Protein AF-0000000082084147 (afdb_homodimer)

Structure (mmCIF, N/CA/C/O backbone):
data_AF-0000000082084147-model_v1
#
loop_
_entity.id
_entity.type
_entity.pdbx_description
1 polymer 'Histamine N-methyltransferase'
#
loop_
_atom_site.group_PDB
_atom_site.id
_atom_site.type_symbol
_atom_site.label_atom_id
_atom_site.label_alt_id
_atom_site.label_comp_id
_atom_site.label_asym_id
_atom_site.label_entity_id
_atom_site.label_seq_id
_atom_site.pdbx_PDB_ins_code
_atom_site.Cartn_x
_atom_site.Cartn_y
_atom_site.Cartn_z
_atom_site.occupancy
_atom_site.B_iso_or_equiv
_atom_site.auth_seq_id
_atom_site.auth_comp_id
_atom_site.auth_asym_id
_atom_site.auth_atom_id
_atom_site.pdbx_PDB_model_num
ATOM 1 N N . MET A 1 1 ? 6.102 6.477 -40.031 1 26.73 1 MET A N 1
ATOM 2 C CA . MET A 1 1 ? 6.84 6.527 -38.781 1 26.73 1 MET A CA 1
ATOM 3 C C . MET A 1 1 ? 6.305 5.496 -37.781 1 26.73 1 MET A C 1
ATOM 5 O O . MET A 1 1 ? 5.16 5.594 -37.344 1 26.73 1 MET A O 1
ATOM 9 N N . SER A 1 2 ? 6.504 4.215 -37.906 1 39.06 2 SER A N 1
ATOM 10 C CA . SER A 1 2 ? 5.965 3.045 -37.219 1 39.06 2 SER A CA 1
ATOM 11 C C . SER A 1 2 ? 5.996 3.225 -35.688 1 39.06 2 SER A C 1
ATOM 13 O O . SER A 1 2 ? 7.07 3.33 -35.094 1 39.06 2 SER A O 1
ATOM 15 N N . CYS A 1 3 ? 5.285 4.137 -35.094 1 47.03 3 CYS A N 1
ATOM 16 C CA . CYS A 1 3 ? 5.316 4.574 -33.719 1 47.03 3 CYS A CA 1
ATOM 17 C C . CYS A 1 3 ? 5.281 3.385 -32.781 1 47.03 3 CYS A C 1
ATOM 19 O O . CYS A 1 3 ? 4.332 2.598 -32.781 1 47.03 3 CYS A O 1
ATOM 21 N N . ALA A 1 4 ? 6.355 2.742 -32.312 1 67.44 4 ALA A N 1
ATOM 22 C CA . ALA A 1 4 ? 6.637 1.565 -31.484 1 67.44 4 ALA A CA 1
ATOM 23 C C . ALA A 1 4 ? 5.828 1.59 -30.188 1 67.44 4 ALA A C 1
ATOM 25 O O . ALA A 1 4 ? 5.797 2.604 -29.5 1 67.44 4 ALA A O 1
ATOM 26 N N . MET A 1 5 ? 4.77 0.61 -30.031 1 85.69 5 MET A N 1
ATOM 27 C CA . MET A 1 5 ? 3.979 0.41 -28.828 1 85.69 5 MET A CA 1
ATOM 28 C C . MET A 1 5 ? 4.883 0.284 -27.594 1 85.69 5 MET A C 1
ATOM 30 O O . MET A 1 5 ? 5.918 -0.38 -27.656 1 85.69 5 MET A O 1
ATOM 34 N N . LYS A 1 6 ? 4.613 1.146 -26.734 1 86.19 6 LYS A N 1
ATOM 35 C CA . LYS A 1 6 ? 5.355 1.079 -25.469 1 86.19 6 LYS A CA 1
ATOM 36 C C . LYS A 1 6 ? 4.605 0.25 -24.438 1 86.19 6 LYS A C 1
ATOM 38 O O . LYS A 1 6 ? 3.379 0.126 -24.5 1 86.19 6 LYS A O 1
ATOM 43 N N . SER A 1 7 ? 5.359 -0.373 -23.578 1 83.94 7 SER A N 1
ATOM 44 C CA . SER A 1 7 ? 4.75 -1.171 -22.516 1 83.94 7 SER A CA 1
ATOM 45 C C . SER A 1 7 ? 4.062 -0.286 -21.484 1 83.94 7 SER A C 1
ATOM 47 O O . SER A 1 7 ? 4.551 0.798 -21.156 1 83.94 7 SER A O 1
ATOM 49 N N . LEU A 1 8 ? 2.943 -0.731 -20.953 1 85.88 8 LEU A N 1
ATOM 50 C CA . LEU A 1 8 ? 2.172 0.005 -19.969 1 85.88 8 LEU A CA 1
ATOM 51 C C . LEU A 1 8 ? 3.006 0.263 -18.719 1 85.88 8 LEU A C 1
ATOM 53 O O . LEU A 1 8 ? 2.854 1.3 -18.062 1 85.88 8 LEU A O 1
ATOM 57 N N . VAL A 1 9 ? 3.975 -0.61 -18.453 1 76.12 9 VAL A N 1
ATOM 58 C CA . VAL A 1 9 ? 4.766 -0.55 -17.219 1 76.12 9 VAL A CA 1
ATOM 59 C C . VAL A 1 9 ? 5.711 0.649 -17.281 1 76.12 9 VAL A C 1
ATOM 61 O O . VAL A 1 9 ? 6.211 1.096 -16.25 1 76.12 9 VAL A O 1
ATOM 64 N N . GLU A 1 10 ? 5.848 1.205 -18.453 1 76.38 10 GLU A N 1
ATOM 65 C CA . GLU A 1 10 ? 6.742 2.346 -18.625 1 76.38 10 GLU A CA 1
ATOM 66 C C . GLU A 1 10 ? 6.102 3.633 -18.109 1 76.38 10 GLU A C 1
ATOM 68 O O . GLU A 1 10 ? 6.785 4.641 -17.938 1 76.38 10 GLU A O 1
ATOM 73 N N . ASP A 1 11 ? 4.844 3.596 -18 1 78.44 11 ASP A N 1
ATOM 74 C CA . ASP A 1 11 ? 4.094 4.699 -17.406 1 78.44 11 ASP A CA 1
ATOM 75 C C . ASP A 1 11 ? 3.404 4.262 -16.125 1 78.44 11 ASP A C 1
ATOM 77 O O . ASP A 1 11 ? 2.256 3.811 -16.141 1 78.44 11 ASP A O 1
ATOM 81 N N . ASN A 1 12 ? 4.102 4.562 -15.102 1 74.25 12 ASN A N 1
ATOM 82 C CA . ASN A 1 12 ? 3.637 4.07 -13.812 1 74.25 12 ASN A CA 1
ATOM 83 C C . ASN A 1 12 ? 2.26 4.629 -13.461 1 74.25 12 ASN A C 1
ATOM 85 O O . ASN A 1 12 ? 1.422 3.918 -12.906 1 74.25 12 ASN A O 1
ATOM 89 N N . ASP A 1 13 ? 2.104 5.898 -13.742 1 72.44 13 ASP A N 1
ATOM 90 C CA . ASP A 1 13 ? 0.823 6.523 -13.43 1 72.44 13 ASP A CA 1
ATOM 91 C C . ASP A 1 13 ? -0.318 5.844 -14.18 1 72.44 13 ASP A C 1
ATOM 93 O O . ASP A 1 13 ? -1.342 5.5 -13.586 1 72.44 13 ASP A O 1
ATOM 97 N N . ARG A 1 14 ? -0.081 5.754 -15.375 1 82.5 14 ARG A N 1
ATOM 98 C CA . ARG A 1 14 ? -1.13 5.129 -16.172 1 82.5 14 ARG A CA 1
ATOM 99 C C . ARG A 1 14 ? -1.293 3.658 -15.812 1 82.5 14 ARG A C 1
ATOM 101 O O . ARG A 1 14 ? -2.406 3.127 -15.828 1 82.5 14 ARG A O 1
ATOM 108 N N . TYR A 1 15 ? -0.243 2.998 -15.484 1 83.25 15 TYR A N 1
ATOM 109 C CA . TYR A 1 15 ? -0.333 1.618 -15.023 1 83.25 15 TYR A CA 1
ATOM 110 C C . TYR A 1 15 ? -1.193 1.521 -13.766 1 83.25 15 TYR A C 1
ATOM 112 O O . TYR A 1 15 ? -2.09 0.677 -13.688 1 83.25 15 TYR A O 1
ATOM 120 N N . LEU A 1 16 ? -0.889 2.389 -12.93 1 76.19 16 LEU A N 1
ATOM 121 C CA . LEU A 1 16 ? -1.616 2.361 -11.664 1 76.19 16 LEU A CA 1
ATOM 122 C C . LEU A 1 16 ? -3.102 2.619 -11.883 1 76.19 16 LEU A C 1
ATOM 124 O O . LEU A 1 16 ? -3.949 1.969 -11.273 1 76.19 16 LEU A O 1
ATOM 128 N N . LYS A 1 17 ? -3.422 3.555 -12.727 1 83.19 17 LYS A N 1
ATOM 129 C CA . LYS A 1 17 ? -4.816 3.854 -13.047 1 83.19 17 LYS A CA 1
ATOM 130 C C . LYS A 1 17 ? -5.504 2.648 -13.68 1 83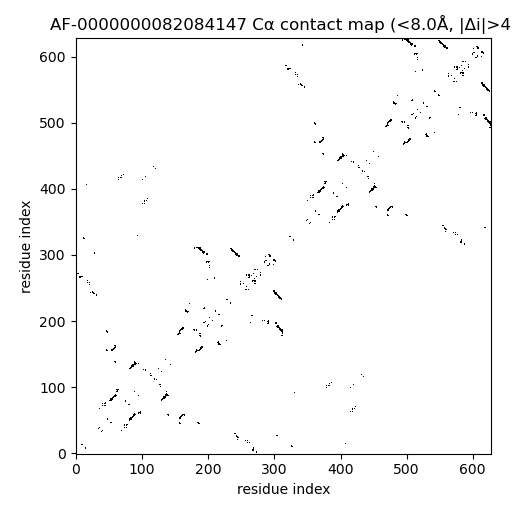.19 17 LYS A C 1
ATOM 132 O O . LYS A 1 17 ? -6.645 2.326 -13.336 1 83.19 17 LYS A O 1
ATOM 137 N N . SER A 1 18 ? -4.824 2.031 -14.516 1 90.81 18 SER A N 1
ATOM 138 C CA . SER A 1 18 ? -5.371 0.854 -15.18 1 90.81 18 SER A CA 1
ATOM 139 C C . SER A 1 18 ? -5.547 -0.302 -14.203 1 90.81 18 SER A C 1
ATOM 141 O O . SER A 1 18 ? -6.559 -1.005 -14.242 1 90.81 18 SER A O 1
ATOM 143 N N . PHE A 1 19 ? -4.633 -0.433 -13.352 1 85.94 19 PHE A N 1
ATOM 144 C CA . PHE A 1 19 ? -4.676 -1.488 -12.352 1 85.94 19 PHE A CA 1
ATOM 145 C C . PHE A 1 19 ? -5.84 -1.276 -11.391 1 85.94 19 PHE A C 1
ATOM 147 O O . PHE A 1 19 ? -6.531 -2.229 -11.023 1 85.94 19 PHE A O 1
ATOM 154 N N . GLN A 1 20 ? -6.016 -0.113 -11.078 1 82.38 20 GLN A N 1
ATOM 155 C CA . GLN A 1 20 ? -7.129 0.222 -10.195 1 82.38 20 GLN A CA 1
ATOM 156 C C . GLN A 1 20 ? -8.469 -0.157 -10.828 1 82.38 20 GLN A C 1
ATOM 158 O O . GLN A 1 20 ? -9.352 -0.693 -10.156 1 82.38 20 GLN A O 1
ATOM 163 N N . LEU A 1 21 ? -8.539 0.241 -11.969 1 89.62 21 LEU A N 1
ATOM 164 C CA . LEU A 1 21 ? -9.766 -0.103 -12.688 1 89.62 21 LEU A CA 1
ATOM 165 C C . LEU A 1 21 ? -9.938 -1.616 -12.766 1 89.62 21 LEU A C 1
ATOM 167 O O . LEU A 1 21 ? -11.055 -2.123 -12.625 1 89.62 21 LEU A O 1
ATOM 171 N N . PHE A 1 22 ? -8.922 -2.324 -12.914 1 92.94 22 PHE A N 1
ATOM 172 C CA . PHE A 1 22 ? -8.938 -3.781 -12.906 1 92.94 22 PHE A CA 1
ATOM 173 C C . PHE A 1 22 ? -9.445 -4.312 -11.578 1 92.94 22 PHE A C 1
ATOM 175 O O . PHE A 1 22 ? -10.32 -5.184 -11.539 1 92.94 22 PHE A O 1
ATOM 182 N N . LEU A 1 23 ? -8.922 -3.797 -10.555 1 84 23 LEU A N 1
ATOM 183 C CA . LEU A 1 23 ? -9.336 -4.242 -9.227 1 84 23 LEU A CA 1
ATOM 184 C C . LEU A 1 23 ? -10.82 -3.986 -9 1 84 23 LEU A C 1
ATOM 186 O O . LEU A 1 23 ? -11.508 -4.809 -8.391 1 84 23 LEU A O 1
ATOM 190 N N . GLU A 1 24 ? -11.266 -2.928 -9.5 1 83.25 24 GLU A N 1
ATOM 191 C CA . GLU A 1 24 ? -12.664 -2.541 -9.328 1 83.25 24 GLU A CA 1
ATOM 192 C C . GLU A 1 24 ? -13.586 -3.443 -10.141 1 83.25 24 GLU A C 1
ATOM 194 O O . GLU A 1 24 ? -14.727 -3.703 -9.734 1 83.25 24 GLU A O 1
ATOM 199 N N . ARG A 1 25 ? -13.062 -3.879 -11.242 1 92.31 25 ARG A N 1
ATOM 200 C CA . ARG A 1 25 ? -13.945 -4.523 -12.203 1 92.31 25 ARG A CA 1
ATOM 201 C C . ARG A 1 25 ? -13.797 -6.039 -12.156 1 92.31 25 ARG A C 1
ATOM 203 O O . ARG A 1 25 ? -14.617 -6.77 -12.719 1 92.31 25 ARG A O 1
ATOM 210 N N . SER A 1 26 ? -12.812 -6.453 -11.406 1 94.56 26 SER A N 1
ATOM 211 C CA . SER A 1 26 ? -12.547 -7.887 -11.43 1 94.56 26 SER A CA 1
ATOM 212 C C . SER A 1 26 ? -12.906 -8.539 -10.094 1 94.56 26 SER A C 1
ATOM 214 O O . SER A 1 26 ? -12.945 -7.867 -9.062 1 94.56 26 SER A O 1
ATOM 216 N N . SER A 1 27 ? -13.203 -9.852 -10.141 1 94.31 27 SER A N 1
ATOM 217 C CA . SER A 1 27 ? -13.477 -10.641 -8.938 1 94.31 27 SER A CA 1
ATOM 218 C C . SER A 1 27 ? -12.242 -11.414 -8.492 1 94.31 27 SER A C 1
ATOM 220 O O . SER A 1 27 ? -12.344 -12.391 -7.746 1 94.31 27 SER A O 1
ATOM 222 N N . GLU A 1 28 ? -11.141 -10.984 -8.914 1 92.69 28 GLU A N 1
ATOM 223 C CA . GLU A 1 28 ? -9.898 -11.719 -8.695 1 92.69 28 GLU A CA 1
ATOM 224 C C . GLU A 1 28 ? -9.594 -11.844 -7.203 1 92.69 28 GLU A C 1
ATOM 226 O O . GLU A 1 28 ? -9.281 -12.938 -6.719 1 92.69 28 GLU A O 1
ATOM 231 N N . HIS A 1 29 ? -9.625 -10.773 -6.504 1 87.12 29 HIS A N 1
ATOM 232 C CA . HIS A 1 29 ? -9.297 -10.805 -5.082 1 87.12 29 HIS A CA 1
ATOM 233 C C . HIS A 1 29 ? -10.227 -11.75 -4.328 1 87.12 29 HIS A C 1
ATOM 235 O O . HIS A 1 29 ? -9.773 -12.523 -3.48 1 87.12 29 HIS A O 1
ATOM 241 N N . LYS A 1 30 ? -11.5 -11.68 -4.629 1 87.88 30 LYS A N 1
ATOM 242 C CA . LYS A 1 30 ? -12.5 -12.5 -3.955 1 87.88 30 LYS A CA 1
ATOM 243 C C . LYS A 1 30 ? -12.25 -13.984 -4.215 1 87.88 30 LYS A C 1
ATOM 245 O O . LYS A 1 30 ? -12.375 -14.812 -3.305 1 87.88 30 LYS A O 1
ATOM 250 N N . CYS A 1 31 ? -11.977 -14.32 -5.387 1 94.12 31 CYS A N 1
ATOM 251 C CA . CYS A 1 31 ? -11.781 -15.734 -5.699 1 94.12 31 CYS A CA 1
ATOM 252 C C . CYS A 1 31 ? -10.539 -16.281 -5.004 1 94.12 31 CYS A C 1
ATOM 254 O O . CYS A 1 31 ? -10.508 -17.438 -4.594 1 94.12 31 CYS A O 1
ATOM 256 N N . MET A 1 32 ? -9.547 -15.477 -4.891 1 94.12 32 MET A N 1
ATOM 257 C CA . MET A 1 32 ? -8.352 -15.898 -4.164 1 94.12 32 MET A CA 1
ATOM 258 C C . MET A 1 32 ? -8.664 -16.109 -2.686 1 94.12 32 MET A C 1
ATOM 260 O O . MET A 1 32 ? -8.203 -17.094 -2.086 1 94.12 32 MET A O 1
ATOM 264 N N . GLN A 1 33 ? -9.438 -15.219 -2.154 1 90.12 33 GLN A N 1
ATOM 265 C CA . GLN A 1 33 ? -9.852 -15.383 -0.764 1 90.12 33 GLN A CA 1
ATOM 266 C C . GLN A 1 33 ? -10.633 -16.688 -0.57 1 90.12 33 GLN A C 1
ATOM 268 O O . GLN A 1 33 ? -10.438 -17.391 0.421 1 90.12 33 GLN A O 1
ATOM 273 N N . ASP A 1 34 ? -11.484 -16.938 -1.52 1 93.69 34 ASP A N 1
ATOM 274 C CA . ASP A 1 34 ? -12.266 -18.172 -1.458 1 93.69 34 ASP A CA 1
ATOM 275 C C . ASP A 1 34 ? -11.359 -19.406 -1.458 1 93.69 34 ASP A C 1
ATOM 277 O O . ASP A 1 34 ? -11.602 -20.359 -0.728 1 93.69 34 ASP A O 1
ATOM 281 N N . PHE A 1 35 ? -10.43 -19.344 -2.223 1 96.94 35 PHE A N 1
ATOM 282 C CA . PHE A 1 35 ? -9.469 -20.438 -2.262 1 96.94 35 PHE A CA 1
ATOM 283 C C . PHE A 1 35 ? -8.734 -20.562 -0.93 1 96.94 35 PHE A C 1
ATOM 285 O O . PHE A 1 35 ? -8.594 -21.656 -0.397 1 96.94 35 PHE A O 1
ATOM 292 N N . ILE A 1 36 ? -8.273 -19.453 -0.392 1 95.19 36 ILE A N 1
ATOM 293 C CA . ILE A 1 36 ? -7.465 -19.406 0.824 1 95.19 36 ILE A CA 1
ATOM 294 C C . ILE A 1 36 ? -8.281 -19.953 1.998 1 95.19 36 ILE A C 1
ATOM 296 O O . ILE A 1 36 ? -7.754 -20.672 2.842 1 95.19 36 ILE A O 1
ATOM 300 N N . HIS A 1 37 ? -9.523 -19.75 1.987 1 92.25 37 HIS A N 1
ATOM 301 C CA . HIS A 1 37 ? -10.359 -20.141 3.115 1 92.25 37 HIS A CA 1
ATOM 302 C C . HIS A 1 37 ? -11.039 -21.484 2.855 1 92.25 37 HIS A C 1
ATOM 304 O O . HIS A 1 37 ? -11.562 -22.109 3.781 1 92.25 37 HIS A O 1
ATOM 310 N N . GLY A 1 38 ? -11 -21.922 1.632 1 94.19 38 GLY A N 1
ATOM 311 C CA . GLY A 1 38 ? -11.711 -23.141 1.277 1 94.19 38 GLY A CA 1
ATOM 312 C C . GLY A 1 38 ? -10.797 -24.328 1.046 1 94.19 38 GLY A C 1
ATOM 313 O O . GLY A 1 38 ? -10.898 -25.344 1.737 1 94.19 38 GLY A O 1
ATOM 314 N N . ILE A 1 39 ? -9.898 -24.141 0.14 1 96.31 39 ILE A N 1
ATOM 315 C CA . ILE A 1 39 ? -9.094 -25.266 -0.344 1 96.31 39 ILE A CA 1
ATOM 316 C C . ILE A 1 39 ? -7.734 -25.266 0.349 1 96.31 39 ILE A C 1
ATOM 318 O O . ILE A 1 39 ? -7.23 -26.312 0.748 1 96.31 39 ILE A O 1
ATOM 322 N N . LEU A 1 40 ? -7.141 -24.156 0.566 1 96.81 40 LEU A N 1
ATOM 323 C CA . LEU A 1 40 ? -5.762 -24.016 1.015 1 96.81 40 LEU A CA 1
ATOM 324 C C . LEU A 1 40 ? -5.562 -24.656 2.387 1 96.81 40 LEU A C 1
ATOM 326 O O . LEU A 1 40 ? -4.531 -25.266 2.643 1 96.81 40 LEU A O 1
ATOM 330 N N . PRO A 1 41 ? -6.52 -24.578 3.328 1 94.88 41 PRO A N 1
ATOM 331 C CA . PRO A 1 41 ? -6.305 -25.141 4.656 1 94.88 41 PRO A CA 1
ATOM 332 C C . PRO A 1 41 ? -5.98 -26.641 4.605 1 94.88 41 PRO A C 1
ATOM 334 O O . PRO A 1 41 ? -5.113 -27.109 5.344 1 94.88 41 PRO A O 1
ATOM 337 N N . ASP A 1 42 ? -6.605 -27.312 3.734 1 94.62 42 ASP A N 1
ATOM 338 C CA . ASP A 1 42 ? -6.344 -28.75 3.613 1 94.62 42 ASP A CA 1
ATOM 339 C C . ASP A 1 42 ? -4.938 -29 3.076 1 94.62 42 ASP A C 1
ATOM 341 O O . ASP A 1 42 ? -4.285 -29.969 3.471 1 94.62 42 ASP A O 1
ATOM 345 N N . ILE A 1 43 ? -4.527 -28.203 2.189 1 94.75 43 ILE A N 1
ATOM 346 C CA . ILE A 1 43 ? -3.174 -28.312 1.652 1 94.75 43 ILE A CA 1
ATOM 347 C C . ILE A 1 43 ? -2.156 -28.016 2.754 1 94.75 43 ILE A C 1
ATOM 349 O O . ILE A 1 43 ? -1.172 -28.734 2.908 1 94.75 43 ILE A O 1
ATOM 353 N N . LEU A 1 44 ? -2.395 -27.016 3.545 1 94.69 44 LEU A N 1
ATOM 354 C CA . LEU A 1 44 ? -1.481 -26.578 4.594 1 94.69 44 LEU A CA 1
ATOM 355 C C . LEU A 1 44 ? -1.422 -27.609 5.723 1 94.69 44 LEU A C 1
ATOM 357 O O . LEU A 1 44 ? -0.43 -27.672 6.453 1 94.69 44 LEU A O 1
ATOM 361 N N . ALA A 1 45 ? -2.479 -28.359 5.891 1 93.5 45 ALA A N 1
ATOM 362 C CA . ALA A 1 45 ? -2.525 -29.375 6.938 1 93.5 45 ALA A CA 1
ATOM 363 C C . ALA A 1 45 ? -1.422 -30.406 6.75 1 93.5 45 ALA A C 1
ATOM 365 O O . ALA A 1 45 ? -0.922 -30.984 7.723 1 93.5 45 ALA A O 1
ATOM 366 N N . SER A 1 46 ? -1.022 -30.562 5.531 1 89.44 46 SER A N 1
ATOM 367 C CA . SER A 1 46 ? -0.047 -31.594 5.223 1 89.44 46 SER A CA 1
ATOM 368 C C . SER A 1 46 ? 1.379 -31.062 5.344 1 89.44 46 SER A C 1
ATOM 370 O O . SER A 1 46 ? 2.336 -31.844 5.336 1 89.44 46 SER A O 1
ATOM 372 N N . VAL A 1 47 ? 1.506 -29.781 5.504 1 91.81 47 VAL A N 1
ATOM 373 C CA . VAL A 1 47 ? 2.824 -29.156 5.484 1 91.81 47 VAL A CA 1
ATOM 374 C C . VAL A 1 47 ? 3.453 -29.234 6.871 1 91.81 47 VAL A C 1
ATOM 376 O O . VAL A 1 47 ? 2.795 -28.953 7.875 1 91.81 47 VAL A O 1
ATOM 379 N N . GLY A 1 48 ? 4.668 -29.594 6.973 1 83.69 48 GLY A N 1
ATOM 380 C CA . GLY A 1 48 ? 5.441 -29.547 8.203 1 83.69 48 GLY A CA 1
ATOM 381 C C . GLY A 1 48 ? 4.961 -30.531 9.25 1 83.69 48 GLY A C 1
ATOM 382 O O . GLY A 1 48 ? 5.062 -30.266 10.453 1 83.69 48 GLY A O 1
ATOM 383 N N . GLU A 1 49 ? 4.352 -31.594 8.875 1 79.06 49 GLU A N 1
ATOM 384 C CA . GLU A 1 49 ? 3.826 -32.562 9.844 1 79.06 49 GLU A CA 1
ATOM 385 C C . GLU A 1 49 ? 4.898 -32.969 10.852 1 79.06 49 GLU A C 1
ATOM 387 O O . GLU A 1 49 ? 5.988 -33.375 10.469 1 79.06 49 GLU A O 1
ATOM 392 N N . GLY A 1 50 ? 4.625 -32.688 12.094 1 82.5 50 GLY A N 1
ATOM 393 C CA . GLY A 1 50 ? 5.488 -33.125 13.188 1 82.5 50 GLY A CA 1
ATOM 394 C C . GLY A 1 50 ? 6.504 -32.062 13.586 1 82.5 50 GLY A C 1
ATOM 395 O O . GLY A 1 50 ? 7.25 -32.25 14.547 1 82.5 50 GLY A O 1
ATOM 396 N N . LYS A 1 51 ? 6.535 -30.938 12.906 1 91.94 51 LYS A N 1
ATOM 397 C CA . LYS A 1 51 ? 7.516 -29.906 13.203 1 91.94 51 LYS A CA 1
ATOM 398 C C . LYS A 1 51 ? 6.949 -28.891 14.195 1 91.94 51 LYS A C 1
ATOM 400 O O . LYS A 1 51 ? 5.754 -28.594 14.18 1 91.94 51 LYS A O 1
ATOM 405 N N . ALA A 1 52 ? 7.867 -28.391 15.008 1 93.31 52 ALA A N 1
ATOM 406 C CA . ALA A 1 52 ? 7.48 -27.344 15.945 1 93.31 52 ALA A CA 1
ATOM 407 C C . ALA A 1 52 ? 7.645 -25.969 15.328 1 93.31 52 ALA A C 1
ATOM 409 O O . ALA A 1 52 ? 7.031 -25 15.773 1 93.31 52 ALA A O 1
ATOM 410 N N . ASN A 1 53 ? 8.477 -25.922 14.32 1 95.69 53 ASN A N 1
ATOM 411 C CA . ASN A 1 53 ? 8.75 -24.688 13.602 1 95.69 53 ASN A CA 1
ATOM 412 C C . ASN A 1 53 ? 8.688 -24.891 12.086 1 95.69 53 ASN A C 1
ATOM 414 O O . ASN A 1 53 ? 9.289 -25.828 11.562 1 95.69 53 ASN A O 1
ATOM 418 N N . LEU A 1 54 ? 7.902 -24.062 11.469 1 96.5 54 LEU A N 1
ATOM 419 C CA . LEU A 1 54 ? 7.773 -24.156 10.023 1 96.5 54 LEU A CA 1
ATOM 420 C C . LEU A 1 54 ? 8.555 -23.047 9.336 1 96.5 54 LEU A C 1
ATOM 422 O O . LEU A 1 54 ? 8.516 -21.891 9.781 1 96.5 54 LEU A O 1
ATOM 426 N N . ASN A 1 55 ? 9.305 -23.391 8.336 1 97.44 55 ASN A N 1
ATOM 427 C CA . ASN A 1 55 ? 9.953 -22.422 7.461 1 97.44 55 ASN A CA 1
ATOM 428 C C . ASN A 1 55 ? 9.086 -22.109 6.242 1 97.44 55 ASN A C 1
ATOM 430 O O . ASN A 1 55 ? 8.797 -22.984 5.434 1 97.44 55 ASN A O 1
ATOM 434 N N . VAL A 1 56 ? 8.703 -20.859 6.141 1 98 56 VAL A N 1
ATOM 435 C CA . VAL A 1 56 ? 7.805 -20.422 5.07 1 98 56 VAL A CA 1
ATOM 436 C C . VAL A 1 56 ? 8.445 -19.281 4.293 1 98 56 VAL A C 1
ATOM 438 O O . VAL A 1 56 ? 9.281 -18.547 4.824 1 98 56 VAL A O 1
ATOM 441 N N . MET A 1 57 ? 8.047 -19.141 2.994 1 98.38 57 MET A N 1
ATOM 442 C CA . MET A 1 57 ? 8.594 -18.078 2.156 1 98.38 57 MET A CA 1
ATOM 443 C C . MET A 1 57 ? 7.531 -17.531 1.209 1 98.38 57 MET A C 1
ATOM 445 O O . MET A 1 57 ? 6.816 -18.297 0.563 1 98.38 57 MET A O 1
ATOM 449 N N . GLY A 1 58 ? 7.387 -16.25 1.265 1 98.56 58 GLY A N 1
ATOM 450 C CA . GLY A 1 58 ? 6.609 -15.562 0.241 1 98.56 58 GLY A CA 1
ATOM 451 C C . GLY A 1 58 ? 7.473 -14.859 -0.792 1 98.56 58 GLY A C 1
ATOM 452 O O . GLY A 1 58 ? 8.258 -13.977 -0.453 1 98.56 58 GLY A O 1
ATOM 453 N N . VAL A 1 59 ? 7.375 -15.266 -2.057 1 98.44 59 VAL A N 1
ATOM 454 C CA . VAL A 1 59 ? 8.117 -14.648 -3.15 1 98.44 59 VAL A CA 1
ATOM 455 C C . VAL A 1 59 ? 7.203 -13.711 -3.934 1 98.44 59 VAL A C 1
ATOM 457 O O . VAL A 1 59 ? 6.262 -14.156 -4.594 1 98.44 59 VAL A O 1
ATOM 460 N N . GLY A 1 60 ? 7.523 -12.453 -3.877 1 96.75 60 GLY A N 1
ATOM 461 C CA . GLY A 1 60 ? 6.594 -11.461 -4.383 1 96.75 60 GLY A CA 1
ATOM 462 C C . GLY A 1 60 ? 5.418 -11.211 -3.457 1 96.75 60 GLY A C 1
ATOM 463 O O . GLY A 1 60 ? 4.262 -11.281 -3.879 1 96.75 60 GLY A O 1
ATOM 464 N N . SER A 1 61 ? 5.715 -10.828 -2.217 1 96.12 61 SER A N 1
ATOM 465 C CA . SER A 1 61 ? 4.727 -10.82 -1.143 1 96.12 61 SER A CA 1
ATOM 466 C C . SER A 1 61 ? 3.861 -9.562 -1.202 1 96.12 61 SER A C 1
ATOM 468 O O . SER A 1 61 ? 2.797 -9.508 -0.584 1 96.12 61 SER A O 1
ATOM 470 N N . GLY A 1 62 ? 4.328 -8.562 -1.942 1 92.19 62 GLY A N 1
ATOM 471 C CA . GLY A 1 62 ? 3.57 -7.32 -1.984 1 92.19 62 GLY A CA 1
ATOM 472 C C . GLY A 1 62 ? 3.367 -6.699 -0.615 1 92.19 62 GLY A C 1
ATOM 473 O O . GLY A 1 62 ? 4.301 -6.633 0.186 1 92.19 62 GLY A O 1
ATOM 474 N N . ALA A 1 63 ? 2.152 -6.23 -0.4 1 90.62 63 ALA A N 1
ATOM 475 C CA . ALA A 1 63 ? 1.852 -5.547 0.855 1 90.62 63 ALA A CA 1
ATOM 476 C C . ALA A 1 63 ? 1.469 -6.543 1.944 1 90.62 63 ALA A C 1
ATOM 478 O O . ALA A 1 63 ? 1.113 -6.152 3.059 1 90.62 63 ALA A O 1
ATOM 479 N N . GLY A 1 64 ? 1.45 -7.773 1.675 1 94.06 64 GLY A N 1
ATOM 480 C CA . GLY A 1 64 ? 1.455 -8.812 2.693 1 94.06 64 GLY A CA 1
ATOM 481 C C . GLY A 1 64 ? 0.062 -9.266 3.094 1 94.06 64 GLY A C 1
ATOM 482 O O . GLY A 1 64 ? -0.092 -10.195 3.881 1 94.06 64 GLY A O 1
ATOM 483 N N . GLU A 1 65 ? -0.997 -8.703 2.502 1 90.06 65 GLU A N 1
ATOM 484 C CA . GLU A 1 65 ? -2.359 -9.039 2.906 1 90.06 65 GLU A CA 1
ATOM 485 C C . GLU A 1 65 ? -2.656 -10.516 2.66 1 90.06 65 GLU A C 1
ATOM 487 O O . GLU A 1 65 ? -3.197 -11.203 3.531 1 90.06 65 GLU A O 1
ATOM 492 N N . ILE A 1 66 ? -2.273 -10.938 1.499 1 93 66 ILE A N 1
ATOM 493 C CA . ILE A 1 66 ? -2.547 -12.32 1.129 1 93 66 ILE A CA 1
ATOM 494 C C . ILE A 1 66 ? -1.691 -13.258 1.978 1 93 66 ILE A C 1
ATOM 496 O O . ILE A 1 66 ? -2.166 -14.305 2.426 1 93 66 ILE A O 1
ATOM 500 N N . ASP A 1 67 ? -0.447 -12.836 2.242 1 95.88 67 ASP A N 1
ATOM 501 C CA . ASP A 1 67 ? 0.43 -13.617 3.113 1 95.88 67 ASP A CA 1
ATOM 502 C C . ASP A 1 67 ? -0.212 -13.836 4.48 1 95.88 67 ASP A C 1
ATOM 504 O O . ASP A 1 67 ? -0.289 -14.969 4.961 1 95.88 67 ASP A O 1
ATOM 508 N N . LEU A 1 68 ? -0.626 -12.727 5.031 1 93.44 68 LEU A N 1
ATOM 509 C CA . LEU A 1 68 ? -1.159 -12.758 6.387 1 93.44 68 LEU A CA 1
ATOM 510 C C . LEU A 1 68 ? -2.432 -13.594 6.453 1 93.44 68 LEU A C 1
ATOM 512 O O . LEU A 1 68 ? -2.67 -14.289 7.441 1 93.44 68 LEU A O 1
ATOM 516 N N . GLU A 1 69 ? -3.186 -13.547 5.391 1 91.19 69 GLU A N 1
ATOM 517 C CA . GLU A 1 69 ? -4.379 -14.383 5.324 1 91.19 69 GLU A CA 1
ATOM 518 C C . GLU A 1 69 ? -4.008 -15.867 5.289 1 91.19 69 GLU A C 1
ATOM 520 O O . GLU A 1 69 ? -4.633 -16.688 5.969 1 91.19 69 GLU A O 1
ATOM 525 N N . MET A 1 70 ? -3.039 -16.172 4.551 1 94.94 70 MET A N 1
ATOM 526 C CA . MET A 1 70 ? -2.604 -17.562 4.461 1 94.94 70 MET A CA 1
ATOM 527 C C . MET A 1 70 ? -2.033 -18.031 5.793 1 94.94 70 MET A C 1
ATOM 529 O O . MET A 1 70 ? -2.252 -19.188 6.195 1 94.94 70 MET A O 1
ATOM 533 N N . PHE A 1 71 ? -1.326 -17.188 6.5 1 93.06 71 PHE A N 1
ATOM 534 C CA . PHE A 1 71 ? -0.736 -17.547 7.785 1 93.06 71 PHE A CA 1
ATOM 535 C C . PHE A 1 71 ? -1.82 -17.828 8.82 1 93.06 71 PHE A C 1
ATOM 537 O O . PHE A 1 71 ? -1.657 -18.688 9.688 1 93.06 71 PHE A O 1
ATOM 544 N N . SER A 1 72 ? -2.869 -17.047 8.656 1 88.38 72 SER A N 1
ATOM 545 C CA . SER A 1 72 ? -3.984 -17.281 9.562 1 88.38 72 SER A CA 1
ATOM 546 C C . SER A 1 72 ? -4.543 -18.688 9.383 1 88.38 72 SER A C 1
ATOM 548 O O . SER A 1 72 ? -4.883 -19.359 10.359 1 88.38 72 SER A O 1
ATOM 550 N N . GLN A 1 73 ? -4.641 -19.141 8.133 1 90.75 73 GLN A N 1
ATOM 551 C CA . GLN A 1 73 ? -5.117 -20.484 7.848 1 90.75 73 GLN A CA 1
ATOM 552 C C . GLN A 1 73 ? -4.113 -21.531 8.312 1 90.75 73 GLN A C 1
ATOM 554 O O . GLN A 1 73 ? -4.496 -22.594 8.82 1 90.75 73 GLN A O 1
ATOM 559 N N . LEU A 1 74 ? -2.848 -21.234 8.133 1 91.62 74 LEU A N 1
ATOM 560 C CA . LEU A 1 74 ? -1.79 -22.125 8.594 1 91.62 74 LEU A CA 1
ATOM 561 C C . LEU A 1 74 ? -1.857 -22.312 10.102 1 91.62 74 LEU A C 1
ATOM 563 O O . LEU A 1 74 ? -1.721 -23.438 10.594 1 91.62 74 LEU A O 1
ATOM 567 N N . HIS A 1 75 ? -2.066 -21.234 10.789 1 88.19 75 HIS A N 1
ATOM 568 C CA . HIS A 1 75 ? -2.139 -21.266 12.25 1 88.19 75 HIS A CA 1
ATOM 569 C C . HIS A 1 75 ? -3.35 -22.062 12.719 1 88.19 75 HIS A C 1
ATOM 571 O O . HIS A 1 75 ? -3.293 -22.734 13.75 1 88.19 75 HIS A O 1
ATOM 577 N N . LEU A 1 76 ? -4.391 -21.969 12.016 1 84.44 76 LEU A N 1
ATOM 578 C CA . LEU A 1 76 ? -5.598 -22.719 12.359 1 84.44 76 LEU A CA 1
ATOM 579 C C . LEU A 1 76 ? -5.348 -24.219 12.281 1 84.44 76 LEU A C 1
ATOM 581 O O . LEU A 1 76 ? -5.875 -24.984 13.094 1 84.44 76 LEU A O 1
ATOM 585 N N . LYS A 1 77 ? -4.551 -24.609 11.336 1 88.69 77 LYS A N 1
ATOM 586 C CA . LYS A 1 77 ? -4.285 -26.031 11.133 1 88.69 77 LYS A CA 1
ATOM 587 C C . LYS A 1 77 ? -3.127 -26.5 12.016 1 88.69 77 LYS A C 1
ATOM 589 O O . LYS A 1 77 ? -3.059 -27.672 12.383 1 88.69 77 LYS A O 1
ATOM 594 N N . HIS A 1 78 ? -2.24 -25.531 12.312 1 89.38 78 HIS A N 1
ATOM 595 C CA . HIS A 1 78 ? -1.091 -25.828 13.164 1 89.38 78 HIS A CA 1
ATOM 596 C C . HIS A 1 78 ? -0.966 -24.797 14.289 1 89.38 78 HIS A C 1
ATOM 598 O O . HIS A 1 78 ? 0.004 -24.031 14.336 1 89.38 78 HIS A O 1
ATOM 604 N N . PRO A 1 79 ? -1.821 -24.844 15.281 1 84.12 79 PRO A N 1
ATOM 605 C CA . PRO A 1 79 ? -1.892 -23.781 16.281 1 84.12 79 PRO A CA 1
ATOM 606 C C . PRO A 1 79 ? -0.664 -23.734 17.188 1 84.12 79 PRO A C 1
ATOM 608 O O . PRO A 1 79 ? -0.335 -22.688 17.75 1 84.12 79 PRO A O 1
ATOM 611 N N . ALA A 1 80 ? 0.068 -24.812 17.297 1 87.12 80 ALA A N 1
ATOM 612 C CA . ALA A 1 80 ? 1.168 -24.859 18.266 1 87.12 80 ALA A CA 1
ATOM 613 C C . ALA A 1 80 ? 2.502 -24.547 17.578 1 87.12 80 ALA A C 1
ATOM 615 O O . ALA A 1 80 ? 3.525 -24.406 18.25 1 87.12 80 ALA A O 1
ATOM 616 N N . VAL A 1 81 ? 2.475 -24.375 16.344 1 90.94 81 VAL A N 1
ATOM 617 C CA . VAL A 1 81 ? 3.738 -24.25 15.633 1 90.94 81 VAL A CA 1
ATOM 618 C C . VAL A 1 81 ? 4.117 -22.766 15.523 1 90.94 81 VAL A C 1
ATOM 620 O O . VAL A 1 81 ? 3.246 -21.906 15.469 1 90.94 81 VAL A O 1
ATOM 623 N N . THR A 1 82 ? 5.445 -22.531 15.461 1 93.94 82 THR A N 1
ATOM 624 C CA . THR A 1 82 ? 5.977 -21.219 15.109 1 93.94 82 THR A CA 1
ATOM 625 C C . THR A 1 82 ? 6.395 -21.188 13.641 1 93.94 82 THR A C 1
ATOM 627 O O . THR A 1 82 ? 6.566 -22.219 13.008 1 93.94 82 THR A O 1
ATOM 630 N N . VAL A 1 83 ? 6.426 -19.984 13.125 1 95.62 83 VAL A N 1
ATOM 631 C CA . VAL A 1 83 ? 6.723 -19.844 11.703 1 95.62 83 VAL A CA 1
ATOM 632 C C . VAL A 1 83 ? 7.914 -18.906 11.516 1 95.62 83 VAL A C 1
ATOM 634 O O . VAL A 1 83 ? 7.957 -17.828 12.094 1 95.62 83 VAL A O 1
ATOM 637 N N . ASP A 1 84 ? 8.938 -19.344 10.828 1 97.31 84 ASP A N 1
ATOM 638 C CA . ASP A 1 84 ? 9.977 -18.484 10.266 1 97.31 84 ASP A CA 1
ATOM 639 C C . ASP A 1 84 ? 9.664 -18.109 8.82 1 97.31 84 ASP A C 1
ATOM 641 O O . ASP A 1 84 ? 9.797 -18.938 7.918 1 97.31 84 ASP A O 1
ATOM 645 N N . ASN A 1 85 ? 9.297 -16.844 8.617 1 98 85 ASN A N 1
ATOM 646 C CA . ASN A 1 85 ? 8.828 -16.422 7.305 1 98 85 ASN A CA 1
ATOM 647 C C . ASN A 1 85 ? 9.844 -15.539 6.594 1 98 85 ASN A C 1
ATOM 649 O O . ASN A 1 85 ? 10.227 -14.484 7.109 1 98 85 ASN A O 1
ATOM 653 N N . GLN A 1 86 ? 10.344 -16 5.434 1 97.94 86 GLN A N 1
ATOM 654 C CA . GLN A 1 86 ? 11.125 -15.172 4.527 1 97.94 86 GLN A CA 1
ATOM 655 C C . GLN A 1 86 ? 10.227 -14.398 3.568 1 97.94 86 GLN A C 1
ATOM 657 O O . GLN A 1 86 ? 9.461 -14.992 2.803 1 97.94 86 GLN A O 1
ATOM 662 N N . VAL A 1 87 ? 10.305 -13.086 3.637 1 98.31 87 VAL A N 1
ATOM 663 C CA . VAL A 1 87 ? 9.539 -12.242 2.723 1 98.31 87 VAL A CA 1
ATOM 664 C C . VAL A 1 87 ? 10.453 -11.734 1.607 1 98.31 87 VAL A C 1
ATOM 666 O O . VAL A 1 87 ? 11.422 -11.023 1.868 1 98.31 87 VAL A O 1
ATOM 669 N N . VAL A 1 88 ? 10.188 -12.125 0.383 1 98.06 88 VAL A N 1
ATOM 670 C CA . VAL A 1 88 ? 10.961 -11.656 -0.765 1 98.06 88 VAL A CA 1
ATOM 671 C C . VAL A 1 88 ? 10.117 -10.68 -1.584 1 98.06 88 VAL A C 1
ATOM 673 O O . VAL A 1 88 ? 9.133 -11.078 -2.215 1 98.06 88 VAL A O 1
ATOM 676 N N . GLU A 1 89 ? 10.406 -9.438 -1.562 1 95.38 89 GLU A N 1
ATOM 677 C CA . GLU A 1 89 ? 9.672 -8.359 -2.207 1 95.38 89 GLU A CA 1
ATOM 678 C C . GLU A 1 89 ? 10.594 -7.188 -2.553 1 95.38 89 GLU A C 1
ATOM 680 O O . GLU A 1 89 ? 11.211 -6.594 -1.665 1 95.38 89 GLU A O 1
ATOM 685 N N . PRO A 1 90 ? 10.695 -6.875 -3.891 1 90.5 90 PRO A N 1
ATOM 686 C CA . PRO A 1 90 ? 11.664 -5.844 -4.281 1 90.5 90 PRO A CA 1
ATOM 687 C C . PRO A 1 90 ? 11.188 -4.434 -3.953 1 90.5 90 PRO A C 1
ATOM 689 O O . PRO A 1 90 ? 12 -3.516 -3.82 1 90.5 90 PRO A O 1
ATOM 692 N N . SER A 1 91 ? 9.898 -4.234 -3.873 1 84.12 91 SER A N 1
ATOM 693 C CA . SER A 1 91 ? 9.344 -2.904 -3.65 1 84.12 91 SER A CA 1
ATOM 694 C C . SER A 1 91 ? 9.461 -2.494 -2.188 1 84.12 91 SER A C 1
ATOM 696 O O . SER A 1 91 ? 8.82 -3.088 -1.318 1 84.12 91 SER A O 1
ATOM 698 N N . ALA A 1 92 ? 10.203 -1.457 -1.927 1 82.62 92 ALA A N 1
ATOM 699 C CA . ALA A 1 92 ? 10.336 -0.941 -0.567 1 82.62 92 ALA A CA 1
ATOM 700 C C . ALA A 1 92 ? 9 -0.439 -0.032 1 82.62 92 ALA A C 1
ATOM 702 O O . ALA A 1 92 ? 8.711 -0.582 1.157 1 82.62 92 ALA A O 1
ATOM 703 N N . GLN A 1 93 ? 8.242 0.202 -0.88 1 80.69 93 GLN A N 1
ATOM 704 C CA . GLN A 1 93 ? 6.934 0.714 -0.484 1 80.69 93 GLN A CA 1
ATOM 705 C C . GLN A 1 93 ? 6.016 -0.416 -0.025 1 80.69 93 GLN A C 1
ATOM 707 O O . GLN A 1 93 ? 5.34 -0.298 1 1 80.69 93 GLN A O 1
ATOM 712 N N . GLN A 1 94 ? 6.016 -1.483 -0.803 1 87.81 94 GLN A N 1
ATOM 713 C CA . GLN A 1 94 ? 5.188 -2.631 -0.444 1 87.81 94 GLN A CA 1
ATOM 714 C C . GLN A 1 94 ? 5.629 -3.23 0.889 1 87.81 94 GLN A C 1
ATOM 716 O O . GLN A 1 94 ? 4.793 -3.586 1.723 1 87.81 94 GLN A O 1
ATOM 721 N N . LEU A 1 95 ? 6.914 -3.266 1.092 1 89.75 95 LEU A N 1
ATOM 722 C CA . LEU A 1 95 ? 7.441 -3.787 2.35 1 89.75 95 LEU A CA 1
ATOM 723 C C . LEU A 1 95 ? 7.035 -2.898 3.52 1 89.75 95 LEU A C 1
ATOM 725 O O . LEU A 1 95 ? 6.703 -3.396 4.598 1 89.75 95 LEU A O 1
ATOM 729 N N . HIS A 1 96 ? 7.094 -1.605 3.328 1 85.06 96 HIS A N 1
ATOM 730 C CA . HIS A 1 96 ? 6.699 -0.659 4.363 1 85.06 96 HIS A CA 1
ATOM 731 C C . HIS A 1 96 ? 5.238 -0.85 4.754 1 85.06 96 HIS A C 1
ATOM 733 O O . HIS A 1 96 ? 4.902 -0.84 5.941 1 85.06 96 HIS A O 1
ATOM 739 N N . LEU A 1 97 ? 4.445 -1.031 3.732 1 86.06 97 LEU A N 1
ATOM 740 C CA . LEU A 1 97 ? 3.02 -1.241 3.969 1 86.06 97 LEU A CA 1
ATOM 741 C C . LEU A 1 97 ? 2.777 -2.572 4.676 1 86.06 97 LEU A C 1
ATOM 743 O O . LEU A 1 97 ? 1.925 -2.662 5.559 1 86.06 97 LEU A O 1
ATOM 747 N N . TYR A 1 98 ? 3.502 -3.568 4.242 1 92.62 98 TYR A N 1
ATOM 748 C CA . TYR A 1 98 ? 3.434 -4.867 4.906 1 92.62 98 TYR A CA 1
ATOM 749 C C . TYR A 1 98 ? 3.744 -4.738 6.391 1 92.62 98 TYR A C 1
ATOM 751 O O . TYR A 1 98 ? 2.963 -5.184 7.234 1 92.62 98 TYR A O 1
ATOM 759 N N . LYS A 1 99 ? 4.805 -4.098 6.746 1 89.62 99 LYS A N 1
ATOM 760 C CA . LYS A 1 99 ? 5.227 -3.891 8.125 1 89.62 99 LYS A CA 1
ATOM 761 C C . LYS A 1 99 ? 4.203 -3.062 8.898 1 89.62 99 LYS A C 1
ATOM 763 O O . LYS A 1 99 ? 3.943 -3.324 10.078 1 89.62 99 LYS A O 1
ATOM 768 N N . GLY A 1 100 ? 3.707 -2.055 8.227 1 85.12 100 GLY A N 1
ATOM 769 C CA . GLY A 1 100 ? 2.676 -1.238 8.844 1 85.12 100 GLY A CA 1
ATOM 770 C C . GLY A 1 100 ? 1.445 -2.029 9.242 1 85.12 100 GLY A C 1
ATOM 771 O O . GLY A 1 100 ? 0.909 -1.846 10.336 1 85.12 100 GLY A O 1
ATOM 772 N N . CYS A 1 101 ? 1.04 -2.863 8.367 1 88.06 101 CYS A N 1
ATOM 773 C CA . CYS A 1 101 ? -0.119 -3.703 8.648 1 88.06 101 CYS A CA 1
ATOM 774 C C . CYS A 1 101 ? 0.136 -4.602 9.852 1 88.06 101 CYS A C 1
ATOM 776 O O . CYS A 1 101 ? -0.719 -4.727 10.727 1 88.06 101 CYS A O 1
ATOM 778 N N . ILE A 1 102 ? 1.263 -5.133 9.898 1 90.19 102 ILE A N 1
ATOM 779 C CA . ILE A 1 102 ? 1.641 -5.996 11.016 1 90.19 102 ILE A CA 1
ATOM 780 C C . ILE A 1 102 ? 1.605 -5.195 12.32 1 90.19 102 ILE A C 1
ATOM 782 O O . ILE A 1 102 ? 1.062 -5.66 13.328 1 90.19 102 ILE A O 1
ATOM 786 N N . CYS A 1 103 ? 2.152 -4.012 12.281 1 84.81 103 CYS A N 1
ATOM 787 C CA . CYS A 1 103 ? 2.213 -3.162 13.469 1 84.81 103 CYS A CA 1
ATOM 788 C C . CYS A 1 103 ? 0.815 -2.857 13.992 1 84.81 103 CYS A C 1
ATOM 790 O O . CYS A 1 103 ? 0.576 -2.914 15.195 1 84.81 103 CYS A O 1
ATOM 792 N N . VAL A 1 104 ? -0.079 -2.557 13.117 1 83.75 104 VAL A N 1
ATOM 793 C CA . VAL A 1 104 ? -1.447 -2.227 13.508 1 83.75 104 VAL A CA 1
ATOM 794 C C . VAL A 1 104 ? -2.111 -3.447 14.141 1 83.75 104 VAL A C 1
ATOM 796 O O . VAL A 1 104 ? -2.789 -3.33 15.164 1 83.75 104 VAL A O 1
ATOM 799 N N . ILE A 1 105 ? -1.915 -4.566 13.57 1 86.38 105 ILE A N 1
ATOM 800 C CA . ILE A 1 105 ? -2.496 -5.809 14.07 1 86.38 105 ILE A CA 1
ATOM 801 C C . ILE A 1 105 ? -1.986 -6.09 15.477 1 86.38 105 ILE A C 1
ATOM 803 O O . ILE A 1 105 ? -2.775 -6.348 16.391 1 86.38 105 ILE A O 1
ATOM 807 N N . ILE A 1 106 ? -0.747 -5.973 15.641 1 84.19 106 ILE A N 1
ATOM 808 C CA . ILE A 1 106 ? -0.132 -6.227 16.938 1 84.19 106 ILE A CA 1
ATOM 809 C C . ILE A 1 106 ? -0.667 -5.23 17.969 1 84.19 106 ILE A C 1
ATOM 811 O O . ILE A 1 106 ? -1.008 -5.613 19.094 1 84.19 106 ILE A O 1
ATOM 815 N N . MET A 1 107 ? -0.749 -4.039 17.594 1 80.44 107 MET A N 1
ATOM 816 C CA . MET A 1 107 ? -1.236 -2.992 18.484 1 80.44 107 MET A CA 1
ATOM 817 C C . MET A 1 107 ? -2.664 -3.281 18.938 1 80.44 107 MET A C 1
ATOM 819 O O . MET A 1 107 ? -2.977 -3.193 20.125 1 80.44 107 MET A O 1
ATOM 823 N N . LEU A 1 108 ? -3.484 -3.633 18.031 1 80.56 108 LEU A N 1
ATOM 824 C CA . LEU A 1 108 ? -4.887 -3.889 18.344 1 80.56 108 LEU A CA 1
ATOM 825 C C . LEU A 1 108 ? -5.027 -5.117 19.234 1 80.56 108 LEU A C 1
ATOM 827 O O . LEU A 1 108 ? -5.848 -5.133 20.156 1 80.56 108 LEU A O 1
ATOM 831 N N . PHE A 1 109 ? -4.23 -6.016 19.016 1 80.12 109 PHE A N 1
ATOM 832 C CA . PHE A 1 109 ? -4.281 -7.227 19.828 1 80.12 109 PHE A CA 1
ATOM 833 C C . PHE A 1 109 ? -3.77 -6.957 21.234 1 80.12 109 PHE A C 1
ATOM 835 O O . PHE A 1 109 ? -4.312 -7.48 22.203 1 80.12 109 PHE A O 1
ATOM 842 N N . ASN A 1 110 ? -2.738 -6.184 21.281 1 77.62 110 ASN A N 1
ATOM 843 C CA . ASN A 1 110 ? -2.223 -5.82 22.594 1 77.62 110 ASN A CA 1
ATOM 844 C C . ASN A 1 110 ? -3.262 -5.059 23.422 1 77.62 110 ASN A C 1
ATOM 846 O O . ASN A 1 110 ? -3.35 -5.234 24.625 1 77.62 110 ASN A O 1
ATOM 850 N N . GLN A 1 111 ? -4.004 -4.309 22.797 1 75.19 111 GLN A N 1
ATOM 851 C CA . GLN A 1 111 ? -5.059 -3.562 23.469 1 75.19 111 GLN A CA 1
ATOM 852 C C . GLN A 1 111 ? -6.137 -4.5 24.016 1 75.19 111 GLN A C 1
ATOM 854 O O . GLN A 1 111 ? -6.727 -4.242 25.062 1 75.19 111 GLN A O 1
ATOM 859 N N . LEU A 1 112 ? -6.332 -5.555 23.312 1 73.38 112 LEU A N 1
ATOM 860 C CA . LEU A 1 112 ? -7.285 -6.559 23.766 1 73.38 112 LEU A CA 1
ATOM 861 C C . LEU A 1 112 ? -6.773 -7.262 25.031 1 73.38 112 LEU A C 1
ATOM 863 O O . LEU A 1 112 ? -7.551 -7.582 25.922 1 73.38 112 LEU A O 1
ATOM 867 N N . LEU A 1 113 ? -5.555 -7.445 25.031 1 72.56 113 LEU A N 1
ATOM 868 C CA . LEU A 1 113 ? -4.953 -8.133 26.172 1 72.56 113 LEU A CA 1
ATOM 869 C C . LEU A 1 113 ? -4.98 -7.258 27.422 1 72.56 113 LEU A C 1
ATOM 871 O O . LEU A 1 113 ? -4.867 -7.758 28.547 1 72.56 113 LEU A O 1
ATOM 875 N N . ASP A 1 114 ? -5.062 -5.973 27.188 1 70.19 114 ASP A N 1
ATOM 876 C CA . ASP A 1 114 ? -5.09 -5.039 28.312 1 70.19 114 ASP A CA 1
ATOM 877 C C . ASP A 1 114 ? -6.473 -5.012 28.969 1 70.19 114 ASP A C 1
ATOM 879 O O . ASP A 1 114 ? -6.633 -4.473 30.062 1 70.19 114 ASP A O 1
ATOM 883 N N . ILE A 1 115 ? -7.371 -5.676 28.25 1 66.31 115 ILE A N 1
ATOM 884 C CA . ILE A 1 115 ? -8.695 -5.785 28.859 1 66.31 115 ILE A CA 1
ATOM 885 C C . ILE A 1 115 ? -8.664 -6.812 29.984 1 66.31 115 ILE A C 1
ATOM 887 O O . ILE A 1 115 ? -8.242 -7.953 29.781 1 66.31 115 ILE A O 1
ATOM 891 N N . PRO A 1 116 ? -8.992 -6.391 31.188 1 61.19 116 PRO A N 1
ATOM 892 C CA . PRO A 1 116 ? -8.977 -7.305 32.344 1 61.19 116 PRO A CA 1
ATOM 893 C C . PRO A 1 116 ? -9.695 -8.625 32.031 1 61.19 116 PRO A C 1
ATOM 895 O O . PRO A 1 116 ? -10.719 -8.633 31.359 1 61.19 116 PRO A O 1
ATOM 898 N N . HIS A 1 117 ? -9.172 -9.805 32.438 1 58.75 117 HIS A N 1
ATOM 899 C CA . HIS A 1 117 ? -9.711 -11.156 32.375 1 58.75 117 HIS A CA 1
ATOM 900 C C . HIS A 1 117 ? -9.414 -11.805 31.016 1 58.75 117 HIS A C 1
ATOM 902 O O . HIS A 1 117 ? -9.477 -13.023 30.891 1 58.75 117 HIS A O 1
ATOM 908 N N . LEU A 1 118 ? -9.188 -10.914 30 1 61.16 118 LEU A N 1
ATOM 909 C CA . LEU A 1 118 ? -8.938 -11.492 28.688 1 61.16 118 LEU A CA 1
ATOM 910 C C . LEU A 1 118 ? -7.516 -12.031 28.594 1 61.16 118 LEU A C 1
ATOM 912 O O . LEU A 1 118 ? -7.27 -13.031 27.906 1 61.16 118 LEU A O 1
ATOM 916 N N . SER A 1 119 ? -6.602 -11.305 29.266 1 57.78 119 SER A N 1
ATOM 917 C CA . SER A 1 119 ? -5.195 -11.688 29.203 1 57.78 119 SER A CA 1
ATOM 918 C C . SER A 1 119 ? -4.992 -13.125 29.672 1 57.78 119 SER A C 1
ATOM 920 O O . SER A 1 119 ? -4.133 -13.836 29.141 1 57.78 119 SER A O 1
ATOM 922 N N . VAL A 1 120 ? -5.703 -13.492 30.703 1 53.47 120 VAL A N 1
ATOM 923 C CA . VAL A 1 120 ? -5.539 -14.812 31.297 1 53.47 120 VAL A CA 1
ATOM 924 C C . VAL A 1 120 ? -6.043 -15.883 30.344 1 53.47 120 VAL A C 1
ATOM 926 O O . VAL A 1 120 ? -5.543 -17.016 30.344 1 53.47 120 VAL A O 1
ATOM 929 N N . LEU A 1 121 ? -6.98 -15.617 29.641 1 54.44 121 LEU A N 1
ATOM 930 C CA . LEU A 1 121 ? -7.648 -16.609 28.812 1 54.44 121 LEU A CA 1
ATOM 931 C C . LEU A 1 121 ? -6.914 -16.797 27.484 1 54.44 121 LEU A C 1
ATOM 933 O O . LEU A 1 121 ? -7.09 -17.812 26.812 1 54.44 121 LEU A O 1
ATOM 937 N N . VAL A 1 122 ? -6.242 -15.742 27.266 1 53.97 122 VAL A N 1
ATOM 938 C CA . VAL A 1 122 ? -5.582 -15.812 25.953 1 53.97 122 VAL A CA 1
ATOM 939 C C . VAL A 1 122 ? -4.195 -16.438 26.109 1 53.97 122 VAL A C 1
ATOM 941 O O . VAL A 1 122 ? -3.26 -15.766 26.578 1 53.97 122 VAL A O 1
ATOM 944 N N . SER A 1 123 ? -4.059 -17.594 26.859 1 47.66 123 SER A N 1
ATOM 945 C CA . SER A 1 123 ? -2.777 -18.281 26.953 1 47.66 123 SER A CA 1
ATOM 946 C C . SER A 1 123 ? -2.037 -18.25 25.625 1 47.66 123 SER A C 1
ATOM 948 O O . SER A 1 123 ? -0.806 -18.25 25.594 1 47.66 123 SER A O 1
ATOM 950 N N . GLN A 1 124 ? -2.844 -18.688 24.656 1 50.12 124 GLN A N 1
ATOM 951 C CA . GLN A 1 124 ? -2.266 -18.859 23.328 1 50.12 124 GLN A CA 1
ATOM 952 C C . GLN A 1 124 ? -2.047 -17.516 22.641 1 50.12 124 GLN A C 1
ATOM 954 O O . GLN A 1 124 ? -2.926 -16.656 22.672 1 50.12 124 GLN A O 1
ATOM 959 N N . LYS A 1 125 ? -0.813 -17.062 22.828 1 48.97 125 LYS A N 1
ATOM 960 C CA . LYS A 1 125 ? -0.342 -15.789 22.281 1 48.97 125 LYS A CA 1
ATOM 961 C C . LYS A 1 125 ? -0.987 -15.5 20.938 1 48.97 125 LYS A C 1
ATOM 963 O O . LYS A 1 125 ? -0.604 -16.078 19.922 1 48.97 125 LYS A O 1
ATOM 968 N N . PRO A 1 126 ? -2.197 -15.031 20.922 1 52.09 126 PRO A N 1
ATOM 969 C CA . PRO A 1 126 ? -2.994 -14.492 19.812 1 52.09 126 PRO A CA 1
ATOM 970 C C . PRO A 1 126 ? -2.391 -13.227 19.219 1 52.09 126 PRO A C 1
ATOM 972 O O . PRO A 1 126 ? -1.641 -12.516 19.891 1 52.09 126 PRO A O 1
ATOM 975 N N . ASN A 1 127 ? -1.697 -13.359 18.047 1 61.31 127 ASN A N 1
ATOM 976 C CA . ASN A 1 127 ? -1.047 -12.227 17.391 1 61.31 127 ASN A CA 1
ATOM 977 C C . ASN A 1 127 ? 0.177 -12.664 16.594 1 61.31 127 ASN A C 1
ATOM 979 O O . ASN A 1 127 ? 0.549 -13.836 16.625 1 61.31 127 ASN A O 1
ATOM 983 N N . LEU A 1 128 ? 0.367 -12.234 15.523 1 81.25 128 LEU A N 1
ATOM 984 C CA . LEU A 1 128 ? 1.449 -12.469 14.578 1 81.25 128 LEU A CA 1
ATOM 985 C C . LEU A 1 128 ? 2.748 -12.805 15.305 1 81.25 128 LEU A C 1
ATOM 987 O O . LEU A 1 128 ? 3.814 -12.859 14.688 1 81.25 128 LEU A O 1
ATOM 991 N N . ASP A 1 129 ? 2.658 -13.133 16.719 1 81.38 129 ASP A N 1
ATOM 992 C CA . ASP A 1 129 ? 3.863 -13.359 17.5 1 81.38 129 ASP A CA 1
ATOM 993 C C . ASP A 1 129 ? 4.477 -14.719 17.188 1 81.38 129 ASP A C 1
ATOM 995 O O . ASP A 1 129 ? 5.66 -14.953 17.453 1 81.38 129 ASP A O 1
ATOM 999 N N . TYR A 1 130 ? 3.662 -15.609 16.688 1 87.19 130 TYR A N 1
ATOM 1000 C CA . TYR A 1 130 ? 4.164 -16.938 16.328 1 87.19 130 TYR A CA 1
ATOM 1001 C C . TYR A 1 130 ? 4.977 -16.891 15.047 1 87.19 130 TYR A C 1
ATOM 1003 O O . TYR A 1 130 ? 5.582 -17.875 14.641 1 87.19 130 TYR A O 1
ATOM 1011 N N . ILE A 1 131 ? 5.02 -15.711 14.445 1 94.25 131 ILE A N 1
ATOM 1012 C CA . ILE A 1 131 ? 5.715 -15.586 13.172 1 94.25 131 ILE A CA 1
ATOM 1013 C C . ILE A 1 131 ? 6.93 -14.68 13.328 1 94.25 131 ILE A C 1
ATOM 1015 O O . ILE A 1 131 ? 6.812 -13.555 13.828 1 94.25 131 ILE A O 1
ATOM 1019 N N . LYS A 1 132 ? 8.07 -15.117 12.984 1 95.56 132 LYS A N 1
ATOM 1020 C CA . LYS A 1 132 ? 9.266 -14.305 12.82 1 95.56 132 LYS A CA 1
ATOM 1021 C C . LYS A 1 132 ? 9.461 -13.898 11.359 1 95.56 132 LYS A C 1
ATOM 1023 O O . LYS A 1 132 ? 9.648 -14.758 10.492 1 95.56 132 LYS A O 1
ATOM 1028 N N . PHE A 1 133 ? 9.469 -12.656 11.102 1 96.69 133 PHE A N 1
ATOM 1029 C CA . PHE A 1 133 ? 9.586 -12.164 9.734 1 96.69 133 PHE A CA 1
ATOM 1030 C C . PHE A 1 133 ? 11.023 -11.805 9.406 1 96.69 133 PHE A C 1
ATOM 1032 O O . PHE A 1 133 ? 11.695 -11.125 10.188 1 96.69 133 PHE A O 1
ATOM 1039 N N . THR A 1 134 ? 11.5 -12.305 8.328 1 97.06 134 THR A N 1
ATOM 1040 C CA . THR A 1 134 ? 12.758 -11.859 7.73 1 97.06 134 THR A CA 1
ATOM 1041 C C . THR A 1 134 ? 12.5 -11.18 6.391 1 97.06 134 THR A C 1
ATOM 1043 O O . THR A 1 134 ? 11.891 -11.766 5.492 1 97.06 134 THR A O 1
ATOM 1046 N N . TRP A 1 135 ? 13.016 -10.008 6.219 1 95.88 135 TRP A N 1
ATOM 1047 C CA . TRP A 1 135 ? 12.68 -9.156 5.082 1 95.88 135 TRP A CA 1
ATOM 1048 C C . TRP A 1 135 ? 13.812 -9.141 4.059 1 95.88 135 TRP A C 1
ATOM 1050 O O . TRP A 1 135 ? 14.945 -8.789 4.383 1 95.88 135 TRP A O 1
ATOM 1060 N N . ASN A 1 136 ? 13.492 -9.586 2.889 1 96.56 136 ASN A N 1
ATOM 1061 C CA . ASN A 1 136 ? 14.438 -9.562 1.779 1 96.56 136 ASN A CA 1
ATOM 1062 C C . ASN A 1 136 ? 13.984 -8.625 0.669 1 96.56 136 ASN A C 1
ATOM 1064 O O . ASN A 1 136 ? 13.234 -9.023 -0.222 1 96.56 136 ASN A O 1
ATOM 1068 N N . LYS A 1 137 ? 14.547 -7.391 0.7 1 92 137 LYS A N 1
ATOM 1069 C CA . LYS A 1 137 ? 14.203 -6.398 -0.314 1 92 137 LYS A CA 1
ATOM 1070 C C . LYS A 1 137 ? 14.961 -6.66 -1.615 1 92 137 LYS A C 1
ATOM 1072 O O . LYS A 1 137 ? 15.922 -5.957 -1.932 1 92 137 LYS A O 1
ATOM 1077 N N . MET A 1 138 ? 14.492 -7.531 -2.395 1 93.5 138 MET A N 1
ATOM 1078 C CA . MET A 1 138 ? 15.125 -7.93 -3.648 1 93.5 138 MET A CA 1
ATOM 1079 C C . MET A 1 138 ? 14.156 -8.727 -4.52 1 93.5 138 MET A C 1
ATOM 1081 O O . MET A 1 138 ? 13.086 -9.117 -4.059 1 93.5 138 MET A O 1
ATOM 1085 N N . THR A 1 139 ? 14.422 -8.836 -5.793 1 94.31 139 THR A N 1
ATOM 1086 C CA . THR A 1 139 ? 13.609 -9.625 -6.719 1 94.31 139 THR A CA 1
ATOM 1087 C C . THR A 1 139 ? 13.805 -11.117 -6.473 1 94.31 139 THR A C 1
ATOM 1089 O O . THR A 1 139 ? 14.742 -11.523 -5.777 1 94.31 139 THR A O 1
ATOM 1092 N N . ALA A 1 140 ? 12.891 -11.922 -7.035 1 96.38 140 ALA A N 1
ATOM 1093 C CA . ALA A 1 140 ? 13.008 -13.375 -6.941 1 96.38 140 ALA A CA 1
ATOM 1094 C C . ALA A 1 140 ? 14.344 -13.852 -7.488 1 96.38 140 ALA A C 1
ATOM 1096 O O . ALA A 1 140 ? 14.984 -14.734 -6.906 1 96.38 140 ALA A O 1
ATOM 1097 N N . THR A 1 141 ? 14.75 -13.227 -8.578 1 95 141 THR A N 1
ATOM 1098 C CA . THR A 1 141 ? 16 -13.609 -9.227 1 95 141 THR A CA 1
ATOM 1099 C C . THR A 1 141 ? 17.203 -13.242 -8.352 1 95 141 THR A C 1
ATOM 1101 O O . THR A 1 141 ? 18.141 -14.031 -8.211 1 95 141 THR A O 1
ATOM 1104 N N . GLU A 1 142 ? 17.188 -12.102 -7.801 1 96.44 142 GLU A N 1
ATOM 1105 C CA . GLU A 1 142 ? 18.266 -11.672 -6.91 1 96.44 142 GLU A CA 1
ATOM 1106 C C . GLU A 1 142 ? 18.344 -12.547 -5.664 1 96.44 142 GLU A C 1
ATOM 1108 O O . GLU A 1 142 ? 19.422 -12.836 -5.16 1 96.44 142 GLU A O 1
ATOM 1113 N N . PHE A 1 143 ? 17.234 -12.906 -5.191 1 97.5 143 PHE A N 1
ATOM 1114 C CA . PHE A 1 143 ? 17.188 -13.773 -4.02 1 97.5 143 PHE A CA 1
ATOM 1115 C C . PHE A 1 143 ? 17.844 -15.125 -4.32 1 97.5 143 PHE A C 1
ATOM 1117 O O . PHE A 1 143 ? 18.625 -15.633 -3.518 1 97.5 143 PHE A O 1
ATOM 1124 N N . GLU A 1 144 ? 17.484 -15.656 -5.426 1 96.81 144 GLU A N 1
ATOM 1125 C CA . GLU A 1 144 ? 18.094 -16.906 -5.855 1 96.81 144 GLU A CA 1
ATOM 1126 C C . GLU A 1 144 ? 19.609 -16.781 -5.918 1 96.81 144 GLU A C 1
ATOM 1128 O O . GLU A 1 144 ? 20.344 -17.656 -5.434 1 96.81 144 GLU A O 1
ATOM 1133 N N . LYS A 1 145 ? 20.078 -15.695 -6.516 1 96.19 145 LYS A N 1
ATOM 1134 C CA . LYS A 1 145 ? 21.516 -15.453 -6.613 1 96.19 145 LYS A CA 1
ATOM 1135 C C . LYS A 1 145 ? 22.156 -15.367 -5.227 1 96.19 145 LYS A C 1
ATOM 1137 O O . LYS A 1 145 ? 23.188 -15.969 -4.977 1 96.19 145 LYS A O 1
ATOM 1142 N N . HIS A 1 146 ? 21.562 -14.633 -4.391 1 95.94 146 HIS A N 1
ATOM 1143 C CA . HIS A 1 146 ? 22.031 -14.477 -3.023 1 95.94 146 HIS A CA 1
ATOM 1144 C C . HIS A 1 146 ? 22.062 -15.812 -2.295 1 95.94 146 HIS A C 1
ATOM 1146 O O . HIS A 1 146 ? 23.031 -16.125 -1.582 1 95.94 146 HIS A O 1
ATOM 1152 N N . TRP A 1 147 ? 20.984 -16.562 -2.48 1 95.19 147 TRP A N 1
ATOM 1153 C CA . TRP A 1 147 ? 20.859 -17.875 -1.842 1 95.19 147 TRP A CA 1
ATOM 1154 C C . TRP A 1 147 ? 22 -18.797 -2.273 1 95.19 147 TRP A C 1
ATOM 1156 O O . TRP A 1 147 ? 22.594 -19.469 -1.441 1 95.19 147 TRP A O 1
ATOM 1166 N N . ARG A 1 148 ? 22.344 -18.812 -3.512 1 94.31 148 ARG A N 1
ATOM 1167 C CA . ARG A 1 148 ? 23.391 -19.672 -4.07 1 94.31 148 ARG A CA 1
ATOM 1168 C C . ARG A 1 148 ? 24.766 -19.203 -3.646 1 94.31 148 ARG A C 1
ATOM 1170 O O . ARG A 1 148 ? 25.609 -20.016 -3.258 1 94.31 148 ARG A O 1
ATOM 1177 N N . GLU A 1 149 ? 24.969 -17.906 -3.682 1 95.44 149 GLU A N 1
ATOM 1178 C CA . GLU A 1 149 ? 26.281 -17.328 -3.383 1 95.44 149 GLU A CA 1
ATOM 1179 C C . GLU A 1 149 ? 26.656 -17.531 -1.916 1 95.44 149 GLU A C 1
ATOM 1181 O O . GLU A 1 149 ? 27.828 -17.672 -1.582 1 95.44 149 GLU A O 1
ATOM 1186 N N . ASN A 1 150 ? 25.703 -17.547 -1.055 1 94.19 150 ASN A N 1
ATOM 1187 C CA . ASN A 1 150 ? 25.969 -17.688 0.373 1 94.19 150 ASN A CA 1
ATOM 1188 C C . ASN A 1 150 ? 25.797 -19.125 0.842 1 94.19 150 ASN A C 1
ATOM 1190 O O . ASN A 1 150 ? 25.875 -19.406 2.041 1 94.19 150 ASN A O 1
ATOM 1194 N N . HIS A 1 151 ? 25.562 -20.062 -0.04 1 91.56 151 HIS A N 1
ATOM 1195 C CA . HIS A 1 151 ? 25.469 -21.484 0.205 1 91.56 151 HIS A CA 1
ATOM 1196 C C . HIS A 1 151 ? 24.469 -21.797 1.314 1 91.56 151 HIS A C 1
ATOM 1198 O O . HIS A 1 151 ? 24.766 -22.547 2.244 1 91.56 151 HIS A O 1
ATOM 1204 N N . LEU A 1 152 ? 23.328 -21.062 1.197 1 89.69 152 LEU A N 1
ATOM 1205 C CA . LEU A 1 152 ? 22.281 -21.312 2.188 1 89.69 152 LEU A CA 1
ATOM 1206 C C . LEU A 1 152 ? 21.609 -22.656 1.95 1 89.69 152 LEU A C 1
ATOM 1208 O O . LEU A 1 152 ? 21.406 -23.062 0.803 1 89.69 152 LEU A O 1
ATOM 1212 N N . THR A 1 153 ? 21.312 -23.422 3.016 1 90.31 153 THR A N 1
ATOM 1213 C CA . THR A 1 153 ? 20.797 -24.781 2.873 1 90.31 153 THR A CA 1
ATOM 1214 C C . THR A 1 153 ? 19.469 -24.938 3.6 1 90.31 153 THR A C 1
ATOM 1216 O O . THR A 1 153 ? 18.906 -26.031 3.646 1 90.31 153 THR A O 1
ATOM 1219 N N . LYS A 1 154 ? 18.984 -23.859 4.113 1 93.75 154 LYS A N 1
ATOM 1220 C CA . LYS A 1 154 ? 17.719 -23.953 4.832 1 93.75 154 LYS A CA 1
ATOM 1221 C C . LYS A 1 154 ? 16.594 -24.422 3.908 1 93.75 154 LYS A C 1
ATOM 1223 O O . LYS A 1 154 ? 16.484 -23.953 2.771 1 93.75 154 LYS A O 1
ATOM 1228 N N . LYS A 1 155 ? 15.82 -25.375 4.395 1 95.69 155 LYS A N 1
ATOM 1229 C CA . LYS A 1 155 ? 14.703 -25.891 3.613 1 95.69 155 LYS A CA 1
ATOM 1230 C C . LYS A 1 155 ? 13.383 -25.25 4.039 1 95.69 155 LYS A C 1
ATOM 1232 O O . LYS A 1 155 ? 13.25 -24.797 5.18 1 95.69 155 LYS A O 1
ATOM 1237 N N . MET A 1 156 ? 12.5 -25.219 3.141 1 97.44 156 MET A N 1
ATOM 1238 C CA . MET A 1 156 ? 11.219 -24.547 3.348 1 97.44 156 MET A CA 1
ATOM 1239 C C . MET A 1 156 ? 10.07 -25.547 3.381 1 97.44 156 MET A C 1
ATOM 1241 O O . MET A 1 156 ? 10.07 -26.516 2.619 1 97.44 156 MET A O 1
ATOM 1245 N N . ASP A 1 157 ? 9.156 -25.266 4.293 1 97.31 157 ASP A N 1
ATOM 1246 C CA . ASP A 1 157 ? 7.98 -26.125 4.391 1 97.31 157 ASP A CA 1
ATOM 1247 C C . ASP A 1 157 ? 6.867 -25.641 3.463 1 97.31 157 ASP A C 1
ATOM 1249 O O . ASP A 1 157 ? 6.031 -26.422 3.018 1 97.31 157 ASP A O 1
ATOM 1253 N N . PHE A 1 158 ? 6.828 -24.406 3.205 1 98.19 158 PHE A N 1
ATOM 1254 C CA . PHE A 1 158 ? 5.797 -23.812 2.365 1 98.19 158 PHE A CA 1
ATOM 1255 C C . PHE A 1 158 ? 6.328 -22.562 1.657 1 98.19 158 PHE A C 1
ATOM 1257 O O . PHE A 1 158 ? 6.883 -21.672 2.297 1 98.19 158 PHE A O 1
ATOM 1264 N N . ILE A 1 159 ? 6.215 -22.531 0.357 1 98.56 159 ILE A N 1
ATOM 1265 C CA . ILE A 1 159 ? 6.586 -21.391 -0.46 1 98.56 159 ILE A CA 1
ATOM 1266 C C . ILE A 1 159 ? 5.398 -20.969 -1.321 1 98.56 159 ILE A C 1
ATOM 1268 O O . ILE A 1 159 ? 4.684 -21.812 -1.865 1 98.56 159 ILE A O 1
ATOM 1272 N N . HIS A 1 160 ? 5.164 -19.719 -1.385 1 98.62 160 HIS A N 1
ATOM 1273 C CA . HIS A 1 160 ? 4.098 -19.281 -2.281 1 98.62 160 HIS A CA 1
ATOM 1274 C C . HIS A 1 160 ? 4.582 -18.188 -3.223 1 98.62 160 HIS A C 1
ATOM 1276 O O . HIS A 1 160 ? 5.395 -17.344 -2.836 1 98.62 160 HIS A O 1
ATOM 1282 N N . MET A 1 161 ? 4.145 -18.219 -4.43 1 98.25 161 MET A N 1
ATOM 1283 C CA . MET A 1 161 ? 4.363 -17.266 -5.516 1 98.25 161 MET A CA 1
ATOM 1284 C C . MET A 1 161 ? 3.039 -16.844 -6.137 1 98.25 161 MET A C 1
ATOM 1286 O O . MET A 1 161 ? 2.561 -17.453 -7.09 1 98.25 161 MET A O 1
ATOM 1290 N N . ILE A 1 162 ? 2.582 -15.758 -5.645 1 97.06 162 ILE A N 1
ATOM 1291 C CA . ILE A 1 162 ? 1.253 -15.328 -6.062 1 97.06 162 ILE A CA 1
ATOM 1292 C C . ILE A 1 162 ? 1.369 -14.102 -6.969 1 97.06 162 ILE A C 1
ATOM 1294 O O . ILE A 1 162 ? 1.829 -13.047 -6.535 1 97.06 162 ILE A O 1
ATOM 1298 N N . GLN A 1 163 ? 0.962 -14.219 -8.203 1 92.38 163 GLN A N 1
ATOM 1299 C CA . GLN A 1 163 ? 0.913 -13.125 -9.164 1 92.38 163 GLN A CA 1
ATOM 1300 C C . GLN A 1 163 ? 2.258 -12.406 -9.25 1 92.38 163 GLN A C 1
ATOM 1302 O O . GLN A 1 163 ? 2.322 -11.188 -9.125 1 92.38 163 GLN A O 1
ATOM 1307 N N . MET A 1 164 ? 3.318 -13.18 -9.539 1 93.75 164 MET A N 1
ATOM 1308 C CA . MET A 1 164 ? 4.617 -12.516 -9.586 1 93.75 164 MET A CA 1
ATOM 1309 C C . MET A 1 164 ? 5.508 -13.133 -10.656 1 93.75 164 MET A C 1
ATOM 1311 O O . MET A 1 164 ? 6.523 -12.547 -11.039 1 93.75 164 MET A O 1
ATOM 1315 N N . LEU A 1 165 ? 5.121 -14.289 -11.211 1 94.38 165 LEU A N 1
ATOM 1316 C CA . LEU A 1 165 ? 6.008 -15 -12.125 1 94.38 165 LEU A CA 1
ATOM 1317 C C . LEU A 1 165 ? 6.168 -14.242 -13.438 1 94.38 165 LEU A C 1
ATOM 1319 O O . LEU A 1 165 ? 7.105 -14.492 -14.195 1 94.38 165 LEU A O 1
ATOM 1323 N N . TYR A 1 166 ? 5.23 -13.336 -13.75 1 87.88 166 TYR A N 1
ATOM 1324 C CA . TYR A 1 166 ? 5.352 -12.547 -14.969 1 87.88 166 TYR A CA 1
ATOM 1325 C C . TYR A 1 166 ? 6.438 -11.484 -14.828 1 87.88 166 TYR A C 1
ATOM 1327 O O . TYR A 1 166 ? 6.77 -10.797 -15.789 1 87.88 166 TYR A O 1
ATOM 1335 N N . TYR A 1 167 ? 7.137 -11.406 -13.773 1 86.62 167 TYR A N 1
ATOM 1336 C CA . TYR A 1 167 ? 8.211 -10.438 -13.562 1 86.62 167 TYR A CA 1
ATOM 1337 C C . TYR A 1 167 ? 9.57 -11.086 -13.75 1 86.62 167 TYR A C 1
ATOM 1339 O O . TYR A 1 167 ? 10.602 -10.406 -13.734 1 86.62 167 TYR A O 1
ATOM 1347 N N . VAL A 1 168 ? 9.586 -12.32 -13.906 1 91.06 168 VAL A N 1
ATOM 1348 C CA . VAL A 1 168 ? 10.867 -12.992 -14.047 1 91.06 168 VAL A CA 1
ATOM 1349 C C . VAL A 1 168 ? 11.117 -13.336 -15.516 1 91.06 168 VAL A C 1
ATOM 1351 O O . VAL A 1 168 ? 10.172 -13.422 -16.297 1 91.06 168 VAL A O 1
ATOM 1354 N N . LYS A 1 169 ? 12.312 -13.516 -15.852 1 88.5 169 LYS A N 1
ATOM 1355 C CA . LYS A 1 169 ? 12.695 -13.797 -17.234 1 88.5 169 LYS A CA 1
ATOM 1356 C C . LYS A 1 169 ? 12.383 -15.242 -17.609 1 88.5 169 LYS A C 1
ATOM 1358 O O . LYS A 1 169 ? 11.953 -15.523 -18.734 1 88.5 169 LYS A O 1
ATOM 1363 N N . ASP A 1 170 ? 12.648 -16.141 -16.703 1 92.75 170 ASP A N 1
ATOM 1364 C CA . ASP A 1 170 ? 12.445 -17.562 -16.938 1 92.75 170 ASP A CA 1
ATOM 1365 C C . ASP A 1 170 ? 11.594 -18.188 -15.828 1 92.75 170 ASP A C 1
ATOM 1367 O O . ASP A 1 170 ? 12.133 -18.734 -14.859 1 92.75 170 ASP A O 1
ATOM 1371 N N . PRO A 1 171 ? 10.273 -18.234 -16.062 1 95.06 171 PRO A N 1
ATOM 1372 C CA . PRO A 1 171 ? 9.375 -18.75 -15.023 1 95.06 171 PRO A CA 1
ATOM 1373 C C . PRO A 1 171 ? 9.641 -20.203 -14.68 1 95.06 171 PRO A C 1
ATOM 1375 O O . PRO A 1 171 ? 9.578 -20.594 -13.508 1 95.06 171 PRO A O 1
ATOM 1378 N N . GLY A 1 172 ? 9.914 -20.984 -15.664 1 94.94 172 GLY A N 1
ATOM 1379 C CA . GLY A 1 172 ? 10.203 -22.391 -15.406 1 94.94 172 GLY A CA 1
ATOM 1380 C C . GLY A 1 172 ? 11.406 -22.594 -14.508 1 94.94 172 GLY A C 1
ATOM 1381 O O . GLY A 1 172 ? 11.344 -23.359 -13.531 1 94.94 172 GLY A O 1
ATOM 1382 N N . ALA A 1 173 ? 12.43 -21.891 -14.844 1 94.5 173 ALA A N 1
ATOM 1383 C CA . ALA A 1 173 ? 13.656 -21.984 -14.047 1 94.5 173 ALA A CA 1
ATOM 1384 C C . ALA A 1 173 ? 13.422 -21.469 -12.633 1 94.5 173 ALA A C 1
ATOM 1386 O O . ALA A 1 173 ? 13.984 -21.984 -11.664 1 94.5 173 ALA A O 1
ATOM 1387 N N . THR A 1 174 ? 12.68 -20.422 -12.547 1 96.69 174 THR A N 1
ATOM 1388 C CA . THR A 1 174 ? 12.367 -19.844 -11.242 1 96.69 174 THR A CA 1
ATOM 1389 C C . THR A 1 174 ? 11.602 -20.844 -10.383 1 96.69 174 THR A C 1
ATOM 1391 O O . THR A 1 174 ? 11.953 -21.062 -9.219 1 96.69 174 THR A O 1
ATOM 1394 N N . VAL A 1 175 ? 10.609 -21.5 -10.961 1 97.5 175 VAL A N 1
ATOM 1395 C CA . VAL A 1 175 ? 9.812 -22.484 -10.234 1 97.5 175 VAL A CA 1
ATOM 1396 C C . VAL A 1 175 ? 10.695 -23.641 -9.797 1 97.5 175 VAL A C 1
ATOM 1398 O O . VAL A 1 175 ? 10.586 -24.109 -8.656 1 97.5 175 VAL A O 1
ATOM 1401 N N . THR A 1 176 ? 11.586 -24.031 -10.641 1 96.25 176 THR A N 1
ATOM 1402 C CA . THR A 1 176 ? 12.484 -25.141 -10.336 1 96.25 176 THR A CA 1
ATOM 1403 C C . THR A 1 176 ? 13.375 -24.797 -9.148 1 96.25 176 THR A C 1
ATOM 1405 O O . THR A 1 176 ? 13.57 -25.625 -8.258 1 96.25 176 THR A O 1
ATOM 1408 N N . PHE A 1 177 ? 13.93 -23.656 -9.141 1 97.19 177 PHE A N 1
ATOM 1409 C CA . PHE A 1 177 ? 14.797 -23.25 -8.047 1 97.19 177 PHE A CA 1
ATOM 1410 C C . PHE A 1 177 ? 14.047 -23.266 -6.719 1 97.19 177 PHE A C 1
ATOM 1412 O O . PHE A 1 177 ? 14.5 -23.875 -5.746 1 97.19 177 PHE A O 1
ATOM 1419 N N . TYR A 1 178 ? 12.938 -22.609 -6.648 1 98.25 178 TYR A N 1
ATOM 1420 C CA . TYR A 1 178 ? 12.211 -22.5 -5.387 1 98.25 178 TYR A CA 1
ATOM 1421 C C . TYR A 1 178 ? 11.641 -23.844 -4.953 1 98.25 178 TYR A C 1
ATOM 1423 O O . TYR A 1 178 ? 11.531 -24.125 -3.758 1 98.25 178 TYR A O 1
ATOM 1431 N N . GLN A 1 179 ? 11.273 -24.656 -5.941 1 97.75 179 GLN A N 1
ATOM 1432 C CA . GLN A 1 179 ? 10.891 -26.031 -5.617 1 97.75 179 GLN A CA 1
ATOM 1433 C C . GLN A 1 179 ? 12.039 -26.766 -4.945 1 97.75 179 GLN A C 1
ATOM 1435 O O . GLN A 1 179 ? 11.812 -27.562 -4.027 1 97.75 179 GLN A O 1
ATOM 1440 N N . SER A 1 180 ? 13.234 -26.516 -5.418 1 96.69 180 SER A N 1
ATOM 1441 C CA . SER A 1 180 ? 14.406 -27.203 -4.895 1 96.69 180 SER A CA 1
ATOM 1442 C C . SER A 1 180 ? 14.641 -26.859 -3.426 1 96.69 180 SER A C 1
ATOM 1444 O O . SER A 1 180 ? 15.352 -27.578 -2.719 1 96.69 180 SER A O 1
ATOM 1446 N N . LEU A 1 181 ? 14.07 -25.766 -2.934 1 97.56 181 LEU A N 1
ATOM 1447 C CA . LEU A 1 181 ? 14.258 -25.344 -1.553 1 97.56 181 LEU A CA 1
ATOM 1448 C C . LEU A 1 181 ? 13.289 -26.062 -0.624 1 97.56 181 LEU A C 1
ATOM 1450 O O . LEU A 1 181 ? 13.406 -25.969 0.6 1 97.56 181 LEU A O 1
ATOM 1454 N N . LEU A 1 182 ? 12.375 -26.828 -1.194 1 96.88 182 LEU A N 1
ATOM 1455 C CA . LEU A 1 182 ? 11.328 -27.438 -0.383 1 96.88 182 LEU A CA 1
ATOM 1456 C C . LEU A 1 182 ? 11.891 -28.594 0.441 1 96.88 182 LEU A C 1
ATOM 1458 O O . LEU A 1 182 ? 12.734 -29.344 -0.039 1 96.88 182 LEU A O 1
ATOM 1462 N N . ASP A 1 183 ? 11.469 -28.656 1.742 1 94.38 183 ASP A N 1
ATOM 1463 C CA . ASP A 1 183 ? 11.688 -29.828 2.59 1 94.38 183 ASP A CA 1
ATOM 1464 C C . ASP A 1 183 ? 10.797 -30.984 2.166 1 94.38 183 ASP A C 1
ATOM 1466 O O . ASP A 1 183 ? 9.992 -30.859 1.237 1 94.38 183 ASP A O 1
ATOM 1470 N N . ARG A 1 184 ? 11.016 -32.062 3.141 1 87.69 184 ARG A N 1
ATOM 1471 C CA . ARG A 1 184 ? 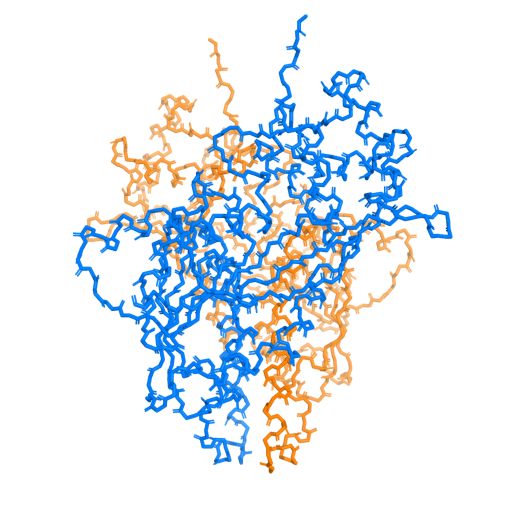10.156 -33.219 2.924 1 87.69 184 ARG A CA 1
ATOM 1472 C C . ARG A 1 184 ? 8.695 -32.875 3.154 1 87.69 184 ARG A C 1
ATOM 1474 O O . ARG A 1 184 ? 8.359 -32.188 4.137 1 87.69 184 ARG A O 1
ATOM 1481 N N . ASN A 1 185 ? 7.762 -32.969 2.299 1 89.88 185 ASN A N 1
ATOM 1482 C CA . ASN A 1 185 ? 6.328 -32.719 2.336 1 89.88 185 ASN A CA 1
ATOM 1483 C C . ASN A 1 185 ? 6.012 -31.234 2.139 1 89.88 185 ASN A C 1
ATOM 1485 O O . ASN A 1 185 ? 4.918 -30.781 2.473 1 89.88 185 ASN A O 1
ATOM 1489 N N . GLY A 1 186 ? 7.082 -30.469 1.83 1 95.81 186 GLY A N 1
ATOM 1490 C CA . GLY A 1 186 ? 6.844 -29.062 1.541 1 95.81 186 GLY A CA 1
ATOM 1491 C C . GLY A 1 186 ? 5.984 -28.844 0.311 1 95.81 186 GLY A C 1
ATOM 1492 O O . GLY A 1 186 ? 5.773 -29.781 -0.477 1 95.81 186 GLY A O 1
ATOM 1493 N N . LYS A 1 187 ? 5.414 -27.703 0.233 1 97.56 187 LYS A N 1
ATOM 1494 C CA . LYS A 1 187 ? 4.582 -27.344 -0.915 1 97.56 187 LYS A CA 1
ATOM 1495 C C . LYS A 1 187 ? 4.988 -26 -1.5 1 97.56 187 LYS A C 1
ATOM 1497 O O . LYS A 1 187 ? 5.309 -25.062 -0.76 1 97.56 187 LYS A O 1
ATOM 1502 N N . LEU A 1 188 ? 5.02 -25.938 -2.768 1 98.38 188 LEU A N 1
ATOM 1503 C CA . LEU A 1 188 ? 5.145 -24.672 -3.502 1 98.38 188 LEU A CA 1
ATOM 1504 C C . LEU A 1 188 ? 3.826 -24.297 -4.168 1 98.38 188 LEU A C 1
ATOM 1506 O O . LEU A 1 188 ? 3.326 -25.047 -5.023 1 98.38 188 LEU A O 1
ATOM 1510 N N . LEU A 1 189 ? 3.268 -23.219 -3.732 1 98.62 189 LEU A N 1
ATOM 1511 C CA . LEU A 1 189 ? 1.992 -22.734 -4.25 1 98.62 189 LEU A CA 1
ATOM 1512 C C . LEU A 1 189 ? 2.209 -21.625 -5.266 1 98.62 189 LEU A C 1
ATOM 1514 O O . LEU A 1 189 ? 2.857 -20.625 -4.965 1 98.62 189 LEU A O 1
ATOM 1518 N N . VAL A 1 190 ? 1.686 -21.812 -6.496 1 98.44 190 VAL A N 1
ATOM 1519 C CA . VAL A 1 190 ? 1.75 -20.812 -7.551 1 98.44 190 VAL A CA 1
ATOM 1520 C C . VAL A 1 190 ? 0.337 -20.391 -7.953 1 98.44 190 VAL A C 1
ATOM 1522 O O . VAL A 1 190 ? -0.517 -21.234 -8.219 1 98.44 190 VAL A O 1
ATOM 1525 N N . ILE A 1 191 ? 0.063 -19.109 -7.934 1 98 191 ILE A N 1
ATOM 1526 C CA . ILE A 1 191 ? -1.196 -18.609 -8.477 1 98 191 ILE A CA 1
ATOM 1527 C C . ILE A 1 191 ? -0.918 -17.672 -9.648 1 98 191 ILE A C 1
ATOM 1529 O O . ILE A 1 191 ? -0.132 -16.734 -9.531 1 98 191 ILE A O 1
ATOM 1533 N N . LEU A 1 192 ? -1.536 -17.922 -10.773 1 96.81 192 LEU A N 1
ATOM 1534 C CA . LEU A 1 192 ? -1.419 -17.141 -12.008 1 96.81 192 LEU A CA 1
ATOM 1535 C C . LEU A 1 192 ? -2.705 -17.219 -12.82 1 96.81 192 LEU A C 1
ATOM 1537 O O . LEU A 1 192 ? -3.582 -18.031 -12.531 1 96.81 192 LEU A O 1
ATOM 1541 N N . VAL A 1 193 ? -2.719 -16.328 -13.797 1 96.06 193 VAL A N 1
ATOM 1542 C CA . VAL A 1 193 ? -3.836 -16.453 -14.727 1 96.06 193 VAL A CA 1
ATOM 1543 C C . VAL A 1 193 ? -3.779 -17.797 -15.438 1 96.06 193 VAL A C 1
ATOM 1545 O O . VAL A 1 193 ? -2.697 -18.297 -15.766 1 96.06 193 VAL A O 1
ATOM 1548 N N . SER A 1 194 ? -4.945 -18.344 -15.656 1 97.44 194 SER A N 1
ATOM 1549 C CA . SER A 1 194 ? -5.059 -19.641 -16.312 1 97.44 194 SER A CA 1
ATOM 1550 C C . SER A 1 194 ? -4.855 -19.531 -17.812 1 97.44 194 SER A C 1
ATOM 1552 O O . SER A 1 194 ? -5.184 -18.516 -18.422 1 97.44 194 SER A O 1
ATOM 1554 N N . ASP A 1 195 ? -4.336 -20.547 -18.469 1 95.56 195 ASP A N 1
ATOM 1555 C CA . ASP A 1 195 ? -4.246 -20.609 -19.922 1 95.56 195 ASP A CA 1
ATOM 1556 C C . ASP A 1 195 ? -5.637 -20.703 -20.547 1 95.56 195 ASP A C 1
ATOM 1558 O O . ASP A 1 195 ? -5.805 -20.406 -21.734 1 95.56 195 ASP A O 1
ATOM 1562 N N . GLU A 1 196 ? -6.562 -21.047 -19.781 1 95.5 196 GLU A N 1
ATOM 1563 C CA . GLU A 1 196 ? -7.93 -21.156 -20.281 1 95.5 196 GLU A CA 1
ATOM 1564 C C . GLU A 1 196 ? -8.703 -19.859 -20.094 1 95.5 196 GLU A C 1
ATOM 1566 O O . GLU A 1 196 ? -9.875 -19.766 -20.453 1 95.5 196 GLU A O 1
ATOM 1571 N N . SER A 1 197 ? -8.039 -18.906 -19.562 1 96.81 197 SER A N 1
ATOM 1572 C CA . SER A 1 197 ? -8.664 -17.594 -19.375 1 96.81 197 SER A CA 1
ATOM 1573 C C . SER A 1 197 ? -8.648 -16.781 -20.656 1 96.81 197 SER A C 1
ATOM 1575 O O . SER A 1 197 ? -8.031 -17.188 -21.641 1 96.81 197 SER A O 1
ATOM 1577 N N . GLY A 1 198 ? -9.422 -15.664 -20.609 1 96.62 198 GLY A N 1
ATOM 1578 C CA . GLY A 1 198 ? -9.344 -14.727 -21.719 1 96.62 198 GLY A CA 1
ATOM 1579 C C . GLY A 1 198 ? -7.945 -14.195 -21.953 1 96.62 198 GLY A C 1
ATOM 1580 O O . GLY A 1 198 ? -7.566 -13.914 -23.094 1 96.62 198 GLY A O 1
ATOM 1581 N N . TRP A 1 199 ? -7.207 -14.102 -20.922 1 94.5 199 TRP A N 1
ATOM 1582 C CA . TRP A 1 199 ? -5.816 -13.68 -21.031 1 94.5 199 TRP A CA 1
ATOM 1583 C C . TRP A 1 199 ? -5.02 -14.641 -21.906 1 94.5 199 TRP A C 1
ATOM 1585 O O . TRP A 1 199 ? -4.309 -14.211 -22.812 1 94.5 199 TRP A O 1
ATOM 1595 N N . GLY A 1 200 ? -5.184 -15.883 -21.516 1 93.06 200 GLY A N 1
ATOM 1596 C CA . GLY A 1 200 ? -4.48 -16.906 -22.281 1 93.06 200 GLY A CA 1
ATOM 1597 C C . GLY A 1 200 ? -4.762 -16.828 -23.766 1 93.06 200 GLY A C 1
ATOM 1598 O O . GLY A 1 200 ? -3.842 -16.906 -24.594 1 93.06 200 GLY A O 1
ATOM 1599 N N . LYS A 1 201 ? -5.973 -16.641 -24.125 1 95.12 201 LYS A N 1
ATOM 1600 C CA . LYS A 1 201 ? -6.363 -16.547 -25.531 1 95.12 201 LYS A CA 1
ATOM 1601 C C . LYS A 1 201 ? -5.785 -15.305 -26.188 1 95.12 201 LYS A C 1
ATOM 1603 O O . LYS A 1 201 ? -5.258 -15.367 -27.297 1 95.12 201 LYS A O 1
ATOM 1608 N N . LEU A 1 202 ? -5.953 -14.18 -25.516 1 95.62 202 LEU A N 1
ATOM 1609 C CA . LEU A 1 202 ? -5.477 -12.898 -26.031 1 95.62 202 LEU A CA 1
ATOM 1610 C C . LEU A 1 202 ? -3.973 -12.938 -26.281 1 95.62 202 LEU A C 1
ATOM 1612 O O . LEU A 1 202 ? -3.512 -12.57 -27.359 1 95.62 202 LEU A O 1
ATOM 1616 N N . TRP A 1 203 ? -3.223 -13.461 -25.344 1 91 203 TRP A N 1
ATOM 1617 C CA . TRP A 1 203 ? -1.766 -13.438 -25.406 1 91 203 TRP A CA 1
ATOM 1618 C C . TRP A 1 203 ? -1.25 -14.477 -26.406 1 91 203 TRP A C 1
ATOM 1620 O O . TRP A 1 203 ? -0.218 -14.266 -27.047 1 91 203 TRP A O 1
ATOM 1630 N N . ARG A 1 204 ? -1.958 -15.523 -26.531 1 90.31 204 ARG A N 1
ATOM 1631 C CA . ARG A 1 204 ? -1.583 -16.516 -27.531 1 90.31 204 ARG A CA 1
ATOM 1632 C C . ARG A 1 204 ? -1.818 -15.977 -28.938 1 90.31 204 ARG A C 1
ATOM 1634 O O . ARG A 1 204 ? -0.993 -16.188 -29.844 1 90.31 204 ARG A O 1
ATOM 1641 N N . THR A 1 205 ? -2.896 -15.352 -29.141 1 93.81 205 THR A N 1
ATOM 1642 C CA . THR A 1 205 ? -3.293 -14.883 -30.469 1 93.81 205 THR A CA 1
ATOM 1643 C C . THR A 1 205 ? -2.402 -13.734 -30.938 1 93.81 205 THR A C 1
ATOM 1645 O O . THR A 1 205 ? -2.025 -13.664 -32.094 1 93.81 205 THR A O 1
ATOM 1648 N N . PHE A 1 206 ? -2.051 -12.859 -30.047 1 93.38 206 PHE A N 1
ATOM 1649 C CA . PHE A 1 206 ? -1.29 -11.68 -30.438 1 93.38 206 PHE A CA 1
ATOM 1650 C C . PHE A 1 206 ? 0.056 -11.648 -29.719 1 93.38 206 PHE A C 1
ATOM 1652 O O . PHE A 1 206 ? 0.543 -10.578 -29.344 1 93.38 206 PHE A O 1
ATOM 1659 N N . ARG A 1 207 ? 0.612 -12.742 -29.469 1 86.88 207 ARG A N 1
ATOM 1660 C CA . ARG A 1 207 ? 1.846 -12.898 -28.703 1 86.88 207 ARG A CA 1
ATOM 1661 C C . ARG A 1 207 ? 2.963 -12.039 -29.297 1 86.88 207 ARG A C 1
ATOM 1663 O O . ARG A 1 207 ? 3.652 -11.328 -28.562 1 86.88 207 ARG A O 1
ATOM 1670 N N . THR A 1 208 ? 3.154 -12.016 -30.547 1 85.5 208 THR A N 1
ATOM 1671 C CA . THR A 1 208 ? 4.242 -11.312 -31.219 1 85.5 208 THR A CA 1
ATOM 1672 C C . THR A 1 208 ? 4.074 -9.805 -31.078 1 85.5 208 THR A C 1
ATOM 1674 O O . THR A 1 208 ? 5.059 -9.07 -30.969 1 85.5 208 THR A O 1
ATOM 1677 N N . GLN A 1 209 ? 2.885 -9.406 -31.016 1 86.44 209 GLN A N 1
ATOM 1678 C CA . GLN A 1 209 ? 2.613 -7.973 -31 1 86.44 209 GLN A CA 1
ATOM 1679 C C . GLN A 1 209 ? 2.602 -7.426 -29.578 1 86.44 209 GLN A C 1
ATOM 1681 O O . GLN A 1 209 ? 2.992 -6.281 -29.344 1 86.44 209 GLN A O 1
ATOM 1686 N N . LEU A 1 210 ? 2.15 -8.273 -28.625 1 85.06 210 LEU A N 1
ATOM 1687 C CA . LEU A 1 210 ? 1.853 -7.723 -27.312 1 85.06 210 LEU A CA 1
ATOM 1688 C C . LEU A 1 210 ? 2.916 -8.133 -26.297 1 85.06 210 LEU A C 1
ATOM 1690 O O . LEU A 1 210 ? 3.133 -7.441 -25.312 1 85.06 210 LEU A O 1
ATOM 1694 N N . CYS A 1 211 ? 3.512 -9.164 -26.453 1 75.88 211 CYS A N 1
ATOM 1695 C CA . CYS A 1 211 ? 4.328 -9.711 -25.375 1 75.88 211 CYS A CA 1
ATOM 1696 C C . CYS A 1 211 ? 5.766 -9.211 -25.469 1 75.88 211 CYS A C 1
ATOM 1698 O O . CYS A 1 211 ? 6.355 -9.219 -26.547 1 75.88 211 CYS A O 1
ATOM 1700 N N . ASN A 1 212 ? 6.16 -8.68 -24.375 1 67.69 212 ASN A N 1
ATOM 1701 C CA . ASN A 1 212 ? 7.531 -8.203 -24.219 1 67.69 212 ASN A CA 1
ATOM 1702 C C . ASN A 1 212 ? 8.516 -9.352 -24.078 1 67.69 212 ASN A C 1
ATOM 1704 O O . ASN A 1 212 ? 8.281 -10.289 -23.312 1 67.69 212 ASN A O 1
ATOM 1708 N N . THR A 1 213 ? 9.531 -9.109 -24.688 1 63.44 213 THR A N 1
ATOM 1709 C CA . THR A 1 213 ? 10.477 -10.219 -24.734 1 63.44 213 THR A CA 1
ATOM 1710 C C . THR A 1 213 ? 11.406 -10.188 -23.516 1 63.44 213 THR A C 1
ATOM 1712 O O . THR A 1 213 ? 12.047 -11.195 -23.188 1 63.44 213 THR A O 1
ATOM 1715 N N . GLU A 1 214 ? 11.438 -9.156 -22.891 1 66.25 214 GLU A N 1
ATOM 1716 C CA . GLU A 1 214 ? 12.398 -9.047 -21.781 1 66.25 214 GLU A CA 1
ATOM 1717 C C . GLU A 1 214 ? 11.812 -9.602 -20.484 1 66.25 214 GLU A C 1
ATOM 1719 O O . GLU A 1 214 ? 12.555 -9.922 -19.562 1 66.25 214 GLU A O 1
ATOM 1724 N N . ILE A 1 215 ? 10.578 -9.648 -20.391 1 68.38 215 ILE A N 1
ATOM 1725 C CA . ILE A 1 215 ? 9.883 -10.242 -19.266 1 68.38 215 ILE A CA 1
ATOM 1726 C C . ILE A 1 215 ? 8.828 -11.227 -19.766 1 68.38 215 ILE A C 1
ATOM 1728 O O . ILE A 1 215 ? 8.641 -11.383 -20.969 1 68.38 215 ILE A O 1
ATOM 1732 N N . SER A 1 216 ? 8.375 -11.992 -18.75 1 74.56 216 SER A N 1
ATOM 1733 C CA . SER A 1 216 ? 7.363 -12.969 -19.125 1 74.56 216 SER A CA 1
ATOM 1734 C C . SER A 1 216 ? 5.961 -12.453 -18.844 1 74.56 216 SER A C 1
ATOM 1736 O O . SER A 1 216 ? 5.16 -13.117 -18.188 1 74.56 216 SER A O 1
ATOM 1738 N N . GLN A 1 217 ? 5.734 -11.367 -19.391 1 77.81 217 GLN A N 1
ATOM 1739 C CA . GLN A 1 217 ? 4.488 -10.656 -19.125 1 77.81 217 GLN A CA 1
ATOM 1740 C C . GLN A 1 217 ? 3.281 -11.516 -19.5 1 77.81 217 GLN A C 1
ATOM 1742 O O . GLN A 1 217 ? 2.211 -11.375 -18.906 1 77.81 217 GLN A O 1
ATOM 1747 N N . CYS A 1 218 ? 3.443 -12.414 -20.438 1 84.69 218 CYS A N 1
ATOM 1748 C CA . CYS A 1 218 ? 2.312 -13.18 -20.953 1 84.69 218 CYS A CA 1
ATOM 1749 C C . CYS A 1 218 ? 2.377 -14.625 -20.484 1 84.69 218 CYS A C 1
ATOM 1751 O O . CYS A 1 218 ? 1.907 -15.523 -21.188 1 84.69 218 CYS A O 1
ATOM 1753 N N . VAL A 1 219 ? 2.941 -14.852 -19.391 1 91.19 219 VAL A N 1
ATOM 1754 C CA . VAL A 1 219 ? 3.035 -16.203 -18.844 1 91.19 219 VAL A CA 1
ATOM 1755 C C . VAL A 1 219 ? 1.707 -16.594 -18.203 1 91.19 219 VAL A C 1
ATOM 1757 O O . VAL A 1 219 ? 1.053 -15.766 -17.562 1 91.19 219 VAL A O 1
ATOM 1760 N N . THR A 1 220 ? 1.219 -17.766 -18.422 1 94.94 220 THR A N 1
ATOM 1761 C CA . THR A 1 220 ? 0.044 -18.359 -17.797 1 94.94 220 THR A CA 1
ATOM 1762 C C . THR A 1 220 ? 0.408 -19.656 -17.078 1 94.94 220 THR A C 1
ATOM 1764 O O . THR A 1 220 ? 1.546 -20.125 -17.172 1 94.94 220 THR A O 1
ATOM 1767 N N . THR A 1 221 ? -0.543 -20.203 -16.344 1 97.31 221 THR A N 1
ATOM 1768 C CA . THR A 1 221 ? -0.28 -21.469 -15.695 1 97.31 221 THR A CA 1
ATOM 1769 C C . THR A 1 221 ? -0.031 -22.562 -16.734 1 97.31 221 THR A C 1
ATOM 1771 O O . THR A 1 221 ? 0.628 -23.562 -16.438 1 97.31 221 THR A O 1
ATOM 1774 N N . GLY A 1 222 ? -0.589 -22.375 -17.922 1 96.44 222 GLY A N 1
ATOM 1775 C CA . GLY A 1 222 ? -0.308 -23.328 -18.969 1 96.44 222 GLY A CA 1
ATOM 1776 C C . GLY A 1 222 ? 1.174 -23.484 -19.266 1 96.44 222 GLY A C 1
ATOM 1777 O O . GLY A 1 222 ? 1.654 -24.594 -19.516 1 96.44 222 GLY A O 1
ATOM 1778 N N . ASP A 1 223 ? 1.856 -22.438 -19.281 1 95.12 223 ASP A N 1
ATOM 1779 C CA . ASP A 1 223 ? 3.299 -22.453 -19.5 1 95.12 223 ASP A CA 1
ATOM 1780 C C . ASP A 1 223 ? 4.023 -23.188 -18.375 1 95.12 223 ASP A C 1
ATOM 1782 O O . ASP A 1 223 ? 4.953 -23.953 -18.625 1 95.12 223 ASP A O 1
ATOM 1786 N N . ILE A 1 224 ? 3.598 -22.953 -17.203 1 97.06 224 ILE A N 1
ATOM 1787 C CA . ILE A 1 224 ? 4.227 -23.562 -16.047 1 97.06 224 ILE A CA 1
ATOM 1788 C C . ILE A 1 224 ? 3.939 -25.062 -16.031 1 97.06 224 ILE A C 1
ATOM 1790 O O . ILE A 1 224 ? 4.836 -25.875 -15.773 1 97.06 224 ILE A O 1
ATOM 1794 N N . LYS A 1 225 ? 2.705 -25.406 -16.297 1 97.56 225 LYS A N 1
ATOM 1795 C CA . LYS A 1 225 ? 2.332 -26.812 -16.359 1 97.56 225 LYS A CA 1
ATOM 1796 C C . LYS A 1 225 ? 3.135 -27.547 -17.438 1 97.56 225 LYS A C 1
ATOM 1798 O O . LYS A 1 225 ? 3.621 -28.656 -17.188 1 97.56 225 LYS A O 1
ATOM 1803 N N . ALA A 1 226 ? 3.236 -26.922 -18.578 1 96.44 226 ALA A N 1
ATOM 1804 C CA . ALA A 1 226 ? 4.023 -27.547 -19.641 1 96.44 226 ALA A CA 1
ATOM 1805 C C . ALA A 1 226 ? 5.453 -27.812 -19.188 1 96.44 226 ALA A C 1
ATOM 1807 O O . ALA A 1 226 ? 6.023 -28.859 -19.484 1 96.44 226 ALA A O 1
ATOM 1808 N N . TYR A 1 227 ? 5.984 -26.875 -18.562 1 96.06 227 TYR A N 1
ATOM 1809 C CA . TYR A 1 227 ? 7.34 -27.016 -18.062 1 96.06 227 TYR A CA 1
ATOM 1810 C C . TYR A 1 227 ? 7.426 -28.125 -17.016 1 96.06 227 TYR A C 1
ATOM 1812 O O . TYR A 1 227 ? 8.305 -28.984 -17.094 1 96.06 227 TYR A O 1
ATOM 1820 N N . LEU A 1 228 ? 6.543 -28.156 -16.047 1 96.38 228 LEU A N 1
ATOM 1821 C CA . LEU A 1 228 ? 6.531 -29.172 -15 1 96.38 228 LEU A CA 1
ATOM 1822 C C . LEU A 1 228 ? 6.352 -30.562 -15.586 1 96.38 228 LEU A C 1
ATOM 1824 O O . LEU A 1 228 ? 7.012 -31.516 -15.156 1 96.38 228 LEU A O 1
ATOM 1828 N N . ASP A 1 229 ? 5.477 -30.625 -16.547 1 96.12 229 ASP A N 1
ATOM 1829 C CA . ASP A 1 229 ? 5.227 -31.906 -17.219 1 96.12 229 ASP A CA 1
ATOM 1830 C C . ASP A 1 229 ? 6.484 -32.406 -17.922 1 96.12 229 ASP A C 1
ATOM 1832 O O . ASP A 1 229 ? 6.77 -33.594 -17.922 1 96.12 229 ASP A O 1
ATOM 1836 N N . SER A 1 230 ? 7.137 -31.484 -18.516 1 96 230 SER A N 1
ATOM 1837 C CA . SER A 1 230 ? 8.359 -31.859 -19.219 1 96 230 SER A CA 1
ATOM 1838 C C . SER A 1 230 ? 9.406 -32.406 -18.266 1 96 230 SER A C 1
ATOM 1840 O O . SER A 1 230 ? 10.266 -33.188 -18.672 1 96 230 SER A O 1
ATOM 1842 N N . LYS A 1 231 ? 9.336 -32.094 -17.031 1 93.56 231 LYS A N 1
ATOM 1843 C CA . LYS A 1 231 ? 10.289 -32.531 -16.016 1 93.56 231 LYS A CA 1
ATOM 1844 C C . LYS A 1 231 ? 9.688 -33.656 -15.18 1 93.56 231 LYS A C 1
ATOM 1846 O O . LYS A 1 231 ? 10.32 -34.156 -14.234 1 93.56 231 LYS A O 1
ATOM 1851 N N . THR A 1 232 ? 8.5 -34.062 -15.414 1 93.12 232 THR A N 1
ATOM 1852 C CA . THR A 1 232 ? 7.77 -35.125 -14.734 1 93.12 232 THR A CA 1
ATOM 1853 C C . THR A 1 232 ? 7.582 -34.812 -13.258 1 93.12 232 THR A C 1
ATOM 1855 O O . THR A 1 232 ? 7.781 -35.656 -12.391 1 93.12 232 THR A O 1
ATOM 1858 N N . VAL A 1 233 ? 7.414 -33.531 -13.023 1 93.38 233 VAL A N 1
ATOM 1859 C CA . VAL A 1 233 ? 7.133 -33.062 -11.672 1 93.38 233 VAL A CA 1
ATOM 1860 C C . VAL A 1 233 ? 5.641 -33.188 -11.383 1 93.38 233 VAL A C 1
ATOM 1862 O O . VAL A 1 233 ? 4.812 -32.812 -12.219 1 93.38 233 VAL A O 1
ATOM 1865 N N . SER A 1 234 ? 5.344 -33.719 -10.227 1 92.44 234 SER A N 1
ATOM 1866 C CA . SER A 1 234 ? 3.951 -33.844 -9.812 1 92.44 234 SER A CA 1
ATOM 1867 C C . SER A 1 234 ? 3.418 -32.531 -9.234 1 92.44 234 SER A C 1
ATOM 1869 O O . SER A 1 234 ? 4.125 -31.844 -8.5 1 92.44 234 SER A O 1
ATOM 1871 N N . TYR A 1 235 ? 2.18 -32.219 -9.602 1 96.88 235 TYR A N 1
ATOM 1872 C CA . TYR A 1 235 ? 1.512 -31.047 -9.055 1 96.88 235 TYR A CA 1
ATOM 1873 C C . TYR A 1 235 ? -0.002 -31.219 -9.07 1 96.88 235 TYR A C 1
ATOM 1875 O O . TYR A 1 235 ? -0.526 -32.062 -9.789 1 96.88 235 TYR A O 1
ATOM 1883 N N . GLN A 1 236 ? -0.69 -30.516 -8.195 1 97.38 236 GLN A N 1
ATOM 1884 C CA . GLN A 1 236 ? -2.143 -30.375 -8.203 1 97.38 236 GLN A CA 1
ATOM 1885 C C . GLN A 1 236 ? -2.559 -29.016 -8.758 1 97.38 236 GLN A C 1
ATOM 1887 O O . GLN A 1 236 ? -1.828 -28.031 -8.617 1 97.38 236 GLN A O 1
ATOM 1892 N N . SER A 1 237 ? -3.654 -29.031 -9.391 1 97.94 237 SER A N 1
ATOM 1893 C CA . SER A 1 237 ? -4.141 -27.812 -10.016 1 97.94 237 SER A CA 1
ATOM 1894 C C . SER A 1 237 ? -5.574 -27.5 -9.586 1 97.94 237 SER A C 1
ATOM 1896 O O . SER A 1 237 ? -6.398 -28.406 -9.469 1 97.94 237 SER A O 1
ATOM 1898 N N . TYR A 1 238 ? -5.887 -26.219 -9.258 1 98.06 238 TYR A N 1
ATOM 1899 C CA . TYR A 1 238 ? -7.215 -25.75 -8.898 1 98.06 238 TYR A CA 1
ATOM 1900 C C . TYR A 1 238 ? -7.578 -24.5 -9.688 1 98.06 238 TYR A C 1
ATOM 1902 O O . TYR A 1 238 ? -6.859 -23.5 -9.648 1 98.06 238 TYR A O 1
ATOM 1910 N N . LYS A 1 239 ? -8.695 -24.531 -10.367 1 97.5 239 LYS A N 1
ATOM 1911 C CA . LYS A 1 239 ? -9.172 -23.344 -11.086 1 97.5 239 LYS A CA 1
ATOM 1912 C C . LYS A 1 239 ? -9.922 -22.406 -10.156 1 97.5 239 LYS A C 1
ATOM 1914 O O . LYS A 1 239 ? -10.688 -22.844 -9.289 1 97.5 239 LYS A O 1
ATOM 1919 N N . LEU A 1 240 ? -9.562 -21.156 -10.305 1 98 240 LEU A N 1
ATOM 1920 C CA . LEU A 1 240 ? -10.266 -20.109 -9.578 1 98 240 LEU A CA 1
ATOM 1921 C C . LEU A 1 240 ? -11.07 -19.219 -10.531 1 98 240 LEU A C 1
ATOM 1923 O O . LEU A 1 240 ? -10.578 -18.188 -10.977 1 98 240 LEU A O 1
ATOM 1927 N N . PRO A 1 241 ? -12.352 -19.578 -10.758 1 96.88 241 PRO A N 1
ATOM 1928 C CA . PRO A 1 241 ? -13.141 -18.766 -11.68 1 96.88 241 PRO A CA 1
ATOM 1929 C C . PRO A 1 241 ? -13.242 -17.297 -11.234 1 96.88 241 PRO A C 1
ATOM 1931 O O . PRO A 1 241 ? -13.539 -17.031 -10.07 1 96.88 241 PRO A O 1
ATOM 1934 N N . SER A 1 242 ? -12.906 -16.469 -12.109 1 97.06 242 SER A N 1
ATOM 1935 C CA . SER A 1 242 ? -12.938 -15.023 -11.898 1 97.06 242 SER A CA 1
ATOM 1936 C C . SER A 1 242 ? -13.406 -14.289 -13.148 1 97.06 242 SER A C 1
ATOM 1938 O O . SER A 1 242 ? -13.242 -14.789 -14.266 1 97.06 242 SER A O 1
ATOM 1940 N N . GLN A 1 243 ? -14.062 -13.172 -12.914 1 97 243 GLN A N 1
ATOM 1941 C CA . GLN A 1 243 ? -14.609 -12.391 -14.016 1 97 243 GLN A CA 1
ATOM 1942 C C . GLN A 1 243 ? -14.156 -10.938 -13.945 1 97 243 GLN A C 1
ATOM 1944 O O . GLN A 1 243 ? -13.719 -10.469 -12.891 1 97 243 GLN A O 1
ATOM 1949 N N . MET A 1 244 ? -14.219 -10.258 -15.062 1 97.5 244 MET A N 1
ATOM 1950 C CA . MET A 1 244 ? -13.898 -8.836 -15.18 1 97.5 244 MET A CA 1
ATOM 1951 C C . MET A 1 244 ? -14.812 -8.156 -16.188 1 97.5 244 MET A C 1
ATOM 1953 O O . MET A 1 244 ? -14.922 -8.586 -17.328 1 97.5 244 MET A O 1
ATOM 1957 N N . ASP A 1 245 ? -15.523 -7.16 -15.727 1 97.75 245 ASP A N 1
ATOM 1958 C CA . ASP A 1 245 ? -16.391 -6.406 -16.625 1 97.75 245 ASP A CA 1
ATOM 1959 C C . ASP A 1 245 ? -15.578 -5.492 -17.547 1 97.75 245 ASP A C 1
ATOM 1961 O O . ASP A 1 245 ? -14.93 -4.551 -17.062 1 97.75 245 ASP A O 1
ATOM 1965 N N . ILE A 1 246 ? -15.594 -5.746 -18.875 1 98.06 246 ILE A N 1
ATOM 1966 C CA . ILE A 1 246 ? -14.797 -4.934 -19.797 1 98.06 246 ILE A CA 1
ATOM 1967 C C . ILE A 1 246 ? -15.711 -4.246 -20.797 1 98.06 246 ILE A C 1
ATOM 1969 O O . ILE A 1 246 ? -15.297 -3.959 -21.922 1 98.06 246 ILE A O 1
ATOM 1973 N N . THR A 1 247 ? -16.906 -3.982 -20.422 1 97.81 247 THR A N 1
ATOM 1974 C CA . THR A 1 247 ? -17.938 -3.428 -21.297 1 97.81 247 THR A CA 1
ATOM 1975 C C . THR A 1 247 ? -17.469 -2.123 -21.938 1 97.81 247 THR A C 1
ATOM 1977 O O . THR A 1 247 ? -17.703 -1.889 -23.125 1 97.81 247 THR A O 1
ATOM 1980 N N . GLU A 1 248 ? -16.797 -1.343 -21.234 1 96.94 248 GLU A N 1
ATOM 1981 C CA . GLU A 1 248 ? -16.406 -0.007 -21.688 1 96.94 248 GLU A CA 1
ATOM 1982 C C . GLU A 1 248 ? -15.352 -0.077 -22.781 1 96.94 248 GLU A C 1
ATOM 1984 O O . GLU A 1 248 ? -15.109 0.907 -23.484 1 96.94 248 GLU A O 1
ATOM 1989 N N . CYS A 1 249 ? -14.695 -1.191 -22.906 1 97.06 249 CYS A N 1
ATOM 1990 C CA . CYS A 1 249 ? -13.68 -1.353 -23.922 1 97.06 249 CYS A CA 1
ATOM 1991 C C . CYS A 1 249 ? -14.273 -1.166 -25.312 1 97.06 249 CYS A C 1
ATOM 1993 O O . CYS A 1 249 ? -13.555 -0.834 -26.266 1 97.06 249 CYS A O 1
ATOM 1995 N N . PHE A 1 250 ? -15.547 -1.254 -25.438 1 96.69 250 PHE A N 1
ATOM 1996 C CA . PHE A 1 250 ? -16.172 -1.305 -26.75 1 96.69 250 PHE A CA 1
ATOM 1997 C C . PHE A 1 250 ? -16.938 -0.017 -27.047 1 96.69 250 PHE A C 1
ATOM 1999 O O . PHE A 1 250 ? -17.688 0.055 -28 1 96.69 250 PHE A O 1
ATOM 2006 N N . THR A 1 251 ? -16.797 0.887 -26.25 1 95 251 THR A N 1
ATOM 2007 C CA . THR A 1 251 ? -17.328 2.229 -26.469 1 95 251 THR A CA 1
ATOM 2008 C C . THR A 1 251 ? -16.219 3.182 -26.906 1 95 251 THR A C 1
ATOM 2010 O O . THR A 1 251 ? -15.32 3.502 -26.125 1 95 251 THR A O 1
ATOM 2013 N N . GLU A 1 252 ? -16.312 3.682 -28.094 1 89.62 252 GLU A N 1
ATOM 2014 C CA . GLU A 1 252 ? -15.281 4.555 -28.656 1 89.62 252 GLU A CA 1
ATOM 2015 C C . GLU A 1 252 ? -15.102 5.809 -27.797 1 89.62 252 GLU A C 1
ATOM 2017 O O . GLU A 1 252 ? -16.078 6.453 -27.422 1 89.62 252 GLU A O 1
ATOM 2022 N N . GLY A 1 253 ? -13.938 6.062 -27.453 1 91.12 253 GLY A N 1
ATOM 2023 C CA . GLY A 1 253 ? -13.625 7.293 -26.75 1 91.12 253 GLY A CA 1
ATOM 2024 C C . GLY A 1 253 ? -13.836 7.191 -25.25 1 91.12 253 GLY A C 1
ATOM 2025 O O . GLY A 1 253 ? -13.555 8.141 -24.516 1 91.12 253 GLY A O 1
ATOM 2026 N N . ASP A 1 254 ? -14.32 6.027 -24.844 1 95.31 254 ASP A N 1
ATOM 2027 C CA . ASP A 1 254 ? -14.516 5.844 -23.406 1 95.31 254 ASP A CA 1
ATOM 2028 C C . ASP A 1 254 ? -13.18 5.75 -22.688 1 95.31 254 ASP A C 1
ATOM 2030 O O . ASP A 1 254 ? -12.367 4.871 -22.969 1 95.31 254 ASP A O 1
ATOM 2034 N N . GLN A 1 255 ? -12.961 6.578 -21.766 1 94.19 255 GLN A N 1
ATOM 2035 C CA . GLN A 1 255 ? -11.672 6.664 -21.078 1 94.19 255 GLN A CA 1
ATOM 2036 C C . GLN A 1 255 ? -11.406 5.414 -20.25 1 94.1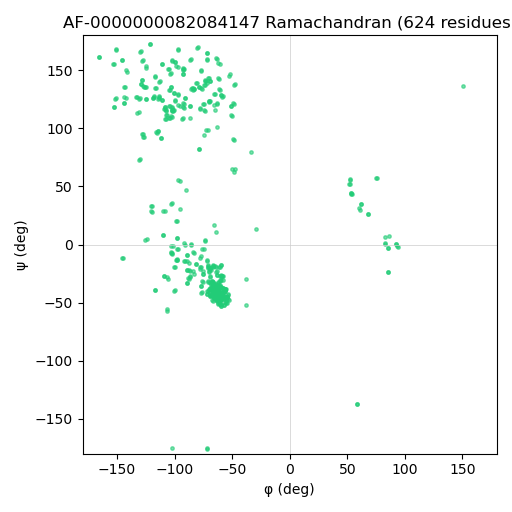9 255 GLN A C 1
ATOM 2038 O O . GLN A 1 255 ? -10.273 4.941 -20.172 1 94.19 255 GLN A O 1
ATOM 2043 N N . ARG A 1 256 ? -12.375 4.961 -19.562 1 93.94 256 ARG A N 1
ATOM 2044 C CA . ARG A 1 256 ? -12.234 3.738 -18.781 1 93.94 256 ARG A CA 1
ATOM 2045 C C . ARG A 1 256 ? -11.93 2.545 -19.688 1 93.94 256 ARG A C 1
ATOM 2047 O O . ARG A 1 256 ? -11.109 1.693 -19.344 1 93.94 256 ARG A O 1
ATOM 2054 N N . GLY A 1 257 ? -12.609 2.506 -20.766 1 96.69 257 GLY A N 1
ATOM 2055 C CA . GLY A 1 257 ? -12.352 1.452 -21.734 1 96.69 257 GLY A CA 1
ATOM 2056 C C . GLY A 1 257 ? -10.922 1.453 -22.234 1 96.69 257 GLY A C 1
ATOM 2057 O O . GLY A 1 257 ? -10.312 0.393 -22.406 1 96.69 257 GLY A O 1
ATOM 2058 N N . GLU A 1 258 ? -10.461 2.592 -22.469 1 96.5 258 GLU A N 1
ATOM 2059 C CA . GLU A 1 258 ? -9.086 2.715 -22.938 1 96.5 258 GLU A CA 1
ATOM 2060 C C . GLU A 1 258 ? -8.094 2.223 -21.891 1 96.5 258 GLU A C 1
ATOM 2062 O O . GLU A 1 258 ? -7.098 1.575 -22.234 1 96.5 258 GLU A O 1
ATOM 2067 N N . LEU A 1 259 ? -8.391 2.533 -20.672 1 95.94 259 LEU A N 1
ATOM 2068 C CA . LEU A 1 259 ? -7.531 2.07 -19.594 1 95.94 259 LEU A CA 1
ATOM 2069 C C . LEU A 1 259 ? -7.574 0.549 -19.469 1 95.94 259 LEU A C 1
ATOM 2071 O O . LEU A 1 259 ? -6.543 -0.093 -19.266 1 95.94 259 LEU A O 1
ATOM 2075 N N . LEU A 1 260 ? -8.75 0.024 -19.578 1 96.5 260 LEU A N 1
ATOM 2076 C CA . LEU A 1 260 ? -8.898 -1.426 -19.516 1 96.5 260 LEU A CA 1
ATOM 2077 C C . LEU A 1 260 ? -8.148 -2.105 -20.656 1 96.5 260 LEU A C 1
ATOM 2079 O O . LEU A 1 260 ? -7.508 -3.141 -20.453 1 96.5 260 LEU A O 1
ATOM 2083 N N . LEU A 1 261 ? -8.219 -1.508 -21.781 1 96.38 261 LEU A N 1
ATOM 2084 C CA . LEU A 1 261 ? -7.512 -2.064 -22.922 1 96.38 261 LEU A CA 1
ATOM 2085 C C . LEU A 1 261 ? -6.004 -2.014 -22.703 1 96.38 261 LEU A C 1
ATOM 2087 O O . LEU A 1 261 ? -5.285 -2.943 -23.094 1 96.38 261 LEU A O 1
ATOM 2091 N N . ASP A 1 262 ? -5.547 -0.927 -22.172 1 94.75 262 ASP A N 1
ATOM 2092 C CA . ASP A 1 262 ? -4.133 -0.846 -21.812 1 94.75 262 ASP A CA 1
ATOM 2093 C C . ASP A 1 262 ? -3.729 -1.996 -20.891 1 94.75 262 ASP A C 1
ATOM 2095 O O . ASP A 1 262 ? -2.678 -2.611 -21.094 1 94.75 262 ASP A O 1
ATOM 2099 N N . PHE A 1 263 ? -4.551 -2.236 -19.938 1 93.44 263 PHE A N 1
ATOM 2100 C CA . PHE A 1 263 ? -4.242 -3.27 -18.953 1 93.44 263 PHE A CA 1
ATOM 2101 C C . PHE A 1 263 ? -4.266 -4.652 -19.594 1 93.44 263 PHE A C 1
ATOM 2103 O O . PHE A 1 263 ? -3.379 -5.473 -19.359 1 93.44 263 PHE A O 1
ATOM 2110 N N . LEU A 1 264 ? -5.281 -4.828 -20.375 1 94 264 LEU A N 1
ATOM 2111 C CA . LEU A 1 264 ? -5.449 -6.121 -21.031 1 94 264 LEU A CA 1
ATOM 2112 C C . LEU A 1 264 ? -4.277 -6.41 -21.969 1 94 264 LEU A C 1
ATOM 2114 O O . LEU A 1 264 ? -3.807 -7.547 -22.047 1 94 264 LEU A O 1
ATOM 2118 N N . THR A 1 265 ? -3.83 -5.426 -22.609 1 92.25 265 THR A N 1
ATOM 2119 C CA . THR A 1 265 ? -2.811 -5.625 -23.625 1 92.25 265 THR A CA 1
ATOM 2120 C C . THR A 1 265 ? -1.42 -5.324 -23.078 1 92.25 265 THR A C 1
ATOM 2122 O O . THR A 1 265 ? -0.411 -5.645 -23.703 1 92.25 265 THR A O 1
ATOM 2125 N N . GLU A 1 266 ? -1.366 -4.723 -21.953 1 88.44 266 GLU A N 1
ATOM 2126 C CA . GLU A 1 266 ? -0.122 -4.289 -21.312 1 88.44 266 GLU A CA 1
ATOM 2127 C C . GLU A 1 266 ? 0.625 -3.295 -22.203 1 88.44 266 GLU A C 1
ATOM 2129 O O . GLU A 1 266 ? 1.857 -3.283 -22.234 1 88.44 266 GLU A O 1
ATOM 2134 N N . VAL A 1 267 ? -0.166 -2.514 -22.984 1 89.94 267 VAL A N 1
ATOM 2135 C CA . VAL A 1 267 ? 0.39 -1.521 -23.906 1 89.94 267 VAL A CA 1
ATOM 2136 C C . VAL A 1 267 ? -0.056 -0.122 -23.484 1 89.94 267 VAL A C 1
ATOM 2138 O O . VAL A 1 267 ? -1.228 0.091 -23.156 1 89.94 267 VAL A O 1
ATOM 2141 N N . LEU A 1 268 ? 0.956 0.741 -23.5 1 91.75 268 LEU A N 1
ATOM 2142 C CA . LEU A 1 268 ? 0.664 2.129 -23.156 1 91.75 268 LEU A CA 1
ATOM 2143 C C . LEU A 1 268 ? -0.152 2.799 -24.25 1 91.75 268 LEU A C 1
ATOM 2145 O O . LEU A 1 268 ? 0.27 2.832 -25.422 1 91.75 268 LEU A O 1
ATOM 2149 N N . ASP A 1 269 ? -1.338 3.359 -23.906 1 93.31 269 ASP A N 1
ATOM 2150 C CA . ASP A 1 269 ? -2.23 4.035 -24.844 1 93.31 269 ASP A CA 1
ATOM 2151 C C . ASP A 1 269 ? -2.514 3.158 -26.062 1 93.31 269 ASP A C 1
ATOM 2153 O O . ASP A 1 269 ? -2.34 3.594 -27.203 1 93.31 269 ASP A O 1
ATOM 2157 N N . PHE A 1 270 ? -2.904 2.01 -25.812 1 94.75 270 PHE A N 1
ATOM 2158 C CA . PHE A 1 270 ? -3.117 1.005 -26.844 1 94.75 270 PHE A CA 1
ATOM 2159 C C . PHE A 1 270 ? -4.039 1.538 -27.938 1 94.75 270 PHE A C 1
ATOM 2161 O O . PHE A 1 270 ? -3.732 1.427 -29.125 1 94.75 270 PHE A O 1
ATOM 2168 N N . SER A 1 271 ? -5.129 2.129 -27.609 1 94 271 SER A N 1
ATOM 2169 C CA . SER A 1 271 ? -6.156 2.578 -28.547 1 94 271 SER A CA 1
ATOM 2170 C C . SER A 1 271 ? -5.598 3.605 -29.531 1 94 271 SER A C 1
ATOM 2172 O O . SER A 1 271 ? -6.027 3.67 -30.688 1 94 271 SER A O 1
ATOM 2174 N N . SER A 1 272 ? -4.668 4.34 -29.078 1 93.06 272 SER A N 1
ATOM 2175 C CA . SER A 1 272 ? -4.16 5.418 -29.922 1 93.06 272 SER A CA 1
ATOM 2176 C C . SER A 1 272 ? -2.855 5.02 -30.609 1 93.06 272 SER A C 1
ATOM 2178 O O . SER A 1 272 ? -2.459 5.629 -31.609 1 93.06 272 SER A O 1
ATOM 2180 N N . THR A 1 273 ? -2.195 4.004 -30.078 1 92.81 273 THR A N 1
ATOM 2181 C CA . THR A 1 273 ? -0.851 3.729 -30.578 1 92.81 273 THR A CA 1
ATOM 2182 C C . THR A 1 273 ? -0.829 2.439 -31.391 1 92.81 273 THR A C 1
ATOM 2184 O O . THR A 1 273 ? 0.049 2.248 -32.219 1 92.81 273 THR A O 1
ATOM 2187 N N . ALA A 1 274 ? -1.721 1.525 -31.109 1 93.56 274 ALA A N 1
ATOM 2188 C CA . ALA A 1 274 ? -1.724 0.25 -31.828 1 93.56 274 ALA A CA 1
ATOM 2189 C C . ALA A 1 274 ? -2.145 0.437 -33.281 1 93.56 274 ALA A C 1
ATOM 2191 O O . ALA A 1 274 ? -3.008 1.265 -33.594 1 93.56 274 ALA A O 1
ATOM 2192 N N . PRO A 1 275 ? -1.496 -0.285 -34.188 1 93.56 275 PRO A N 1
ATOM 2193 C CA . PRO A 1 275 ? -2.002 -0.292 -35.562 1 93.56 275 PRO A CA 1
ATOM 2194 C C . PRO A 1 275 ? -3.484 -0.645 -35.625 1 93.56 275 PRO A C 1
ATOM 2196 O O . PRO A 1 275 ? -3.963 -1.498 -34.875 1 93.56 275 PRO A O 1
ATOM 2199 N N . PRO A 1 276 ? -4.129 -0.027 -36.594 1 94.12 276 PRO A N 1
ATOM 2200 C CA . PRO A 1 276 ? -5.578 -0.222 -36.688 1 94.12 276 PRO A CA 1
ATOM 2201 C C . PRO A 1 276 ? -5.969 -1.691 -36.812 1 94.12 276 PRO A C 1
ATOM 2203 O O . PRO A 1 276 ? -6.973 -2.123 -36.25 1 94.12 276 PRO A O 1
ATOM 2206 N N . GLU A 1 277 ? -5.223 -2.418 -37.531 1 94.5 277 GLU A N 1
ATOM 2207 C CA . GLU A 1 277 ? -5.523 -3.834 -37.719 1 94.5 277 GLU A CA 1
ATOM 2208 C C . GLU A 1 277 ? -5.41 -4.602 -36.375 1 94.5 277 GLU A C 1
ATOM 2210 O O . GLU A 1 277 ? -6.227 -5.48 -36.094 1 94.5 277 GLU A O 1
ATOM 2215 N N . LEU A 1 278 ? -4.398 -4.305 -35.625 1 95.25 278 LEU A N 1
ATOM 2216 C CA . LEU A 1 278 ? -4.219 -4.938 -34.344 1 95.25 278 LEU A CA 1
ATOM 2217 C C . LEU A 1 278 ? -5.34 -4.547 -33.375 1 95.25 278 LEU A C 1
ATOM 2219 O O . LEU A 1 278 ? -5.863 -5.391 -32.656 1 95.25 278 LEU A O 1
ATOM 2223 N N . LYS A 1 279 ? -5.625 -3.297 -33.344 1 95.31 279 LYS A N 1
ATOM 2224 C CA . LYS A 1 279 ? -6.699 -2.797 -32.5 1 95.31 279 LYS A CA 1
ATOM 2225 C C . LYS A 1 279 ? -8.016 -3.51 -32.781 1 95.31 279 LYS A C 1
ATOM 2227 O O . LYS A 1 279 ? -8.688 -3.984 -31.875 1 95.31 279 LYS A O 1
ATOM 2232 N N . ARG A 1 280 ? -8.32 -3.551 -34.062 1 95.81 280 ARG A N 1
ATOM 2233 C CA . ARG A 1 280 ? -9.547 -4.23 -34.469 1 95.81 280 ARG A CA 1
ATOM 2234 C C . ARG A 1 280 ? -9.5 -5.711 -34.125 1 95.81 280 ARG A C 1
ATOM 2236 O O . ARG A 1 280 ? -10.492 -6.27 -33.656 1 95.81 280 ARG A O 1
ATOM 2243 N N . GLY A 1 281 ? -8.414 -6.34 -34.375 1 96.62 281 GLY A N 1
ATOM 2244 C CA . GLY A 1 281 ? -8.25 -7.746 -34.031 1 96.62 281 GLY A CA 1
ATOM 2245 C C . GLY A 1 281 ? -8.438 -8.039 -32.562 1 96.62 281 GLY A C 1
ATOM 2246 O O . GLY A 1 281 ? -9.102 -9.016 -32.188 1 96.62 281 GLY A O 1
ATOM 2247 N N . VAL A 1 282 ? -7.848 -7.234 -31.75 1 96.81 282 VAL A N 1
ATOM 2248 C CA . VAL A 1 282 ? -7.93 -7.406 -30.297 1 96.81 282 VAL A CA 1
ATOM 2249 C C . VAL A 1 282 ? -9.375 -7.234 -29.844 1 96.81 282 VAL A C 1
ATOM 2251 O O . VAL A 1 282 ? -9.891 -8.055 -29.078 1 96.81 282 VAL A O 1
ATOM 2254 N N . LEU A 1 283 ? -10 -6.215 -30.312 1 97.06 283 LEU A N 1
ATOM 2255 C CA . LEU A 1 283 ? -11.375 -5.938 -29.906 1 97.06 283 LEU A CA 1
ATOM 2256 C C . LEU A 1 283 ? -12.305 -7.055 -30.359 1 97.06 283 LEU A C 1
ATOM 2258 O O . LEU A 1 283 ? -13.203 -7.461 -29.625 1 97.06 283 LEU A O 1
ATOM 2262 N N . ASP A 1 284 ? -12.07 -7.512 -31.531 1 97.19 284 ASP A N 1
ATOM 2263 C CA . ASP A 1 284 ? -12.875 -8.617 -32.031 1 97.19 284 ASP A CA 1
ATOM 2264 C C . ASP A 1 284 ? -12.688 -9.875 -31.188 1 97.19 284 ASP A C 1
ATOM 2266 O O . ASP A 1 284 ? -13.664 -10.555 -30.859 1 97.19 284 ASP A O 1
ATOM 2270 N N . LEU A 1 285 ? -11.523 -10.133 -30.875 1 97.44 285 LEU A N 1
ATOM 2271 C CA . LEU A 1 285 ? -11.219 -11.32 -30.094 1 97.44 285 LEU A CA 1
ATOM 2272 C C . LEU A 1 285 ? -11.844 -11.234 -28.719 1 97.44 285 LEU A C 1
ATOM 2274 O O . LEU A 1 285 ? -12.391 -12.227 -28.219 1 97.44 285 LEU A O 1
ATOM 2278 N N . LEU A 1 286 ? -11.75 -10.055 -28.094 1 97.38 286 LEU A N 1
ATOM 2279 C CA . LEU A 1 286 ? -12.242 -9.859 -26.734 1 97.38 286 LEU A CA 1
ATOM 2280 C C . LEU A 1 286 ? -13.742 -10.109 -26.656 1 97.38 286 LEU A C 1
ATOM 2282 O O . LEU A 1 286 ? -14.258 -10.461 -25.594 1 97.38 286 LEU A O 1
ATOM 2286 N N . LYS A 1 287 ? -14.359 -10.062 -27.766 1 95.44 287 LYS A N 1
ATOM 2287 C CA . LYS A 1 287 ? -15.812 -10.25 -27.781 1 95.44 287 LYS A CA 1
ATOM 2288 C C . LYS A 1 287 ? -16.172 -11.719 -27.984 1 95.44 287 LYS A C 1
ATOM 2290 O O . LYS A 1 287 ? -17.312 -12.117 -27.781 1 95.44 287 LYS A O 1
ATOM 2295 N N . THR A 1 288 ? -15.234 -12.445 -28.375 1 95.75 288 THR A N 1
ATOM 2296 C CA . THR A 1 288 ? -15.523 -13.844 -28.656 1 95.75 288 THR A CA 1
ATOM 2297 C C . THR A 1 288 ? -15.773 -14.625 -27.375 1 95.75 288 THR A C 1
ATOM 2299 O O . THR A 1 288 ? -15.289 -14.242 -26.312 1 95.75 288 THR A O 1
ATOM 2302 N N . PRO A 1 289 ? -16.438 -15.781 -27.422 1 94.19 289 PRO A N 1
ATOM 2303 C CA . PRO A 1 289 ? -16.734 -16.609 -26.25 1 94.19 289 PRO A CA 1
ATOM 2304 C C . PRO A 1 289 ? -15.477 -17.203 -25.609 1 94.19 289 PRO A C 1
ATOM 2306 O O . PRO A 1 289 ? -15.508 -17.625 -24.453 1 94.19 289 PRO A O 1
ATOM 2309 N N . ASP A 1 290 ? -14.438 -17.219 -26.375 1 93.5 290 ASP A N 1
ATOM 2310 C CA . ASP A 1 290 ? -13.18 -17.719 -25.828 1 93.5 290 ASP A CA 1
ATOM 2311 C C . ASP A 1 290 ? -12.594 -16.734 -24.812 1 93.5 290 ASP A C 1
ATOM 2313 O O . ASP A 1 290 ? -11.797 -17.125 -23.953 1 93.5 290 ASP A O 1
ATOM 2317 N N . CYS A 1 291 ? -13.062 -15.469 -24.906 1 96.56 291 CYS A N 1
ATOM 2318 C CA . CYS A 1 291 ? -12.484 -14.461 -24.031 1 96.56 291 CYS A CA 1
ATOM 2319 C C . CYS A 1 291 ? -13.531 -13.898 -23.078 1 96.56 291 CYS A C 1
ATOM 2321 O O . CYS A 1 291 ? -13.227 -13.609 -21.922 1 96.56 291 CYS A O 1
ATOM 2323 N N . SER A 1 292 ? -14.703 -13.727 -23.625 1 97.44 292 SER A N 1
ATOM 2324 C CA . SER A 1 292 ? -15.711 -13.039 -22.812 1 97.44 292 SER A CA 1
ATOM 2325 C C . SER A 1 292 ? -17.109 -13.594 -23.078 1 97.44 292 SER A C 1
ATOM 2327 O O . SER A 1 292 ? -17.328 -14.281 -24.078 1 97.44 292 SER A O 1
ATOM 2329 N N . LYS A 1 293 ? -17.969 -13.359 -22.125 1 96.81 293 LYS A N 1
ATOM 2330 C CA . LYS A 1 293 ? -19.391 -13.656 -22.281 1 96.81 293 LYS A CA 1
ATOM 2331 C C . LYS A 1 293 ? -20.219 -12.383 -22.203 1 96.81 293 LYS A C 1
ATOM 2333 O O . LYS A 1 293 ? -19.906 -11.477 -21.438 1 96.81 293 LYS A O 1
ATOM 2338 N N . GLU A 1 294 ? -21.234 -12.375 -22.969 1 95 294 GLU A N 1
ATOM 2339 C CA . GLU A 1 294 ? -22.188 -11.258 -22.891 1 95 294 GLU A CA 1
ATOM 2340 C C . GLU A 1 294 ? -23.312 -11.57 -21.906 1 95 294 GLU A C 1
ATOM 2342 O O . GLU A 1 294 ? -23.984 -12.594 -22.031 1 95 294 GLU A O 1
ATOM 2347 N N . VAL A 1 295 ? -23.422 -10.781 -20.969 1 94.94 295 VAL A N 1
ATOM 2348 C CA . VAL A 1 295 ? -24.453 -10.945 -19.938 1 94.94 295 VAL A CA 1
ATOM 2349 C C . VAL A 1 295 ? -25.188 -9.617 -19.719 1 94.94 295 VAL A C 1
ATOM 2351 O O . VAL A 1 295 ? -24.594 -8.656 -19.219 1 94.94 295 VAL A O 1
ATOM 2354 N N . ASP A 1 296 ? -26.469 -9.516 -20.047 1 94.5 296 ASP A N 1
ATOM 2355 C CA . ASP A 1 296 ? -27.312 -8.336 -19.797 1 94.5 296 ASP A CA 1
ATOM 2356 C C . ASP A 1 296 ? -26.672 -7.078 -20.375 1 94.5 296 ASP A C 1
ATOM 2358 O O . ASP A 1 296 ? -26.531 -6.074 -19.688 1 94.5 296 ASP A O 1
ATOM 2362 N N . GLY A 1 297 ? -26.156 -7.18 -21.562 1 93.62 297 GLY A N 1
ATOM 2363 C CA . GLY A 1 297 ? -25.594 -6.027 -22.25 1 93.62 297 GLY A CA 1
ATOM 2364 C C . GLY A 1 297 ? -24.172 -5.715 -21.828 1 93.62 297 GLY A C 1
ATOM 2365 O O . GLY A 1 297 ? -23.562 -4.762 -22.328 1 93.62 297 GLY A O 1
ATOM 2366 N N . ARG A 1 298 ? -23.688 -6.516 -20.969 1 96.06 298 ARG A N 1
ATOM 2367 C CA . ARG A 1 298 ? -22.312 -6.344 -20.516 1 96.06 298 ARG A CA 1
ATOM 2368 C C . ARG A 1 298 ? -21.406 -7.398 -21.125 1 96.06 298 ARG A C 1
ATOM 2370 O O . ARG A 1 298 ? -21.859 -8.484 -21.484 1 96.06 298 ARG A O 1
ATOM 2377 N N . VAL A 1 299 ? -20.141 -7 -21.281 1 97.94 299 VAL A N 1
ATOM 2378 C CA . VAL A 1 299 ? -19.125 -7.938 -21.75 1 97.94 299 VAL A CA 1
ATOM 2379 C C . VAL A 1 299 ? -18.234 -8.367 -20.578 1 97.94 299 VAL A C 1
ATOM 2381 O O . VAL A 1 299 ? -17.406 -7.586 -20.094 1 97.94 299 VAL A O 1
ATOM 2384 N N . ILE A 1 300 ? -18.406 -9.625 -20.172 1 98.25 300 ILE A N 1
ATOM 2385 C CA . ILE A 1 300 ? -17.734 -10.141 -18.984 1 98.25 300 ILE A CA 1
ATOM 2386 C C . ILE A 1 300 ? -16.531 -11 -19.391 1 98.25 300 ILE A C 1
ATOM 2388 O O . ILE A 1 300 ? -16.719 -12.117 -19.875 1 98.25 300 ILE A O 1
ATOM 2392 N N . PHE A 1 301 ? -15.383 -10.5 -19.141 1 98.44 301 PHE A N 1
ATOM 2393 C CA . PHE A 1 301 ? -14.117 -11.117 -19.516 1 98.44 301 PHE A CA 1
ATOM 2394 C C . PHE A 1 301 ? -13.773 -12.266 -18.578 1 98.44 301 PHE A C 1
ATOM 2396 O O . PHE A 1 301 ? -13.961 -12.156 -17.359 1 98.44 301 PHE A O 1
ATOM 2403 N N . ASN A 1 302 ? -13.328 -13.406 -19.188 1 98.12 302 ASN A N 1
ATOM 2404 C CA . ASN A 1 302 ? -12.875 -14.562 -18.406 1 98.12 302 ASN A CA 1
ATOM 2405 C C . ASN A 1 302 ? -11.523 -14.297 -17.75 1 98.12 302 ASN A C 1
ATOM 2407 O O . ASN A 1 302 ? -10.477 -14.523 -18.359 1 98.12 302 ASN A O 1
ATOM 2411 N N . ASN A 1 303 ? -11.586 -13.945 -16.5 1 97.69 303 ASN A N 1
ATOM 2412 C CA . ASN A 1 303 ? -10.391 -13.617 -15.719 1 97.69 303 ASN A CA 1
ATOM 2413 C C . ASN A 1 303 ? -9.992 -14.758 -14.797 1 97.69 303 ASN A C 1
ATOM 2415 O O . ASN A 1 303 ? -9.445 -14.523 -13.719 1 97.69 303 ASN A O 1
ATOM 2419 N N . THR A 1 304 ? -10.164 -15.969 -15.203 1 97.62 304 THR A N 1
ATOM 2420 C CA . THR A 1 304 ? -9.953 -17.156 -14.375 1 97.62 304 THR A CA 1
ATOM 2421 C C . THR A 1 304 ? -8.477 -17.297 -14 1 97.62 304 THR A C 1
ATOM 2423 O O . THR A 1 304 ? -7.602 -17.188 -14.859 1 97.62 304 THR A O 1
ATOM 2426 N N . LEU A 1 305 ? -8.281 -17.484 -12.719 1 97.94 305 LEU A N 1
ATOM 2427 C CA . LEU A 1 305 ? -6.961 -17.828 -12.211 1 97.94 305 LEU A CA 1
ATOM 2428 C C . LEU A 1 305 ? -6.828 -19.344 -12.016 1 97.94 305 LEU A C 1
ATOM 2430 O O . LEU A 1 305 ? -7.812 -20.078 -12.141 1 97.94 305 LEU A O 1
ATOM 2434 N N . GLU A 1 306 ? -5.637 -19.734 -11.805 1 98.38 306 GLU A N 1
ATOM 2435 C CA . GLU A 1 306 ? -5.367 -21.141 -11.508 1 98.38 306 GLU A CA 1
ATOM 2436 C C . GLU A 1 306 ? -4.234 -21.281 -10.492 1 98.38 306 GLU A C 1
ATOM 2438 O O . GLU A 1 306 ? -3.25 -20.547 -10.547 1 98.38 306 GLU A O 1
ATOM 2443 N N . VAL A 1 307 ? -4.473 -22.172 -9.539 1 98.56 307 VAL A N 1
ATOM 2444 C CA . VAL A 1 307 ? -3.488 -22.469 -8.508 1 98.56 307 VAL A CA 1
ATOM 2445 C C . VAL A 1 307 ? -2.756 -23.766 -8.852 1 98.56 307 VAL A C 1
ATOM 2447 O O . VAL A 1 307 ? -3.383 -24.766 -9.211 1 98.56 307 VAL A O 1
ATOM 2450 N N . LEU A 1 308 ? -1.467 -23.75 -8.812 1 98.62 308 LEU A N 1
ATOM 2451 C CA . LEU A 1 308 ? -0.649 -24.953 -8.883 1 98.62 308 LEU A CA 1
ATOM 2452 C C . LEU A 1 308 ? 0.035 -25.234 -7.547 1 98.62 308 LEU A C 1
ATOM 2454 O O . LEU A 1 308 ? 0.665 -24.344 -6.973 1 98.62 308 LEU A O 1
ATOM 2458 N N . VAL A 1 309 ? -0.177 -26.391 -7.02 1 98.38 309 VAL A N 1
ATOM 2459 C CA . VAL A 1 309 ? 0.524 -26.828 -5.82 1 98.38 309 VAL A CA 1
ATOM 2460 C C . VAL A 1 309 ? 1.563 -27.891 -6.195 1 98.38 309 VAL A C 1
ATOM 2462 O O . VAL A 1 309 ? 1.213 -29.016 -6.543 1 98.38 309 VAL A O 1
ATOM 2465 N N . VAL A 1 310 ? 2.809 -27.531 -6.066 1 97.81 310 VAL A N 1
ATOM 2466 C CA . VAL A 1 310 ? 3.908 -28.359 -6.551 1 97.81 310 VAL A CA 1
ATOM 2467 C C . VAL A 1 310 ? 4.566 -29.078 -5.375 1 97.81 310 VAL A C 1
ATOM 2469 O O . VAL A 1 310 ? 4.832 -28.469 -4.336 1 97.81 310 VAL A O 1
ATOM 2472 N N . ASP A 1 311 ? 4.863 -30.359 -5.512 1 94.81 311 ASP A N 1
ATOM 2473 C CA . ASP A 1 311 ? 5.531 -31.172 -4.5 1 94.81 311 ASP A CA 1
ATOM 2474 C C . ASP A 1 311 ? 7.051 -31.047 -4.613 1 94.81 311 ASP A C 1
ATOM 2476 O O . ASP A 1 311 ? 7.566 -30.578 -5.629 1 94.81 311 ASP A O 1
ATOM 2480 N N . PRO A 1 312 ? 7.723 -31.391 -3.506 1 93.62 312 PRO A N 1
ATOM 2481 C CA . PRO A 1 312 ? 9.188 -31.359 -3.582 1 93.62 312 PRO A CA 1
ATOM 2482 C C . PRO A 1 312 ? 9.734 -32.344 -4.609 1 93.62 312 PRO A C 1
ATOM 2484 O O . PRO A 1 312 ? 9.039 -33.281 -5.008 1 93.62 312 PRO A O 1
ATOM 2487 N N . LEU A 1 313 ? 10.938 -32 -5.055 1 86.19 313 LEU A N 1
ATOM 2488 C CA . LEU A 1 313 ? 11.617 -32.906 -5.961 1 86.19 313 LEU A CA 1
ATOM 2489 C C . LEU A 1 313 ? 11.914 -34.25 -5.27 1 86.19 313 LEU A C 1
ATOM 2491 O O . LEU A 1 313 ? 12.266 -34.281 -4.086 1 86.19 313 LEU A O 1
ATOM 2495 N N . GLN A 1 314 ? 11.391 -35.375 -5.812 1 73.19 314 GLN A N 1
ATOM 2496 C CA . GLN A 1 314 ? 11.688 -36.719 -5.273 1 73.19 314 GLN A CA 1
ATOM 2497 C C . GLN A 1 314 ? 13.18 -37 -5.367 1 73.19 314 GLN A C 1
ATOM 2499 O O . GLN A 1 314 ? 13.859 -36.562 -6.285 1 73.19 314 GLN A O 1
ATOM 2504 N N . MET B 1 1 ? 21.719 25.594 -23.531 1 27.55 1 MET B N 1
ATOM 2505 C CA . MET B 1 1 ? 20.422 24.922 -23.516 1 27.55 1 MET B CA 1
ATOM 2506 C C . MET B 1 1 ? 19.906 24.734 -22.094 1 27.55 1 MET B C 1
ATOM 2508 O O . MET B 1 1 ? 20.516 24.016 -21.297 1 27.55 1 MET B O 1
ATOM 2512 N N . SER B 1 2 ? 19.391 25.688 -21.359 1 39.72 2 SER B N 1
ATOM 2513 C CA . SER B 1 2 ? 19.031 25.812 -19.953 1 39.72 2 SER B CA 1
ATOM 2514 C C . SER B 1 2 ? 18.172 24.641 -19.484 1 39.72 2 SER B C 1
ATOM 2516 O O . SER B 1 2 ? 17.047 24.469 -19.953 1 39.72 2 SER B O 1
ATOM 2518 N N . CYS B 1 3 ? 18.641 23.438 -19.453 1 46.72 3 CYS B N 1
ATOM 2519 C CA . CYS B 1 3 ? 17.938 22.188 -19.219 1 46.72 3 CYS B CA 1
ATOM 2520 C C . CYS B 1 3 ? 17.047 22.281 -17.984 1 46.72 3 CYS B C 1
ATOM 2522 O O . CYS B 1 3 ? 17.547 22.531 -16.891 1 46.72 3 CYS B O 1
ATOM 2524 N N . ALA B 1 4 ? 15.75 22.672 -17.969 1 66.69 4 ALA B N 1
ATOM 2525 C CA . ALA B 1 4 ? 14.711 22.938 -16.969 1 66.69 4 ALA B CA 1
ATOM 2526 C C . ALA B 1 4 ? 14.57 21.781 -16 1 66.69 4 ALA B C 1
ATOM 2528 O O . ALA B 1 4 ? 14.508 20.609 -16.422 1 66.69 4 ALA B O 1
ATOM 2529 N N . MET B 1 5 ? 14.969 21.969 -14.641 1 86.06 5 MET B N 1
ATOM 2530 C CA . MET B 1 5 ? 14.773 21.016 -13.562 1 86.06 5 MET B CA 1
ATOM 2531 C C . MET B 1 5 ? 13.344 20.5 -13.547 1 86.06 5 MET B C 1
ATOM 2533 O O . MET B 1 5 ? 12.398 21.266 -13.711 1 86.06 5 MET B O 1
ATOM 2537 N N . LYS B 1 6 ? 13.297 19.234 -13.68 1 86.31 6 LYS B N 1
ATOM 2538 C CA . LYS B 1 6 ? 11.984 18.609 -13.602 1 86.31 6 LYS B CA 1
ATOM 2539 C C . LYS B 1 6 ? 11.664 18.188 -12.172 1 86.31 6 LYS B C 1
ATOM 2541 O O . LYS B 1 6 ? 12.578 17.938 -11.375 1 86.31 6 LYS B O 1
ATOM 2546 N N . SER B 1 7 ? 10.398 18.188 -11.867 1 84.12 7 SER B N 1
ATOM 2547 C CA . SER B 1 7 ? 9.984 17.75 -10.539 1 84.12 7 SER B CA 1
ATOM 2548 C C . SER B 1 7 ? 10.156 16.25 -10.359 1 84.12 7 SER B C 1
ATOM 2550 O O . SER B 1 7 ? 9.938 15.477 -11.297 1 84.12 7 SER B O 1
ATOM 2552 N N . LEU B 1 8 ? 10.547 15.82 -9.188 1 85.81 8 LEU B N 1
ATOM 2553 C CA . LEU B 1 8 ? 10.758 14.406 -8.867 1 85.81 8 LEU B CA 1
ATOM 2554 C C . LEU B 1 8 ? 9.477 13.609 -9.078 1 85.81 8 LEU B C 1
ATOM 2556 O O . LEU B 1 8 ? 9.531 12.438 -9.469 1 85.81 8 LEU B O 1
ATOM 2560 N N . VAL B 1 9 ? 8.336 14.266 -8.945 1 76.19 9 VAL B N 1
ATOM 2561 C CA . VAL B 1 9 ? 7.043 13.586 -8.992 1 76.19 9 VAL B CA 1
ATOM 2562 C C . VAL B 1 9 ? 6.75 13.141 -10.43 1 76.19 9 VAL B C 1
ATOM 2564 O O . VAL B 1 9 ? 5.906 12.273 -10.648 1 76.19 9 VAL B O 1
ATOM 2567 N N . GLU B 1 10 ? 7.512 13.68 -11.344 1 76.38 10 GLU B N 1
ATOM 2568 C CA . GLU B 1 10 ? 7.309 13.352 -12.758 1 76.38 10 GLU B CA 1
ATOM 2569 C C . GLU B 1 10 ? 7.883 11.977 -13.086 1 76.38 10 GLU B C 1
ATOM 2571 O O . GLU B 1 10 ? 7.586 11.406 -14.141 1 76.38 10 GLU B O 1
ATOM 2576 N N . ASP B 1 11 ? 8.734 11.539 -12.266 1 78.5 11 ASP B N 1
ATOM 2577 C CA . ASP B 1 11 ? 9.289 10.195 -12.375 1 78.5 11 ASP B CA 1
ATOM 2578 C C . ASP B 1 11 ? 8.898 9.344 -11.164 1 78.5 11 ASP B C 1
ATOM 2580 O O . ASP B 1 11 ? 9.625 9.305 -10.172 1 78.5 11 ASP B O 1
ATOM 2584 N N . ASN B 1 12 ? 7.883 8.625 -11.414 1 74.12 12 ASN B N 1
ATOM 2585 C CA . ASN B 1 12 ? 7.312 7.883 -10.297 1 74.12 12 ASN B CA 1
ATOM 2586 C C . ASN B 1 12 ? 8.305 6.867 -9.734 1 74.12 12 ASN B C 1
ATOM 2588 O O . ASN B 1 12 ? 8.375 6.668 -8.523 1 74.12 12 ASN B O 1
ATOM 2592 N N . ASP B 1 13 ? 8.977 6.219 -10.641 1 72.56 13 ASP B N 1
ATOM 2593 C CA . ASP B 1 13 ? 9.938 5.215 -10.203 1 72.56 13 ASP B CA 1
ATOM 2594 C C . ASP B 1 13 ? 11.023 5.844 -9.32 1 72.56 13 ASP B C 1
ATOM 2596 O O . ASP B 1 13 ? 11.328 5.332 -8.242 1 72.56 13 ASP B O 1
ATOM 2600 N N . ARG B 1 14 ? 11.516 6.824 -9.859 1 82.62 14 ARG B N 1
ATOM 2601 C CA . ARG B 1 14 ? 12.578 7.48 -9.094 1 82.62 14 ARG B CA 1
ATOM 2602 C C . ARG B 1 14 ? 12.023 8.102 -7.816 1 82.62 14 ARG B C 1
ATOM 2604 O O . ARG B 1 14 ? 12.695 8.117 -6.781 1 82.62 14 ARG B O 1
ATOM 2611 N N . TYR B 1 15 ? 10.844 8.617 -7.855 1 83.19 15 TYR B N 1
ATOM 2612 C CA . TYR B 1 15 ? 10.203 9.133 -6.648 1 83.19 15 TYR B CA 1
ATOM 2613 C C . TYR B 1 15 ? 10.07 8.047 -5.59 1 83.19 15 TYR B C 1
ATOM 2615 O O . TYR B 1 15 ? 10.43 8.258 -4.43 1 83.19 15 TYR B O 1
ATOM 2623 N N . LEU B 1 16 ? 9.633 6.98 -6.07 1 76.31 16 LEU B N 1
ATOM 2624 C CA . LEU B 1 16 ? 9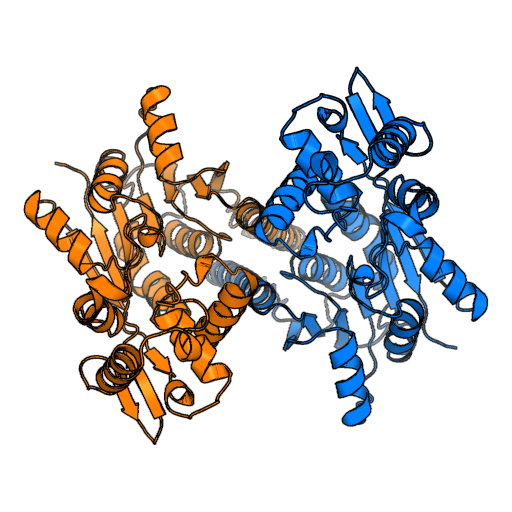.414 5.879 -5.137 1 76.31 16 LEU B CA 1
ATOM 2625 C C . LEU B 1 16 ? 10.734 5.43 -4.516 1 76.31 16 LEU B C 1
ATOM 2627 O O . LEU B 1 16 ? 10.789 5.152 -3.314 1 76.31 16 LEU B O 1
ATOM 2631 N N . LYS B 1 17 ? 11.75 5.336 -5.293 1 83.44 17 LYS B N 1
ATOM 2632 C CA . LYS B 1 17 ? 13.07 4.957 -4.793 1 83.44 17 LYS B CA 1
ATOM 2633 C C . LYS B 1 17 ? 13.586 5.969 -3.771 1 83.44 17 LYS B C 1
ATOM 2635 O O . LYS B 1 17 ? 14.133 5.59 -2.734 1 83.44 17 LYS B O 1
ATOM 2640 N N . SER B 1 18 ? 13.391 7.156 -4.062 1 90.81 18 SER B N 1
ATOM 2641 C CA . SER B 1 18 ? 13.82 8.219 -3.156 1 90.81 18 SER B CA 1
ATOM 2642 C C . SER B 1 18 ? 13.008 8.195 -1.862 1 90.81 18 SER B C 1
ATOM 2644 O O . SER B 1 18 ? 13.562 8.367 -0.775 1 90.81 18 SER B O 1
ATOM 2646 N N . PHE B 1 19 ? 11.781 7.949 -2.006 1 86 19 PHE B N 1
ATOM 2647 C CA . PHE B 1 19 ? 10.891 7.891 -0.854 1 86 19 PHE B CA 1
ATOM 2648 C C . PHE B 1 19 ? 11.25 6.723 0.053 1 86 19 PHE B C 1
ATOM 2650 O O . PHE B 1 19 ? 11.25 6.855 1.278 1 86 19 PHE B O 1
ATOM 2657 N N . GLN B 1 20 ? 11.562 5.707 -0.546 1 82.31 20 GLN B N 1
ATOM 2658 C CA . GLN B 1 20 ? 11.977 4.531 0.213 1 82.31 20 GLN B CA 1
ATOM 2659 C C . GLN B 1 20 ? 13.227 4.824 1.04 1 82.31 20 GLN B C 1
ATOM 2661 O O . GLN B 1 20 ? 13.32 4.418 2.201 1 82.31 20 GLN B O 1
ATOM 2666 N N . LEU B 1 21 ? 14.086 5.363 0.382 1 89.62 21 LEU B N 1
ATOM 2667 C CA . LEU B 1 21 ? 15.312 5.727 1.083 1 89.62 21 LEU B CA 1
ATOM 2668 C C . LEU B 1 21 ? 15.016 6.688 2.23 1 89.62 21 LEU B C 1
ATOM 2670 O O . LEU B 1 21 ? 15.609 6.574 3.307 1 89.62 21 LEU B O 1
ATOM 2674 N N . PHE B 1 22 ? 14.117 7.547 2.066 1 92.88 22 PHE B N 1
ATOM 2675 C CA . PHE B 1 22 ? 13.68 8.461 3.109 1 92.88 22 PHE B CA 1
ATOM 2676 C C . PHE B 1 22 ? 13.102 7.699 4.297 1 92.88 22 PHE B C 1
ATOM 2678 O O . PHE B 1 22 ? 13.461 7.965 5.445 1 92.88 22 PHE B O 1
ATOM 2685 N N . LEU B 1 23 ? 12.289 6.805 4.004 1 83.94 23 LEU B N 1
ATOM 2686 C CA . LEU B 1 23 ? 11.672 6.016 5.066 1 83.94 23 LEU B CA 1
ATOM 2687 C C . LEU B 1 23 ? 12.727 5.25 5.855 1 83.94 23 LEU B C 1
ATOM 2689 O O . LEU B 1 23 ? 12.625 5.133 7.082 1 83.94 23 LEU B O 1
ATOM 2693 N N . GLU B 1 24 ? 13.68 4.805 5.184 1 83.25 24 GLU B N 1
ATOM 2694 C CA . GLU B 1 24 ? 14.742 4.02 5.809 1 83.25 24 GLU B CA 1
ATOM 2695 C C . GLU B 1 24 ? 15.633 4.895 6.688 1 83.25 24 GLU B C 1
ATOM 2697 O O . GLU B 1 24 ? 16.156 4.434 7.699 1 83.25 24 GLU B O 1
ATOM 2702 N N . ARG B 1 25 ? 15.742 6.113 6.266 1 92.38 25 ARG B N 1
ATOM 2703 C CA . ARG B 1 25 ? 16.781 6.945 6.883 1 92.38 25 ARG B CA 1
ATOM 2704 C C . ARG B 1 25 ? 16.156 7.922 7.883 1 92.38 25 ARG B C 1
ATOM 2706 O O . ARG B 1 25 ? 16.875 8.555 8.656 1 92.38 25 ARG B O 1
ATOM 2713 N N . SER B 1 26 ? 14.852 7.938 7.883 1 94.56 26 SER B N 1
ATOM 2714 C CA . SER B 1 26 ? 14.219 8.945 8.727 1 94.56 26 SER B CA 1
ATOM 2715 C C . SER B 1 26 ? 13.508 8.305 9.914 1 94.56 26 SER B C 1
ATOM 2717 O O . SER B 1 26 ? 13.141 7.129 9.859 1 94.56 26 SER B O 1
ATOM 2719 N N . SER B 1 27 ? 13.344 9.078 11.008 1 94.25 27 SER B N 1
ATOM 2720 C CA . SER B 1 27 ? 12.602 8.641 12.188 1 94.25 27 SER B CA 1
ATOM 2721 C C . SER B 1 27 ? 11.18 9.188 12.172 1 94.25 27 SER B C 1
ATOM 2723 O O . SER B 1 27 ? 10.523 9.25 13.211 1 94.25 27 SER B O 1
ATOM 2725 N N . GLU B 1 28 ? 10.734 9.555 11.055 1 92.62 28 GLU B N 1
ATOM 2726 C CA . GLU B 1 28 ? 9.453 10.234 10.93 1 92.62 28 GLU B CA 1
ATOM 2727 C C . GLU B 1 28 ? 8.305 9.352 11.406 1 92.62 28 GLU B C 1
ATOM 2729 O O . GLU B 1 28 ? 7.453 9.789 12.18 1 92.62 28 GLU B O 1
ATOM 2734 N N . HIS B 1 29 ? 8.25 8.164 10.922 1 87 29 HIS B N 1
ATOM 2735 C CA . HIS B 1 29 ? 7.152 7.273 11.297 1 87 29 HIS B CA 1
ATOM 2736 C C . HIS B 1 29 ? 7.113 7.055 12.805 1 87 29 HIS B C 1
ATOM 2738 O O . HIS B 1 29 ? 6.039 7.082 13.414 1 87 29 HIS B O 1
ATOM 2744 N N . LYS B 1 30 ? 8.266 6.84 13.398 1 87.88 30 LYS B N 1
ATOM 2745 C CA . LYS B 1 30 ? 8.359 6.586 14.828 1 87.88 30 LYS B CA 1
ATOM 2746 C C . LYS B 1 30 ? 7.871 7.785 15.633 1 87.88 30 LYS B C 1
ATOM 2748 O O . LYS B 1 30 ? 7.176 7.629 16.641 1 87.88 30 LYS B O 1
ATOM 2753 N N . CYS B 1 31 ? 8.266 8.922 15.258 1 94 31 CYS B N 1
ATOM 2754 C CA . CYS B 1 31 ? 7.867 10.102 16.016 1 94 31 CYS B CA 1
ATOM 2755 C C . CYS B 1 31 ? 6.363 10.328 15.938 1 94 31 CYS B C 1
ATOM 2757 O O . CYS B 1 31 ? 5.746 10.781 16.906 1 94 31 CYS B O 1
ATOM 2759 N N . MET B 1 32 ? 5.801 10.031 14.828 1 94.06 32 MET B N 1
ATOM 2760 C CA . MET B 1 32 ? 4.352 10.141 14.695 1 94.06 32 MET B CA 1
ATOM 2761 C C . MET B 1 32 ? 3.645 9.133 15.602 1 94.06 32 MET B C 1
ATOM 2763 O O . MET B 1 32 ? 2.645 9.469 16.25 1 94.06 32 MET B O 1
ATOM 2767 N N . GLN B 1 33 ? 4.18 7.965 15.625 1 90.06 33 GLN B N 1
ATOM 2768 C CA . GLN B 1 33 ? 3.617 6.953 16.516 1 90.06 33 GLN B CA 1
ATOM 2769 C C . GLN B 1 33 ? 3.689 7.406 17.969 1 90.06 33 GLN B C 1
ATOM 2771 O O . GLN B 1 33 ? 2.742 7.211 18.734 1 90.06 33 GLN B O 1
ATOM 2776 N N . ASP B 1 34 ? 4.801 7.988 18.312 1 93.62 34 ASP B N 1
ATOM 2777 C CA . ASP B 1 34 ? 4.973 8.492 19.672 1 93.62 34 ASP B CA 1
ATOM 2778 C C . ASP B 1 34 ? 3.916 9.547 20 1 93.62 34 ASP B C 1
ATOM 2780 O O . ASP B 1 34 ? 3.375 9.562 21.109 1 93.62 34 ASP B O 1
ATOM 2784 N N . PHE B 1 35 ? 3.701 10.336 19.109 1 96.88 35 PHE B N 1
ATOM 2785 C CA . PHE B 1 35 ? 2.672 11.352 19.297 1 96.88 35 PHE B CA 1
ATOM 2786 C C . PHE B 1 35 ? 1.3 10.703 19.469 1 96.88 35 PHE B C 1
ATOM 2788 O O . PHE B 1 35 ? 0.539 11.07 20.359 1 96.88 35 PHE B O 1
ATOM 2795 N N . ILE B 1 36 ? 0.973 9.758 18.594 1 95.25 36 ILE B N 1
ATOM 2796 C CA . ILE B 1 36 ? -0.336 9.117 18.562 1 95.25 36 ILE B CA 1
ATOM 2797 C C . ILE B 1 36 ? -0.586 8.375 19.875 1 95.25 36 ILE B C 1
ATOM 2799 O O . ILE B 1 36 ? -1.699 8.398 20.406 1 95.25 36 ILE B O 1
ATOM 2803 N N . HIS B 1 37 ? 0.412 7.875 20.469 1 92.38 37 HIS B N 1
ATOM 2804 C CA . HIS B 1 37 ? 0.247 7.074 21.672 1 92.38 37 HIS B CA 1
ATOM 2805 C C . HIS B 1 37 ? 0.496 7.906 22.922 1 92.38 37 HIS B C 1
ATOM 2807 O O . HIS B 1 37 ? 0.138 7.492 24.031 1 92.38 37 HIS B O 1
ATOM 2813 N N . GLY B 1 38 ? 1.06 9.062 22.75 1 94.19 38 GLY B N 1
ATOM 2814 C CA . GLY B 1 38 ? 1.435 9.867 23.906 1 94.19 38 GLY B CA 1
ATOM 2815 C C . GLY B 1 38 ? 0.525 11.062 24.109 1 94.19 38 GLY B C 1
ATOM 2816 O O . GLY B 1 38 ? -0.094 11.203 25.172 1 94.19 38 GLY B O 1
ATOM 2817 N N . ILE B 1 39 ? 0.415 11.867 23.094 1 96.31 39 ILE B N 1
ATOM 2818 C CA . ILE B 1 39 ? -0.239 13.164 23.234 1 96.31 39 ILE B CA 1
ATOM 2819 C C . ILE B 1 39 ? -1.663 13.078 22.688 1 96.31 39 ILE B C 1
ATOM 2821 O O . ILE B 1 39 ? -2.598 13.617 23.281 1 96.31 39 ILE B O 1
ATOM 2825 N N . LEU B 1 40 ? -1.891 12.406 21.625 1 96.81 40 LEU B N 1
ATOM 2826 C CA . LEU B 1 40 ? -3.143 12.406 20.875 1 96.81 40 LEU B CA 1
ATOM 2827 C C . LEU B 1 40 ? -4.293 11.898 21.734 1 96.81 40 LEU B C 1
ATOM 2829 O O . LEU B 1 40 ? -5.406 12.422 21.656 1 96.81 40 LEU B O 1
ATOM 2833 N N . PRO B 1 41 ? -4.105 10.898 22.609 1 94.94 41 PRO B N 1
ATOM 2834 C CA . PRO B 1 41 ? -5.227 10.391 23.406 1 94.94 41 PRO B CA 1
ATOM 2835 C C . PRO B 1 41 ? -5.895 11.469 24.25 1 94.94 41 PRO B C 1
ATOM 2837 O O . PRO B 1 41 ? -7.125 11.508 24.344 1 94.94 41 PRO B O 1
ATOM 2840 N N . ASP B 1 42 ? -5.133 12.336 24.75 1 94.56 42 ASP B N 1
ATOM 2841 C CA . ASP B 1 42 ? -5.695 13.414 25.562 1 94.56 42 ASP B CA 1
ATOM 2842 C C . ASP B 1 42 ? -6.508 14.375 24.703 1 94.56 42 ASP B C 1
ATOM 2844 O O . ASP B 1 42 ? -7.523 14.914 25.156 1 94.56 42 ASP B O 1
ATOM 2848 N N . ILE B 1 43 ? -6.039 14.617 23.562 1 94.75 43 ILE B N 1
ATOM 2849 C CA . ILE B 1 43 ? -6.762 15.469 22.625 1 94.75 43 ILE B CA 1
ATOM 2850 C C . ILE B 1 43 ? -8.086 14.805 22.234 1 94.75 43 ILE B C 1
ATOM 2852 O O . ILE B 1 43 ? -9.133 15.461 22.219 1 94.75 43 ILE B O 1
ATOM 2856 N N . LEU B 1 44 ? -8.07 13.539 21.969 1 94.75 44 LEU B N 1
ATOM 2857 C CA . LEU B 1 44 ? -9.234 12.789 21.531 1 94.75 44 LEU B CA 1
ATOM 2858 C C . LEU B 1 44 ? -10.258 12.664 22.656 1 94.75 44 LEU B C 1
ATOM 2860 O O . LEU B 1 44 ? -11.453 12.492 22.391 1 94.75 44 LEU B O 1
ATOM 2864 N N . ALA B 1 45 ? -9.797 12.695 23.875 1 93.5 45 ALA B N 1
ATOM 2865 C CA . ALA B 1 45 ? -10.688 12.586 25.016 1 93.5 45 ALA B CA 1
ATOM 2866 C C . ALA B 1 45 ? -11.711 13.719 25.031 1 93.5 45 ALA B C 1
ATOM 2868 O O . ALA B 1 45 ? -12.836 13.539 25.5 1 93.5 45 ALA B O 1
ATOM 2869 N N . SER B 1 46 ? -11.328 14.797 24.438 1 89.31 46 SER B N 1
ATOM 2870 C CA . SER B 1 46 ? -12.188 15.977 24.469 1 89.31 46 SER B CA 1
ATOM 2871 C C . SER B 1 46 ? -13.164 15.984 23.297 1 89.31 46 SER B C 1
ATOM 2873 O O . SER B 1 46 ? -14.109 16.781 23.281 1 89.31 46 SER B O 1
ATOM 2875 N N . VAL B 1 47 ? -12.969 15.086 22.375 1 91.75 47 VAL B N 1
ATOM 2876 C CA . VAL B 1 47 ? -13.75 15.102 21.141 1 91.75 47 VAL B CA 1
ATOM 2877 C C . VAL B 1 47 ? -15.07 14.352 21.359 1 91.75 47 VAL B C 1
ATOM 2879 O O . VAL B 1 47 ? -15.086 13.266 21.938 1 91.75 47 VAL B O 1
ATOM 2882 N N . GLY B 1 48 ? -16.141 14.883 20.938 1 83.5 48 GLY B N 1
ATOM 2883 C CA . GLY B 1 48 ? -17.438 14.211 20.906 1 83.5 48 GLY B CA 1
ATOM 2884 C C . GLY B 1 48 ? -17.984 13.938 22.297 1 83.5 48 GLY B C 1
ATOM 2885 O O . GLY B 1 48 ? -18.703 12.953 22.516 1 83.5 48 GLY B O 1
ATOM 2886 N N . GLU B 1 49 ? -17.625 14.695 23.266 1 78.62 49 GLU B N 1
ATOM 2887 C CA . GLU B 1 49 ? -18.094 14.461 24.625 1 78.62 49 GLU B CA 1
ATOM 2888 C C . GLU B 1 49 ? -19.625 14.328 24.672 1 78.62 49 GLU B C 1
ATOM 2890 O O . GLU B 1 49 ? -20.344 15.203 24.188 1 78.62 49 GLU B O 1
ATOM 2895 N N . GLY B 1 50 ? -20.062 13.188 25.109 1 82.31 50 GLY B N 1
ATOM 2896 C CA . GLY B 1 50 ? -21.484 12.93 25.328 1 82.31 50 GLY B CA 1
ATOM 2897 C C . GLY B 1 50 ? -22.156 12.289 24.125 1 82.31 50 GLY B C 1
ATOM 2898 O O . GLY B 1 50 ? -23.328 11.945 24.172 1 82.31 50 GLY B O 1
ATOM 2899 N N . LYS B 1 51 ? -21.438 12.07 23.047 1 92 51 LYS B N 1
ATOM 2900 C CA . LYS B 1 51 ? -22.031 11.5 21.844 1 92 51 LYS B CA 1
ATOM 2901 C C . LYS B 1 51 ? -21.891 9.977 21.828 1 92 51 LYS B C 1
ATOM 2903 O O . LYS B 1 51 ? -20.906 9.438 22.328 1 92 51 LYS B O 1
ATOM 2908 N N . ALA B 1 52 ? -22.891 9.375 21.25 1 93.38 52 ALA B N 1
ATOM 2909 C CA . ALA B 1 52 ? -22.844 7.922 21.094 1 93.38 52 ALA B CA 1
ATOM 2910 C C . ALA B 1 52 ? -22.172 7.535 19.781 1 93.38 52 ALA B C 1
ATOM 2912 O O . ALA B 1 52 ? -21.688 6.414 19.625 1 93.38 52 ALA B O 1
ATOM 2913 N N . ASN B 1 53 ? -22.188 8.484 18.875 1 95.69 53 ASN B N 1
ATOM 2914 C CA . ASN B 1 53 ? -21.594 8.289 17.562 1 95.69 53 ASN B CA 1
ATOM 2915 C C . ASN B 1 53 ? -20.719 9.477 17.172 1 95.69 53 ASN B C 1
ATOM 2917 O O . ASN B 1 53 ? -21.141 10.633 17.281 1 95.69 53 ASN B O 1
ATOM 2921 N N . LEU B 1 54 ? -19.516 9.156 16.812 1 96.62 54 LEU B N 1
ATOM 2922 C CA . LEU B 1 54 ? -18.594 10.203 16.406 1 96.62 54 LEU B CA 1
ATOM 2923 C C . LEU B 1 54 ? -18.422 10.211 14.883 1 96.62 54 LEU B C 1
ATOM 2925 O O . LEU B 1 54 ? -18.312 9.156 14.258 1 96.62 54 LEU B O 1
ATOM 2929 N N . ASN B 1 55 ? -18.5 11.367 14.305 1 97.44 55 ASN B N 1
ATOM 2930 C CA . ASN B 1 55 ? -18.172 11.57 12.898 1 97.44 55 ASN B CA 1
ATOM 2931 C C . ASN B 1 55 ? -16.703 11.969 12.719 1 97.44 55 ASN B C 1
ATOM 2933 O O . ASN B 1 55 ? -16.281 13.016 13.211 1 97.44 55 ASN B O 1
ATOM 2937 N N . VAL B 1 56 ? -15.977 11.133 12.031 1 98 56 VAL B N 1
ATOM 2938 C CA . VAL B 1 56 ? -14.539 11.344 11.852 1 98 56 VAL B CA 1
ATOM 2939 C C . VAL B 1 56 ? -14.203 11.359 10.359 1 98 56 VAL B C 1
ATOM 2941 O O . VAL B 1 56 ? -14.922 10.766 9.555 1 98 56 VAL B O 1
ATOM 2944 N N . MET B 1 57 ? -13.117 12.086 10.008 1 98.38 57 MET B N 1
ATOM 2945 C CA . MET B 1 57 ? -12.703 12.172 8.609 1 98.38 57 MET B CA 1
ATOM 2946 C C . MET B 1 57 ? -11.18 12.172 8.484 1 98.38 57 MET B C 1
ATOM 2948 O O . MET B 1 57 ? -10.5 12.906 9.211 1 98.38 57 MET B O 1
ATOM 2952 N N . GLY B 1 58 ? -10.703 11.266 7.68 1 98.56 58 GLY B N 1
ATOM 2953 C CA . GLY B 1 58 ? -9.312 11.328 7.266 1 98.56 58 GLY B CA 1
ATOM 2954 C C . GLY B 1 58 ? -9.133 11.875 5.863 1 98.56 58 GLY B C 1
ATOM 2955 O O . GLY B 1 58 ? -9.656 11.312 4.898 1 98.56 58 GLY B O 1
ATOM 2956 N N . VAL B 1 59 ? -8.43 13 5.727 1 98.38 59 VAL B N 1
ATOM 2957 C CA . VAL B 1 59 ? -8.148 13.609 4.43 1 98.38 59 VAL B CA 1
ATOM 2958 C C . VAL B 1 59 ? -6.719 13.297 4.008 1 98.38 59 VAL B C 1
ATOM 2960 O O . VAL B 1 59 ? -5.762 13.766 4.633 1 98.38 59 VAL B O 1
ATOM 2963 N N . GLY B 1 60 ? -6.602 12.555 2.941 1 96.75 60 GLY B N 1
ATOM 2964 C CA . GLY B 1 60 ? -5.305 12 2.592 1 96.75 60 GLY B CA 1
ATOM 2965 C C . GLY B 1 60 ? -4.898 10.828 3.471 1 96.75 60 GLY B C 1
ATOM 2966 O O . GLY B 1 60 ? -3.807 10.82 4.039 1 96.75 60 GLY B O 1
ATOM 2967 N N . SER B 1 61 ? -5.727 9.797 3.498 1 96.12 61 SER B N 1
ATOM 2968 C CA . SER B 1 61 ? -5.617 8.727 4.488 1 96.12 61 SER B CA 1
ATOM 2969 C C . SER B 1 61 ? -4.559 7.707 4.086 1 96.12 61 SER B C 1
ATOM 2971 O O . SER B 1 61 ? -4.109 6.914 4.914 1 96.12 61 SER B O 1
ATOM 2973 N N . GLY B 1 62 ? -4.172 7.742 2.809 1 92.31 62 GLY B N 1
ATOM 2974 C CA . GLY B 1 62 ? -3.203 6.754 2.363 1 92.31 62 GLY B CA 1
ATOM 2975 C C . GLY B 1 62 ? -3.67 5.324 2.568 1 92.31 62 GLY B C 1
ATOM 2976 O O . GLY B 1 62 ? -4.82 4.996 2.273 1 92.31 62 GLY B O 1
ATOM 2977 N N . ALA B 1 63 ? -2.74 4.504 3.041 1 90.75 63 ALA B N 1
ATOM 2978 C CA . ALA B 1 63 ? -3.049 3.088 3.217 1 90.75 63 ALA B CA 1
ATOM 2979 C C . ALA B 1 63 ? -3.713 2.836 4.566 1 90.75 63 ALA B C 1
ATOM 2981 O O . ALA B 1 63 ? -3.988 1.688 4.926 1 90.75 63 ALA B O 1
ATOM 2982 N N . GLY B 1 64 ? -3.92 3.801 5.344 1 94.19 64 GLY B N 1
ATOM 2983 C CA . GLY B 1 64 ? -4.844 3.742 6.469 1 94.19 64 GLY B CA 1
ATOM 2984 C C . GLY B 1 64 ? -4.176 3.318 7.766 1 94.19 64 GLY B C 1
ATOM 2985 O O . GLY B 1 64 ? -4.812 3.305 8.82 1 94.19 64 GLY B O 1
ATOM 2986 N N . GLU B 1 65 ? -2.867 3.066 7.766 1 90.12 65 GLU B N 1
ATOM 2987 C CA . GLU B 1 65 ? -2.193 2.582 8.969 1 90.12 65 GLU B CA 1
ATOM 2988 C C . GLU B 1 65 ? -2.277 3.602 10.094 1 90.12 65 GLU B C 1
ATOM 2990 O O . GLU B 1 65 ? -2.596 3.25 11.234 1 90.12 65 GLU B O 1
ATOM 2995 N N . ILE B 1 66 ? -2.008 4.809 9.734 1 93.12 66 ILE B N 1
ATOM 2996 C CA . ILE B 1 66 ? -2.01 5.867 10.734 1 93.12 66 ILE B CA 1
ATOM 2997 C C . ILE B 1 66 ? -3.436 6.117 11.219 1 93.12 66 ILE B C 1
ATOM 2999 O O . ILE B 1 66 ? -3.668 6.32 12.414 1 93.12 66 ILE B O 1
ATOM 3003 N N . ASP B 1 67 ? -4.391 6.039 10.281 1 96 67 ASP B N 1
ATOM 3004 C CA . ASP B 1 67 ? -5.801 6.18 10.648 1 96 67 ASP B CA 1
ATOM 3005 C C . ASP B 1 67 ? -6.199 5.156 11.703 1 96 67 ASP B C 1
ATOM 3007 O O . ASP B 1 67 ? -6.773 5.512 12.734 1 96 67 ASP B O 1
ATOM 3011 N N . LEU B 1 68 ? -5.875 3.939 11.367 1 93.75 68 LEU B N 1
ATOM 3012 C CA . LEU B 1 68 ? -6.285 2.832 12.219 1 93.75 68 LEU B CA 1
ATOM 3013 C C . LEU B 1 68 ? -5.633 2.934 13.594 1 93.75 68 LEU B C 1
ATOM 3015 O O . LEU B 1 68 ? -6.254 2.6 14.609 1 93.75 68 LEU B O 1
ATOM 3019 N N . GLU B 1 69 ? -4.43 3.426 13.602 1 91.31 69 GLU B N 1
ATOM 3020 C CA . GLU B 1 69 ? -3.76 3.648 14.883 1 91.31 69 GLU B CA 1
ATOM 3021 C C . GLU B 1 69 ? -4.473 4.723 15.695 1 91.31 69 GLU B C 1
ATOM 3023 O O . GLU B 1 69 ? -4.656 4.57 16.906 1 91.31 69 GLU B O 1
ATOM 3028 N N . MET B 1 70 ? -4.852 5.738 15.062 1 95.06 70 MET B N 1
ATOM 3029 C CA . MET B 1 70 ? -5.555 6.812 15.75 1 95.06 70 MET B CA 1
ATOM 3030 C C . MET B 1 70 ? -6.914 6.34 16.25 1 95.06 70 MET B C 1
ATOM 3032 O O . MET B 1 70 ? -7.34 6.719 17.344 1 95.06 70 MET B O 1
ATOM 3036 N N . PHE B 1 71 ? -7.602 5.516 15.508 1 93.38 71 PHE B N 1
ATOM 3037 C CA . PHE B 1 71 ? -8.906 5.008 15.906 1 93.38 71 PHE B CA 1
ATOM 3038 C C . PHE B 1 71 ? -8.797 4.117 17.141 1 93.38 71 PHE B C 1
ATOM 3040 O O . PHE B 1 71 ? -9.688 4.098 17.984 1 93.38 71 PHE B O 1
ATOM 3047 N N . SER B 1 72 ? -7.668 3.428 17.141 1 88.62 72 SER B N 1
ATOM 3048 C CA . SER B 1 72 ? -7.445 2.602 18.312 1 88.62 72 SER B CA 1
ATOM 3049 C C . SER B 1 72 ? -7.355 3.453 19.578 1 88.62 72 SER B C 1
ATOM 3051 O O . SER B 1 72 ? -7.887 3.078 20.625 1 88.62 72 SER B O 1
ATOM 3053 N N . GLN B 1 73 ? -6.68 4.59 19.469 1 91.06 73 GLN B N 1
ATOM 3054 C CA . GLN B 1 73 ? -6.57 5.5 20.609 1 91.06 73 GLN B CA 1
ATOM 3055 C C . GLN B 1 73 ? -7.918 6.141 20.938 1 91.06 73 GLN B C 1
ATOM 3057 O O . GLN B 1 73 ? -8.25 6.332 22.094 1 91.06 73 GLN B O 1
ATOM 3062 N N . LEU B 1 74 ? -8.656 6.461 19.891 1 91.88 74 LEU B N 1
ATOM 3063 C CA . LEU B 1 74 ? -9.992 7.02 20.078 1 91.88 74 LEU B CA 1
ATOM 3064 C C . LEU B 1 74 ? -10.891 6.043 20.828 1 91.88 74 LEU B C 1
ATOM 3066 O O . LEU B 1 74 ? -11.633 6.441 21.734 1 91.88 74 LEU B O 1
ATOM 3070 N N . HIS B 1 75 ? -10.812 4.805 20.453 1 88.5 75 HIS B N 1
ATOM 3071 C CA . HIS B 1 75 ? -11.625 3.766 21.078 1 88.5 75 HIS B CA 1
ATOM 3072 C C . HIS B 1 75 ? -11.25 3.566 22.531 1 88.5 75 HIS B C 1
ATOM 3074 O O . HIS B 1 75 ? -12.102 3.264 23.375 1 88.5 75 HIS B O 1
ATOM 3080 N N . LEU B 1 76 ? -10.031 3.703 22.812 1 84.69 76 LEU B N 1
ATOM 3081 C CA . LEU B 1 76 ? -9.562 3.57 24.188 1 84.69 76 LEU B CA 1
ATOM 3082 C C . LEU B 1 76 ? -10.164 4.656 25.078 1 84.69 76 LEU B C 1
ATOM 3084 O O . LEU B 1 76 ? -10.484 4.402 26.25 1 84.69 76 LEU B O 1
ATOM 3088 N N . LYS B 1 77 ? -10.312 5.82 24.531 1 89 77 LYS B N 1
ATOM 3089 C CA . LYS B 1 77 ? -10.828 6.949 25.297 1 89 77 LYS B CA 1
ATOM 3090 C C . LYS B 1 77 ? -12.352 6.973 25.281 1 89 77 LYS B C 1
ATOM 3092 O O . LYS B 1 77 ? -12.977 7.48 26.219 1 89 77 LYS B O 1
ATOM 3097 N N . HIS B 1 78 ? -12.891 6.402 24.188 1 89.69 78 HIS B N 1
ATOM 3098 C CA . HIS B 1 78 ? -14.344 6.328 24.031 1 89.69 78 HIS B CA 1
ATOM 3099 C C . HIS B 1 78 ? -14.789 4.918 23.656 1 89.69 78 HIS B C 1
ATOM 3101 O O . HIS B 1 78 ? -15.297 4.699 22.562 1 89.69 78 HIS B O 1
ATOM 3107 N N . PRO B 1 79 ? -14.75 3.984 24.578 1 84.56 79 PRO B N 1
ATOM 3108 C CA . PRO B 1 79 ? -14.969 2.576 24.25 1 84.56 79 PRO B CA 1
ATOM 3109 C C . PRO B 1 79 ? -16.406 2.277 23.828 1 84.56 79 PRO B C 1
ATOM 3111 O O . PRO B 1 79 ? -16.656 1.314 23.109 1 84.56 79 PRO B O 1
ATOM 3114 N N . ALA B 1 80 ? -17.328 3.1 24.203 1 87.44 80 ALA B N 1
ATOM 3115 C CA . ALA B 1 80 ? -18.734 2.787 23.953 1 87.44 80 ALA B CA 1
ATOM 3116 C C . ALA B 1 80 ? -19.234 3.473 22.688 1 87.44 80 ALA B C 1
ATOM 3118 O O . ALA B 1 80 ? -20.359 3.211 22.234 1 87.44 80 ALA B O 1
ATOM 3119 N N . VAL B 1 81 ? -18.453 4.23 22.109 1 91.25 81 VAL B N 1
ATOM 3120 C CA . VAL B 1 81 ? -18.938 5.039 20.984 1 91.25 81 VAL B CA 1
ATOM 3121 C C . VAL B 1 81 ? -18.703 4.297 19.672 1 91.25 81 VAL B C 1
ATOM 3123 O O . VAL B 1 81 ? -17.75 3.514 19.562 1 91.25 81 VAL B O 1
ATOM 3126 N N . THR B 1 82 ? -19.578 4.598 18.688 1 94.25 82 THR B N 1
ATOM 3127 C CA . THR B 1 82 ? -19.375 4.172 17.312 1 94.25 82 THR B CA 1
ATOM 3128 C C . THR B 1 82 ? -18.797 5.316 16.484 1 94.25 82 THR B C 1
ATOM 3130 O O . THR B 1 82 ? -18.875 6.48 16.875 1 94.25 82 THR B O 1
ATOM 3133 N N . VAL B 1 83 ? -18.156 4.93 15.414 1 95.94 83 VAL B N 1
ATOM 3134 C CA . VAL B 1 83 ? -17.5 5.938 14.594 1 95.94 83 VAL B CA 1
ATOM 3135 C C . VAL B 1 83 ? -17.984 5.836 13.156 1 95.94 83 VAL B C 1
ATOM 3137 O O . VAL B 1 83 ? -18.031 4.746 12.578 1 95.94 83 VAL B O 1
ATOM 3140 N N . ASP B 1 84 ? -18.484 6.906 12.594 1 97.31 84 ASP B N 1
ATOM 3141 C CA . ASP B 1 84 ? -18.656 7.074 11.156 1 97.31 84 ASP B CA 1
ATOM 3142 C C . ASP B 1 84 ? -17.453 7.766 10.531 1 97.31 84 ASP B C 1
ATOM 3144 O O . ASP B 1 84 ? -17.266 8.977 10.688 1 97.31 84 ASP B O 1
ATOM 3148 N N . ASN B 1 85 ? -16.672 6.992 9.773 1 98 85 ASN B N 1
ATOM 3149 C CA . ASN B 1 85 ? -15.414 7.516 9.258 1 98 85 ASN B CA 1
ATOM 3150 C C . ASN B 1 85 ? -15.477 7.77 7.758 1 98 85 ASN B C 1
ATOM 3152 O O . ASN B 1 85 ? -15.75 6.855 6.98 1 98 85 ASN B O 1
ATOM 3156 N N . GLN B 1 86 ? -15.305 9.047 7.352 1 97.94 86 GLN B N 1
ATOM 3157 C CA . GLN B 1 86 ? -15.094 9.398 5.949 1 97.94 86 GLN B CA 1
ATOM 3158 C C . GLN B 1 86 ? -13.625 9.32 5.57 1 97.94 86 GLN B C 1
ATOM 3160 O O . GLN B 1 86 ? -12.789 10.008 6.16 1 97.94 86 GLN B O 1
ATOM 3165 N N . VAL B 1 87 ? -13.32 8.453 4.617 1 98.31 87 VAL B N 1
ATOM 3166 C CA . VAL B 1 87 ? -11.953 8.336 4.117 1 98.31 87 VAL B CA 1
ATOM 3167 C C . VAL B 1 87 ? -11.82 9.086 2.791 1 98.31 87 VAL B C 1
ATOM 3169 O O . VAL B 1 87 ? -12.484 8.734 1.811 1 98.31 87 VAL B O 1
ATOM 3172 N N . VAL B 1 88 ? -11.008 10.125 2.76 1 98.06 88 VAL B N 1
ATOM 3173 C CA . VAL B 1 88 ? -10.758 10.875 1.532 1 98.06 88 VAL B CA 1
ATOM 3174 C C . VAL B 1 88 ? -9.344 10.586 1.024 1 98.06 88 VAL B C 1
ATOM 3176 O O . VAL B 1 88 ? -8.359 10.984 1.648 1 98.06 88 VAL B O 1
ATOM 3179 N N . GLU B 1 89 ? -9.203 9.875 -0.024 1 95.44 89 GLU B N 1
ATOM 3180 C CA . GLU B 1 89 ? -7.941 9.422 -0.603 1 95.44 89 GLU B CA 1
ATOM 3181 C C . GLU B 1 89 ? -8.07 9.203 -2.107 1 95.44 89 GLU B C 1
ATOM 3183 O O . GLU B 1 89 ? -8.883 8.391 -2.557 1 95.44 89 GLU B O 1
ATOM 3188 N N . PRO B 1 90 ? -7.262 9.992 -2.908 1 90.62 90 PRO B N 1
ATOM 3189 C CA . PRO B 1 90 ? -7.434 9.906 -4.359 1 90.62 90 PRO B CA 1
ATOM 3190 C C . PRO B 1 90 ? -6.832 8.633 -4.949 1 90.62 90 PRO B C 1
ATOM 3192 O O . PRO B 1 90 ? -7.238 8.203 -6.031 1 90.62 90 PRO B O 1
ATOM 3195 N N . SER B 1 91 ? -5.867 8.07 -4.293 1 84.19 91 SER B N 1
ATOM 3196 C CA . SER B 1 91 ? -5.172 6.895 -4.82 1 84.19 91 SER B CA 1
ATOM 3197 C C . SER B 1 91 ? -6 5.629 -4.621 1 84.19 91 SER B C 1
ATOM 3199 O O . SER B 1 91 ? -6.223 5.199 -3.488 1 84.19 91 SER B O 1
ATOM 3201 N N . ALA B 1 92 ? -6.375 5.008 -5.699 1 82.81 92 ALA B N 1
ATOM 3202 C CA . ALA B 1 92 ? -7.125 3.758 -5.633 1 82.81 92 ALA B CA 1
ATOM 3203 C C . ALA B 1 92 ? -6.293 2.654 -4.988 1 82.81 92 ALA B C 1
ATOM 3205 O O . ALA B 1 92 ? -6.82 1.811 -4.262 1 82.81 92 ALA B O 1
ATOM 3206 N N . GLN B 1 93 ? -5.031 2.613 -5.316 1 80.81 93 GLN B N 1
ATOM 3207 C CA . GLN B 1 93 ? -4.133 1.611 -4.75 1 80.81 93 GLN B CA 1
ATOM 3208 C C . GLN B 1 93 ? -4.07 1.725 -3.229 1 80.81 93 GLN B C 1
ATOM 3210 O O . GLN B 1 93 ? -4.137 0.717 -2.523 1 80.81 93 GLN B O 1
ATOM 3215 N N . GLN B 1 94 ? -3.938 2.953 -2.768 1 87.94 94 GLN B N 1
ATOM 3216 C CA . GLN B 1 94 ? -3.887 3.178 -1.327 1 87.94 94 GLN B CA 1
ATOM 3217 C C . GLN B 1 94 ? -5.188 2.746 -0.656 1 87.94 94 GLN B C 1
ATOM 3219 O O . GLN B 1 94 ? -5.168 2.125 0.408 1 87.94 94 GLN B O 1
ATOM 3224 N N . LEU B 1 95 ? -6.277 3.012 -1.314 1 89.94 95 LEU B N 1
ATOM 3225 C CA . LEU B 1 95 ? -7.574 2.611 -0.777 1 89.94 95 LEU B CA 1
ATOM 3226 C C . LEU B 1 95 ? -7.691 1.092 -0.721 1 89.94 95 LEU B C 1
ATOM 3228 O O . LEU B 1 95 ? -8.234 0.542 0.24 1 89.94 95 LEU B O 1
ATOM 3232 N N . HIS B 1 96 ? -7.227 0.431 -1.751 1 85.06 96 HIS B N 1
ATOM 3233 C CA . HIS B 1 96 ? -7.258 -1.026 -1.793 1 85.06 96 HIS B CA 1
ATOM 3234 C C . HIS B 1 96 ? -6.457 -1.627 -0.644 1 85.06 96 HIS B C 1
ATOM 3236 O O . HIS B 1 96 ? -6.902 -2.576 0.002 1 85.06 96 HIS B O 1
ATOM 3242 N N . LEU B 1 97 ? -5.312 -1.034 -0.433 1 86.06 97 LEU B N 1
ATOM 3243 C CA . LEU B 1 97 ? -4.453 -1.501 0.649 1 86.06 97 LEU B CA 1
ATOM 3244 C C . LEU B 1 97 ? -5.094 -1.232 2.006 1 86.06 97 LEU B C 1
ATOM 3246 O O . LEU B 1 97 ? -5.012 -2.064 2.914 1 86.06 97 LEU B O 1
ATOM 3250 N N . TYR B 1 98 ? -5.688 -0.067 2.123 1 92.69 98 TYR B N 1
ATOM 3251 C CA . TYR B 1 98 ? -6.422 0.267 3.338 1 92.69 98 TYR B CA 1
ATOM 3252 C C . TYR B 1 98 ? -7.492 -0.774 3.631 1 92.69 98 TYR B C 1
ATOM 3254 O O . TYR B 1 98 ? -7.547 -1.327 4.73 1 92.69 98 TYR B O 1
ATOM 3262 N N . LYS B 1 99 ? -8.289 -1.118 2.684 1 89.75 99 LYS B N 1
ATOM 3263 C CA . LYS B 1 99 ? -9.359 -2.102 2.812 1 89.75 99 LYS B CA 1
ATOM 3264 C C . LYS B 1 99 ? -8.805 -3.486 3.123 1 89.75 99 LYS B C 1
ATOM 3266 O O . LYS B 1 99 ? -9.383 -4.234 3.912 1 89.75 99 LYS B O 1
ATOM 3271 N N . GLY B 1 100 ? -7.727 -3.795 2.441 1 85.19 100 GLY B N 1
ATOM 3272 C CA . GLY B 1 100 ? -7.078 -5.07 2.707 1 85.19 100 GLY B CA 1
ATOM 3273 C C . GLY B 1 100 ? -6.637 -5.223 4.148 1 85.19 100 GLY B C 1
ATOM 3274 O O . GLY B 1 100 ? -6.828 -6.281 4.754 1 85.19 100 GLY B O 1
ATOM 3275 N N . CYS B 1 101 ? -6.074 -4.199 4.648 1 88.06 101 CYS B N 1
ATOM 3276 C CA . CYS B 1 101 ? -5.629 -4.219 6.039 1 88.06 101 CYS B CA 1
ATOM 3277 C C . CYS B 1 101 ? -6.805 -4.426 6.984 1 88.06 101 CYS B C 1
ATOM 3279 O O . CYS B 1 101 ? -6.723 -5.23 7.914 1 88.06 101 CYS B O 1
ATOM 3281 N N . ILE B 1 102 ? -7.84 -3.781 6.715 1 90.31 102 ILE B N 1
ATOM 3282 C CA . ILE B 1 102 ? -9.047 -3.91 7.527 1 90.31 102 ILE B CA 1
ATOM 3283 C C . ILE B 1 102 ? -9.547 -5.352 7.48 1 90.31 102 ILE B C 1
ATOM 3285 O O . ILE B 1 102 ? -9.883 -5.934 8.516 1 90.31 102 ILE B O 1
ATOM 3289 N N . CYS B 1 103 ? -9.562 -5.906 6.305 1 84.69 103 CYS B N 1
ATOM 3290 C CA . CYS B 1 103 ? -10.055 -7.27 6.121 1 84.69 103 CYS B CA 1
ATOM 3291 C C . CYS B 1 103 ? -9.234 -8.258 6.934 1 84.69 103 CYS B C 1
ATOM 3293 O O . CYS B 1 103 ? -9.789 -9.148 7.578 1 84.69 103 CYS B O 1
ATOM 3295 N N . VAL B 1 104 ? -7.961 -8.102 6.906 1 83.69 104 VAL B N 1
ATOM 3296 C CA . VAL B 1 104 ? -7.07 -9 7.633 1 83.69 104 VAL B CA 1
ATOM 3297 C C . VAL B 1 104 ? -7.32 -8.875 9.133 1 83.69 104 VAL B C 1
ATOM 3299 O O . VAL B 1 104 ? -7.391 -9.883 9.844 1 83.69 104 VAL B O 1
ATOM 3302 N N . ILE B 1 105 ? -7.477 -7.699 9.609 1 86.38 105 ILE B N 1
ATOM 3303 C CA . ILE B 1 105 ? -7.715 -7.438 11.023 1 86.38 105 ILE B CA 1
ATOM 3304 C C . ILE B 1 105 ? -9.016 -8.102 11.461 1 86.38 105 ILE B C 1
ATOM 3306 O O . ILE B 1 105 ? -9.047 -8.82 12.461 1 86.38 105 ILE B O 1
ATOM 3310 N N . ILE B 1 106 ? -10 -7.922 10.695 1 84.25 106 ILE B N 1
ATOM 3311 C CA . ILE B 1 106 ? -11.305 -8.492 11.008 1 84.25 106 ILE B CA 1
ATOM 3312 C C . ILE B 1 106 ? -11.211 -10.016 11.016 1 84.25 106 ILE B C 1
ATOM 3314 O O . ILE B 1 106 ? -11.742 -10.672 11.914 1 84.25 106 ILE B O 1
ATOM 3318 N N . MET B 1 107 ? -10.57 -10.531 10.062 1 80.38 107 MET B N 1
ATOM 3319 C CA . MET B 1 107 ? -10.414 -11.984 9.961 1 80.38 107 MET B CA 1
ATOM 3320 C C . MET B 1 107 ? -9.703 -12.547 11.18 1 80.38 107 MET B C 1
ATOM 3322 O O . MET B 1 107 ? -10.148 -13.539 11.758 1 80.38 107 MET B O 1
ATOM 3326 N N . LEU B 1 108 ? -8.672 -11.93 11.57 1 80.44 108 LEU B N 1
ATOM 3327 C CA . LEU B 1 108 ? -7.891 -12.406 12.711 1 80.44 108 LEU B CA 1
ATOM 3328 C C . LEU B 1 108 ? -8.695 -12.297 14 1 80.44 108 LEU B C 1
ATOM 3330 O O . LEU B 1 108 ? -8.633 -13.195 14.852 1 80.44 108 LEU B O 1
ATOM 3334 N N . PHE B 1 109 ? -9.422 -11.32 14.078 1 80.25 109 PHE B N 1
ATOM 3335 C CA . PHE B 1 109 ? -10.234 -11.141 15.281 1 80.25 109 PHE B CA 1
ATOM 3336 C C . PHE B 1 109 ? -11.367 -12.164 15.32 1 80.25 109 PHE B C 1
ATOM 3338 O O . PHE B 1 109 ? -11.703 -12.68 16.391 1 80.25 109 PHE B O 1
ATOM 3345 N N . ASN B 1 110 ? -11.93 -12.391 14.195 1 77.81 110 ASN B N 1
ATOM 3346 C CA . ASN B 1 110 ? -12.977 -13.406 14.133 1 77.81 110 ASN B CA 1
ATOM 3347 C C . ASN B 1 110 ? -12.445 -14.781 14.523 1 77.81 110 ASN B C 1
ATOM 3349 O O . ASN B 1 110 ? -13.148 -15.562 15.172 1 77.81 110 ASN B O 1
ATOM 3353 N N . GLN B 1 111 ? -11.289 -15.031 14.188 1 75.19 111 GLN B N 1
ATOM 3354 C CA . GLN B 1 111 ? -10.672 -16.297 14.555 1 75.19 111 GLN B CA 1
ATOM 3355 C C . GLN B 1 111 ? -10.469 -16.406 16.062 1 75.19 111 GLN B C 1
ATOM 3357 O O . GLN B 1 111 ? -10.57 -17.484 16.641 1 75.19 111 GLN B O 1
ATOM 3362 N N . LEU B 1 112 ? -10.219 -15.289 16.641 1 73.62 112 LEU B N 1
ATOM 3363 C CA . LEU B 1 112 ? -10.078 -15.25 18.094 1 73.62 112 LEU B CA 1
ATOM 3364 C C . LEU B 1 112 ? -11.406 -15.539 18.766 1 73.62 112 LEU B C 1
ATOM 3366 O O . LEU B 1 112 ? -11.445 -16.219 19.812 1 73.62 112 LEU B O 1
ATOM 3370 N N . LEU B 1 113 ? -12.391 -15.078 18.203 1 72.94 113 LEU B N 1
ATOM 3371 C CA . LEU B 1 113 ? -13.719 -15.266 18.766 1 72.94 113 LEU B CA 1
ATOM 3372 C C . LEU B 1 113 ? -14.164 -16.719 18.641 1 72.94 113 LEU B C 1
ATOM 3374 O O . LEU B 1 113 ? -15.055 -17.172 19.375 1 72.94 113 LEU B O 1
ATOM 3378 N N . ASP B 1 114 ? -13.586 -17.406 17.703 1 70.81 114 ASP B N 1
ATOM 3379 C CA . ASP B 1 114 ? -13.938 -18.812 17.484 1 70.81 114 ASP B CA 1
ATOM 3380 C C . ASP B 1 114 ? -13.273 -19.703 18.531 1 70.81 114 ASP B C 1
ATOM 3382 O O . ASP B 1 114 ? -13.633 -20.875 18.688 1 70.81 114 ASP B O 1
ATOM 3386 N N . ILE B 1 115 ? -12.344 -19.047 19.25 1 66.81 115 ILE B N 1
ATOM 3387 C CA . ILE B 1 115 ? -11.734 -19.812 20.328 1 66.81 115 ILE B CA 1
ATOM 3388 C C . ILE B 1 115 ? -12.719 -19.953 21.484 1 66.81 115 ILE B C 1
ATOM 3390 O O . ILE B 1 115 ? -13.258 -18.953 21.969 1 66.81 115 ILE B O 1
ATOM 3394 N N . PRO B 1 116 ? -13.047 -21.172 21.844 1 61.66 116 PRO B N 1
ATOM 3395 C CA . PRO B 1 116 ? -13.992 -21.391 22.938 1 61.66 116 PRO B CA 1
ATOM 3396 C C . PRO B 1 116 ? -13.672 -20.578 24.188 1 61.66 116 PRO B C 1
ATOM 3398 O O . PRO B 1 116 ? -12.492 -20.391 24.516 1 61.66 116 PRO B O 1
ATOM 3401 N N . HIS B 1 117 ? -14.625 -19.953 24.891 1 59.16 117 HIS B N 1
ATOM 3402 C CA . HIS B 1 117 ? -14.57 -19.203 26.141 1 59.16 117 HIS B CA 1
ATOM 3403 C C . HIS B 1 117 ? -14.18 -17.75 25.891 1 59.16 117 HIS B C 1
ATOM 3405 O O . HIS B 1 117 ? -14.445 -16.891 26.734 1 59.16 117 HIS B O 1
ATOM 3411 N N . LEU B 1 118 ? -13.477 -17.531 24.719 1 61.69 118 LEU B N 1
ATOM 3412 C CA . LEU B 1 118 ? -13.062 -16.156 24.469 1 61.69 118 LEU B CA 1
ATOM 3413 C C . LEU B 1 118 ? -14.234 -15.312 23.984 1 61.69 118 LEU B C 1
ATOM 3415 O O . LEU B 1 118 ? -14.32 -14.125 24.281 1 61.69 118 LEU B O 1
ATOM 3419 N N . SER B 1 119 ? -15.086 -16 23.188 1 58.66 119 SER B N 1
ATOM 3420 C CA . SER B 1 119 ? -16.219 -15.289 22.625 1 58.66 119 SER B CA 1
ATOM 3421 C C . SER B 1 119 ? -17.078 -14.648 23.703 1 58.66 119 SER B C 1
ATOM 3423 O O . SER B 1 119 ? -17.625 -13.555 23.516 1 58.66 119 SER B O 1
ATOM 3425 N N . VAL B 1 120 ? -17.234 -15.344 24.766 1 54.22 120 VAL B N 1
ATOM 3426 C CA . VAL B 1 120 ? -18.094 -14.883 25.844 1 54.22 120 VAL B CA 1
ATOM 3427 C C . VAL B 1 120 ? -17.453 -13.672 26.531 1 54.22 120 VAL B C 1
ATOM 3429 O O . VAL B 1 120 ? -18.156 -12.781 27 1 54.22 120 VAL B O 1
ATOM 3432 N N . LEU B 1 121 ? -16.234 -13.648 26.578 1 55.28 121 LEU B N 1
ATOM 3433 C CA . LEU B 1 121 ? -15.523 -12.617 27.328 1 55.28 121 LEU B CA 1
ATOM 3434 C C . LEU B 1 121 ? -15.375 -11.344 26.5 1 55.28 121 LEU B C 1
ATOM 3436 O O . LEU B 1 121 ? -15.25 -10.25 27.047 1 55.28 121 LEU B O 1
ATOM 3440 N N . VAL B 1 122 ? -15.414 -11.633 25.266 1 55.94 122 VAL B N 1
ATOM 3441 C CA . VAL B 1 122 ? -15.18 -10.492 24.391 1 55.94 122 VAL B CA 1
ATOM 3442 C C . VAL B 1 122 ? -16.516 -9.883 23.953 1 55.94 122 VAL B C 1
ATOM 3444 O O . VAL B 1 122 ? -17.109 -10.32 22.969 1 55.94 122 VAL B O 1
ATOM 3447 N N . SER B 1 123 ? -17.609 -9.953 24.781 1 48.69 123 SER B N 1
ATOM 3448 C CA . SER B 1 123 ? -18.891 -9.367 24.406 1 48.69 123 SER B CA 1
ATOM 3449 C C . SER B 1 123 ? -18.703 -8.039 23.672 1 48.69 123 SER B C 1
ATOM 3451 O O . SER B 1 123 ? -19.547 -7.637 22.875 1 48.69 123 SER B O 1
ATOM 3453 N N . GLN B 1 124 ? -17.609 -7.371 24.031 1 51.53 124 GLN B N 1
ATOM 3454 C CA . GLN B 1 124 ? -17.406 -6.055 23.438 1 51.53 124 GLN B CA 1
ATOM 3455 C C . GLN B 1 124 ? -16.688 -6.16 22.094 1 51.53 124 GLN B C 1
ATOM 3457 O O . GLN B 1 124 ? -15.766 -6.961 21.953 1 51.53 124 GLN B O 1
ATOM 3462 N N . LYS B 1 125 ? -17.438 -5.895 21.047 1 49.28 125 LYS B N 1
ATOM 3463 C CA . LYS B 1 125 ? -17.047 -5.969 19.641 1 49.28 125 LYS B CA 1
ATOM 3464 C C . LYS B 1 125 ? -15.719 -5.266 19.391 1 49.28 125 LYS B C 1
ATOM 3466 O O . LYS B 1 125 ? -15.695 -4.113 18.953 1 49.28 125 LYS B O 1
ATOM 3471 N N . PRO B 1 126 ? -14.586 -5.73 20.016 1 56.62 126 PRO B N 1
ATOM 3472 C CA . PRO B 1 126 ? -13.273 -5.086 20.062 1 56.62 126 PRO B CA 1
ATOM 3473 C C . PRO B 1 126 ? -12.633 -4.973 18.672 1 56.62 126 PRO B C 1
ATOM 3475 O O . PRO B 1 126 ? -11.625 -4.289 18.516 1 56.62 126 PRO B O 1
ATOM 3478 N N . ASN B 1 127 ? -13.383 -5.234 17.672 1 68.38 127 ASN B N 1
ATOM 3479 C CA . ASN B 1 127 ? -12.766 -5.172 16.344 1 68.38 127 ASN B CA 1
ATOM 3480 C C . ASN B 1 127 ? -13.141 -3.883 15.617 1 68.38 127 ASN B C 1
ATOM 3482 O O . ASN B 1 127 ? -13.445 -2.871 16.25 1 68.38 127 ASN B O 1
ATOM 3486 N N . LEU B 1 128 ? -12.781 -3.691 14.438 1 82.88 128 LEU B N 1
ATOM 3487 C CA . LEU B 1 128 ? -13.062 -2.525 13.609 1 82.88 128 LEU B CA 1
ATOM 3488 C C . LEU B 1 128 ? -14.555 -2.414 13.312 1 82.88 128 LEU B C 1
ATOM 3490 O O . LEU B 1 128 ? -14.977 -1.563 12.531 1 82.88 128 LEU B O 1
ATOM 3494 N N . ASP B 1 129 ? -15.375 -3.182 14.164 1 82.56 129 ASP B N 1
ATOM 3495 C CA . ASP B 1 129 ? -16.812 -3.217 13.898 1 82.56 129 ASP B CA 1
ATOM 3496 C C . ASP B 1 129 ? -17.5 -1.941 14.391 1 82.56 129 ASP B C 1
ATOM 3498 O O . ASP B 1 129 ? -18.594 -1.616 13.953 1 82.56 129 ASP B O 1
ATOM 3502 N N . TYR B 1 130 ? -16.859 -1.247 15.305 1 87.62 130 TYR B N 1
ATOM 3503 C CA . TYR B 1 130 ? -17.438 -0.005 15.82 1 87.62 130 TYR B CA 1
ATOM 3504 C C . TYR B 1 130 ? -17.266 1.129 14.812 1 87.62 130 TYR B C 1
ATOM 3506 O O . TYR B 1 130 ? -17.781 2.227 15.016 1 87.62 130 TYR B O 1
ATOM 3514 N N . ILE B 1 131 ? -16.578 0.84 13.727 1 94.56 131 ILE B N 1
ATOM 3515 C CA . ILE B 1 131 ? -16.297 1.881 12.742 1 94.56 131 ILE B CA 1
ATOM 3516 C C . ILE B 1 131 ? -17.031 1.558 11.438 1 94.56 131 ILE B C 1
ATOM 3518 O O . ILE B 1 131 ? -16.891 0.457 10.898 1 94.56 131 ILE B O 1
ATOM 3522 N N . LYS B 1 132 ? -17.797 2.439 10.945 1 95.75 132 LYS B N 1
ATOM 3523 C CA . LYS B 1 132 ? -18.344 2.396 9.586 1 95.75 132 LYS B CA 1
ATOM 3524 C C . LYS B 1 132 ? -17.516 3.238 8.633 1 95.75 132 LYS B C 1
ATOM 3526 O O . LYS B 1 132 ? -17.406 4.453 8.797 1 95.75 132 LYS B O 1
ATOM 3531 N N . PHE B 1 133 ? -16.984 2.637 7.645 1 96.81 133 PHE B N 1
ATOM 3532 C CA . PHE B 1 133 ? -16.109 3.33 6.707 1 96.81 133 PHE B CA 1
ATOM 3533 C C . PHE B 1 133 ? -16.875 3.77 5.469 1 96.81 133 PHE B C 1
ATOM 3535 O O . PHE B 1 133 ? -17.625 2.982 4.883 1 96.81 133 PHE B O 1
ATOM 3542 N N . THR B 1 134 ? -16.75 4.992 5.133 1 97.19 134 THR B N 1
ATOM 3543 C CA . THR B 1 134 ? -17.203 5.52 3.848 1 97.19 134 THR B CA 1
ATOM 3544 C C . THR B 1 134 ? -16.016 5.961 3 1 97.19 134 THR B C 1
ATOM 3546 O O . THR B 1 134 ? -15.203 6.785 3.436 1 97.19 134 THR B O 1
ATOM 3549 N N . TRP B 1 135 ? -15.938 5.488 1.815 1 95.94 135 TRP B N 1
ATOM 3550 C CA . TRP B 1 135 ? -14.75 5.652 0.976 1 95.94 135 TRP B CA 1
ATOM 3551 C C . TRP B 1 135 ? -14.984 6.707 -0.097 1 95.94 135 TRP B C 1
ATOM 3553 O O . TRP B 1 135 ? -15.922 6.594 -0.898 1 95.94 135 TRP B O 1
ATOM 3563 N N . ASN B 1 136 ? -14.18 7.727 -0.045 1 96.62 136 ASN B N 1
ATOM 3564 C CA . ASN B 1 136 ? -14.227 8.789 -1.048 1 96.62 136 ASN B CA 1
ATOM 3565 C C . ASN B 1 136 ? -12.945 8.836 -1.868 1 96.62 136 ASN B C 1
ATOM 3567 O O . ASN B 1 136 ? -11.977 9.492 -1.476 1 96.62 136 ASN B O 1
ATOM 3571 N N . LYS B 1 137 ? -13.008 8.203 -3.07 1 92.31 137 LYS B N 1
ATOM 3572 C CA . LYS B 1 137 ? -11.852 8.195 -3.963 1 92.31 137 LYS B CA 1
ATOM 3573 C C . LYS B 1 137 ? -11.727 9.516 -4.719 1 92.31 137 LYS B C 1
ATOM 3575 O O . LYS B 1 137 ? -12.047 9.594 -5.906 1 92.31 137 LYS B O 1
ATOM 3580 N N . MET B 1 138 ? -11.164 10.484 -4.098 1 93.5 138 MET B N 1
ATOM 3581 C CA . MET B 1 138 ? -11.016 11.82 -4.668 1 93.5 138 MET B CA 1
ATOM 3582 C C . MET B 1 138 ? -10.016 12.648 -3.867 1 93.5 138 MET B C 1
ATOM 3584 O O . MET B 1 138 ? -9.609 12.25 -2.775 1 93.5 138 MET B O 1
ATOM 3588 N N . THR B 1 139 ? -9.5 13.703 -4.43 1 94.31 139 THR B N 1
ATOM 3589 C CA . THR B 1 139 ? -8.594 14.617 -3.746 1 94.31 139 THR B CA 1
ATOM 3590 C C . THR B 1 139 ? -9.336 15.453 -2.709 1 94.31 139 THR B C 1
ATOM 3592 O O . THR B 1 139 ? -10.57 15.492 -2.709 1 94.31 139 THR B O 1
ATOM 3595 N N . ALA B 1 140 ? -8.57 16.094 -1.817 1 96.38 140 ALA B N 1
ATOM 3596 C CA . ALA B 1 140 ? -9.156 16.984 -0.819 1 96.38 140 ALA B CA 1
ATOM 3597 C C . ALA B 1 140 ? -9.984 18.078 -1.481 1 96.38 140 ALA B C 1
ATOM 3599 O O . ALA B 1 140 ? -11.07 18.406 -1.009 1 96.38 140 ALA B O 1
ATOM 3600 N N . THR B 1 141 ? -9.461 18.578 -2.58 1 94.94 141 THR B N 1
ATOM 3601 C CA . THR B 1 141 ? -10.125 19.656 -3.297 1 94.94 141 THR B CA 1
ATOM 3602 C C . THR B 1 141 ? -11.422 19.172 -3.932 1 94.94 141 THR B C 1
ATOM 3604 O O . THR B 1 141 ? -12.445 19.844 -3.877 1 94.94 141 THR B O 1
ATOM 3607 N N . GLU B 1 142 ? -11.398 18.047 -4.523 1 96.38 142 GLU B N 1
ATOM 3608 C CA . GLU B 1 142 ? -12.594 17.469 -5.133 1 96.38 142 GLU B CA 1
ATOM 3609 C C . GLU B 1 142 ? -13.648 17.156 -4.078 1 96.38 142 GLU B C 1
ATOM 3611 O O . GLU B 1 142 ? -14.852 17.312 -4.332 1 96.38 142 GLU B O 1
ATOM 3616 N N . PHE B 1 143 ? -13.211 16.703 -2.99 1 97.44 143 PHE B N 1
ATOM 3617 C CA . PHE B 1 143 ? -14.148 16.422 -1.908 1 97.44 143 PHE B CA 1
ATOM 3618 C C . PHE B 1 143 ? -14.859 17.688 -1.452 1 97.44 143 PHE B C 1
ATOM 3620 O O . PHE B 1 143 ? -16.078 17.672 -1.245 1 97.44 143 PHE B O 1
ATOM 3627 N N . GLU B 1 144 ? -14.102 18.688 -1.276 1 96.81 144 GLU B N 1
ATOM 3628 C CA . GLU B 1 144 ? -14.695 19.984 -0.918 1 96.81 144 GLU B CA 1
ATOM 3629 C C . GLU B 1 144 ? -15.75 20.406 -1.933 1 96.81 144 GLU B C 1
ATOM 3631 O O . GLU B 1 144 ? -16.844 20.828 -1.555 1 96.81 144 GLU B O 1
ATOM 3636 N N . LYS B 1 145 ? -15.406 20.281 -3.203 1 96.12 145 LYS B N 1
ATOM 3637 C CA . LYS B 1 145 ? -16.344 20.625 -4.266 1 96.12 145 LYS B CA 1
ATOM 3638 C C . LYS B 1 145 ? -17.609 19.781 -4.176 1 96.12 145 LYS B C 1
ATOM 3640 O O . LYS B 1 145 ? -18.734 20.312 -4.266 1 96.12 145 LYS B O 1
ATOM 3645 N N . HIS B 1 146 ? -17.453 18.547 -4.031 1 95.88 146 HIS B N 1
ATOM 3646 C CA . HIS B 1 146 ? -18.578 17.625 -3.904 1 95.88 146 HIS B CA 1
ATOM 3647 C C . HIS B 1 146 ? -19.438 17.969 -2.693 1 95.88 146 HIS B C 1
ATOM 3649 O O . HIS B 1 146 ? -20.672 17.953 -2.775 1 95.88 146 HIS B O 1
ATOM 3655 N N . TRP B 1 147 ? -18.734 18.25 -1.59 1 95.12 147 TRP B N 1
ATOM 3656 C CA . TRP B 1 147 ? -19.422 18.578 -0.348 1 95.12 147 TRP B CA 1
ATOM 3657 C C . TRP B 1 147 ? -20.297 19.812 -0.53 1 95.12 147 TRP B C 1
ATOM 3659 O O . TRP B 1 147 ? -21.453 19.844 -0.087 1 95.12 147 TRP B O 1
ATOM 3669 N N . ARG B 1 148 ? -19.828 20.812 -1.192 1 94.25 148 ARG B N 1
ATOM 3670 C CA . ARG B 1 148 ? -20.547 22.078 -1.412 1 94.25 148 ARG B CA 1
ATOM 3671 C C . ARG B 1 148 ? -21.688 21.891 -2.408 1 94.25 148 ARG B C 1
ATOM 3673 O O . ARG B 1 148 ? -22.797 22.375 -2.188 1 94.25 148 ARG B O 1
ATOM 3680 N N . GLU B 1 149 ? -21.406 21.156 -3.467 1 95.31 149 GLU B N 1
ATOM 3681 C CA . GLU B 1 149 ? -22.391 20.969 -4.539 1 95.31 149 GLU B CA 1
ATOM 3682 C C . GLU B 1 149 ? -23.594 20.172 -4.059 1 95.31 149 GLU B C 1
ATOM 3684 O O . GLU B 1 149 ? -24.703 20.375 -4.523 1 95.31 149 GLU B O 1
ATOM 3689 N N . ASN B 1 150 ? -23.391 19.281 -3.154 1 94.19 150 ASN B N 1
ATOM 3690 C CA . ASN B 1 150 ? -24.469 18.438 -2.678 1 94.19 150 ASN B CA 1
ATOM 3691 C C . ASN B 1 150 ? -25.062 18.969 -1.376 1 94.19 150 ASN B C 1
ATOM 3693 O O . ASN B 1 150 ? -25.906 18.312 -0.759 1 94.19 150 ASN B O 1
ATOM 3697 N N . HIS B 1 151 ? -24.672 20.094 -0.914 1 91.56 151 HIS B N 1
ATOM 3698 C CA . HIS B 1 151 ? -25.188 20.812 0.253 1 91.56 151 HIS B CA 1
ATOM 3699 C C . HIS B 1 151 ? -25.188 19.906 1.487 1 91.56 151 HIS B C 1
ATOM 3701 O O . HIS B 1 151 ? -26.188 19.812 2.193 1 91.56 151 HIS B O 1
ATOM 3707 N N . LEU B 1 152 ? -24.016 19.188 1.589 1 89.94 152 LEU B N 1
ATOM 3708 C CA . LEU B 1 152 ? -23.906 18.328 2.76 1 89.94 152 LEU B CA 1
ATOM 3709 C C . LEU B 1 152 ? -23.672 19.156 4.023 1 89.94 152 LEU B C 1
ATOM 3711 O O . LEU B 1 152 ? -22.953 20.156 3.99 1 89.94 152 LEU B O 1
ATOM 3715 N N . THR B 1 153 ? -24.297 18.766 5.145 1 90.06 153 THR B N 1
ATOM 3716 C CA . THR B 1 153 ? -24.266 19.594 6.352 1 90.06 153 THR B CA 1
ATOM 3717 C C . THR B 1 153 ? -23.75 18.781 7.539 1 90.06 153 THR B C 1
ATOM 3719 O O . THR B 1 153 ? -23.688 19.281 8.664 1 90.06 153 THR B O 1
ATOM 3722 N N . LYS B 1 154 ? -23.375 17.578 7.238 1 94.06 154 LYS B N 1
ATOM 3723 C CA . LYS B 1 154 ? -22.875 16.75 8.328 1 94.06 154 LYS B CA 1
ATOM 3724 C C . LYS B 1 154 ? -21.641 17.359 8.977 1 94.06 154 LYS B C 1
ATOM 3726 O O . LYS B 1 154 ? -20.75 17.828 8.281 1 94.06 154 LYS B O 1
ATOM 3731 N N . LYS B 1 155 ? -21.641 17.406 10.328 1 95.62 155 LYS B N 1
ATOM 3732 C CA . LYS B 1 155 ? -20.516 17.953 11.07 1 95.62 155 LYS B CA 1
ATOM 3733 C C . LYS B 1 155 ? -19.578 16.844 11.555 1 95.62 155 LYS B C 1
ATOM 3735 O O . LYS B 1 155 ? -20.016 15.711 11.75 1 95.62 155 LYS B O 1
ATOM 3740 N N . MET B 1 156 ? -18.375 17.188 11.719 1 97.38 156 MET B N 1
ATOM 3741 C CA . MET B 1 156 ? -17.344 16.219 12.078 1 97.38 156 MET B CA 1
ATOM 3742 C C . MET B 1 156 ? -16.812 16.5 13.477 1 97.38 156 MET B C 1
ATOM 3744 O O . MET B 1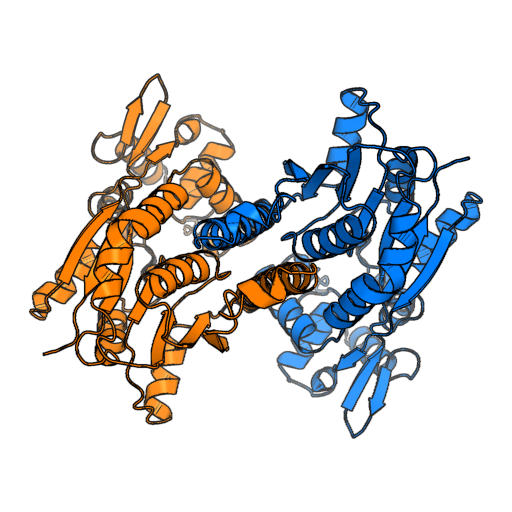 156 ? -16.656 17.656 13.883 1 97.38 156 MET B O 1
ATOM 3748 N N . ASP B 1 157 ? -16.594 15.391 14.18 1 97.31 157 ASP B N 1
ATOM 3749 C CA . ASP B 1 157 ? -16.031 15.508 15.523 1 97.31 157 ASP B CA 1
ATOM 3750 C C . ASP B 1 157 ? -14.5 15.523 15.477 1 97.31 157 ASP B C 1
ATOM 3752 O O . ASP B 1 157 ? -13.852 16.094 16.359 1 97.31 157 ASP B O 1
ATOM 3756 N N . PHE B 1 158 ? -13.938 14.906 14.539 1 98.19 158 PHE B N 1
ATOM 3757 C CA . PHE B 1 158 ? -12.492 14.82 14.406 1 98.19 158 PHE B CA 1
ATOM 3758 C C . PHE B 1 158 ? -12.086 14.688 12.938 1 98.19 158 PHE B C 1
ATOM 3760 O O . PHE B 1 158 ? -12.602 13.828 12.219 1 98.19 158 PHE B O 1
ATOM 3767 N N . ILE B 1 159 ? -11.211 15.555 12.484 1 98.56 159 ILE B N 1
ATOM 3768 C CA . ILE B 1 159 ? -10.656 15.516 11.141 1 98.56 159 ILE B CA 1
ATOM 3769 C C . ILE B 1 159 ? -9.133 15.5 11.211 1 98.56 159 ILE B C 1
ATOM 3771 O O . ILE B 1 159 ? -8.531 16.219 12.023 1 98.56 159 ILE B O 1
ATOM 3775 N N . HIS B 1 160 ? -8.547 14.68 10.445 1 98.62 160 HIS B N 1
ATOM 3776 C CA . HIS B 1 160 ? -7.09 14.719 10.43 1 98.62 160 HIS B CA 1
ATOM 3777 C C . HIS B 1 160 ? -6.555 14.836 9.008 1 98.62 160 HIS B C 1
ATOM 3779 O O . HIS B 1 160 ? -7.133 14.273 8.078 1 98.62 160 HIS B O 1
ATOM 3785 N N . MET B 1 161 ? -5.527 15.586 8.82 1 98.19 161 MET B N 1
ATOM 3786 C CA . MET B 1 161 ? -4.758 15.82 7.605 1 98.19 161 MET B CA 1
ATOM 3787 C C . MET B 1 161 ? -3.27 15.586 7.852 1 98.19 161 MET B C 1
ATOM 3789 O O . MET B 1 161 ? -2.543 16.516 8.219 1 98.19 161 MET B O 1
ATOM 3793 N N . ILE B 1 162 ? -2.889 14.414 7.543 1 97 162 ILE B N 1
ATOM 3794 C CA . ILE B 1 162 ? -1.518 14.039 7.867 1 97 162 ILE B CA 1
ATOM 3795 C C . ILE B 1 162 ? -0.693 13.945 6.586 1 97 162 ILE B C 1
ATOM 3797 O O . ILE B 1 162 ? -0.961 13.094 5.73 1 97 162 ILE B O 1
ATOM 3801 N N . GLN B 1 163 ? 0.293 14.773 6.449 1 92.25 163 GLN B N 1
ATOM 3802 C CA . GLN B 1 163 ? 1.237 14.758 5.336 1 92.25 163 GLN B CA 1
ATOM 3803 C C . GLN B 1 163 ? 0.509 14.766 3.996 1 92.25 163 GLN B C 1
ATOM 3805 O O . GLN B 1 163 ? 0.767 13.914 3.141 1 92.25 163 GLN B O 1
ATOM 3810 N N . MET B 1 164 ? -0.348 15.781 3.793 1 93.62 164 MET B N 1
ATOM 3811 C CA . MET B 1 164 ? -1.081 15.781 2.531 1 93.62 164 MET B CA 1
ATOM 3812 C C . MET B 1 164 ? -1.302 17.203 2.027 1 93.62 164 MET B C 1
ATOM 3814 O O . MET B 1 164 ? -1.652 17.406 0.864 1 93.62 164 MET B O 1
ATOM 3818 N N . LEU B 1 165 ? -1.039 18.219 2.871 1 94.25 165 LEU B N 1
ATOM 3819 C CA . LEU B 1 165 ? -1.385 19.594 2.504 1 94.25 165 LEU B CA 1
ATOM 3820 C C . LEU B 1 165 ? -0.496 20.094 1.369 1 94.25 165 LEU B C 1
ATOM 3822 O O . LEU B 1 165 ? -0.824 21.078 0.706 1 94.25 165 LEU B O 1
ATOM 3826 N N . TYR B 1 166 ? 0.667 19.453 1.163 1 87.81 166 TYR B N 1
ATOM 3827 C CA . TYR B 1 166 ? 1.539 19.859 0.066 1 87.81 166 TYR B CA 1
ATOM 3828 C C . TYR B 1 166 ? 0.971 19.406 -1.276 1 87.81 166 TYR B C 1
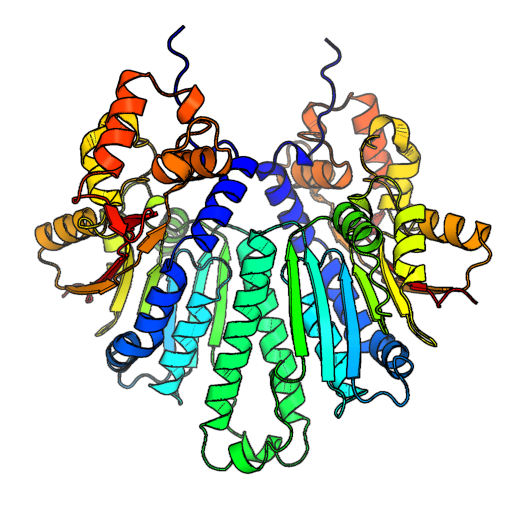ATOM 3830 O O . TYR B 1 166 ? 1.506 19.766 -2.33 1 87.81 166 TYR B O 1
ATOM 3838 N N . TYR B 1 167 ? -0.152 18.828 -1.334 1 86.5 167 TYR B N 1
ATOM 3839 C CA . TYR B 1 167 ? -0.772 18.391 -2.578 1 86.5 167 TYR B CA 1
ATOM 3840 C C . TYR B 1 167 ? -1.888 19.344 -2.998 1 86.5 167 TYR B C 1
ATOM 3842 O O . TYR B 1 167 ? -2.449 19.203 -4.086 1 86.5 167 TYR B O 1
ATOM 3850 N N . VAL B 1 168 ? -2.176 20.234 -2.193 1 90.94 168 VAL B N 1
ATOM 3851 C CA . VAL B 1 168 ? -3.258 21.156 -2.537 1 90.94 168 VAL B CA 1
ATOM 3852 C C . VAL B 1 168 ? -2.676 22.484 -3 1 90.94 168 VAL B C 1
ATOM 3854 O O . VAL B 1 168 ? -1.533 22.812 -2.674 1 90.94 168 VAL B O 1
ATOM 3857 N N . LYS B 1 169 ? -3.434 23.203 -3.701 1 88.38 169 LYS B N 1
ATOM 3858 C CA . LYS B 1 169 ? -2.988 24.469 -4.258 1 88.38 169 LYS B CA 1
ATOM 3859 C C . LYS B 1 169 ? -2.975 25.562 -3.193 1 88.38 169 LYS B C 1
ATOM 3861 O O . LYS B 1 169 ? -2.076 26.406 -3.172 1 88.38 169 LYS B O 1
ATOM 3866 N N . ASP B 1 170 ? -3.986 25.578 -2.379 1 92.56 170 ASP B N 1
ATOM 3867 C CA . ASP B 1 170 ? -4.137 26.578 -1.336 1 92.56 170 ASP B CA 1
ATOM 3868 C C . ASP B 1 170 ? -4.344 25.938 0.031 1 92.56 170 ASP B C 1
ATOM 3870 O O . ASP B 1 170 ? -5.48 25.75 0.473 1 92.56 170 ASP B O 1
ATOM 3874 N N . PRO B 1 171 ? -3.238 25.734 0.766 1 95 171 PRO B N 1
ATOM 3875 C CA . PRO B 1 171 ? -3.332 25.047 2.057 1 95 171 PRO B CA 1
ATOM 3876 C C . PRO B 1 171 ? -4.184 25.812 3.068 1 95 171 PRO B C 1
ATOM 3878 O O . PRO B 1 171 ? -4.945 25.203 3.824 1 95 171 PRO B O 1
ATOM 3881 N N . GLY B 1 172 ? -4.051 27.094 3.088 1 94.81 172 GLY B N 1
ATOM 3882 C CA . GLY B 1 172 ? -4.844 27.875 4.012 1 94.81 172 GLY B CA 1
ATOM 3883 C C . GLY B 1 172 ? -6.336 27.734 3.787 1 94.81 172 GLY B C 1
ATOM 3884 O O . GLY B 1 172 ? -7.09 27.5 4.734 1 94.81 172 GLY B O 1
ATOM 3885 N N . ALA B 1 173 ? -6.699 27.844 2.547 1 94.44 173 ALA B N 1
ATOM 3886 C CA . ALA B 1 173 ? -8.109 27.703 2.195 1 94.44 173 ALA B CA 1
ATOM 3887 C C . ALA B 1 173 ? -8.609 26.297 2.496 1 94.44 173 ALA B C 1
ATOM 3889 O O . ALA B 1 173 ? -9.758 26.109 2.906 1 94.44 173 ALA B O 1
ATOM 3890 N N . THR B 1 174 ? -7.781 25.344 2.221 1 96.62 174 THR B N 1
ATOM 3891 C CA . THR B 1 174 ? -8.141 23.953 2.496 1 96.62 174 THR B CA 1
ATOM 3892 C C . THR B 1 174 ? -8.383 23.75 3.988 1 96.62 174 THR B C 1
ATOM 3894 O O . THR B 1 174 ? -9.398 23.172 4.383 1 96.62 174 THR B O 1
ATOM 3897 N N . VAL B 1 175 ? -7.5 24.281 4.82 1 97.44 175 VAL B N 1
ATOM 3898 C CA . VAL B 1 175 ? -7.629 24.156 6.27 1 97.44 175 VAL B CA 1
ATOM 3899 C C . VAL B 1 175 ? -8.906 24.844 6.738 1 97.44 175 VAL B C 1
ATOM 3901 O O . VAL B 1 175 ? -9.648 24.297 7.566 1 97.44 175 VAL B O 1
ATOM 3904 N N . THR B 1 176 ? -9.195 25.953 6.164 1 96.25 176 THR B N 1
ATOM 3905 C CA . THR B 1 176 ? -10.383 26.703 6.535 1 96.25 176 THR B CA 1
ATOM 3906 C C . THR B 1 176 ? -11.648 25.922 6.219 1 96.25 176 THR B C 1
ATOM 3908 O O . THR B 1 176 ? -12.578 25.875 7.031 1 96.25 176 THR B O 1
ATOM 3911 N N . PHE B 1 177 ? -11.711 25.359 5.082 1 97.12 177 PHE B N 1
ATOM 3912 C CA . PHE B 1 177 ? -12.891 24.578 4.691 1 97.12 177 PHE B CA 1
ATOM 3913 C C . PHE B 1 177 ? -13.117 23.422 5.652 1 97.12 177 PHE B C 1
ATOM 3915 O O . PHE B 1 177 ? -14.211 23.25 6.184 1 97.12 177 PHE B O 1
ATOM 3922 N N . TYR B 1 178 ? -12.125 22.625 5.883 1 98.19 178 TYR B N 1
ATOM 3923 C CA . TYR B 1 178 ? -12.297 21.422 6.707 1 98.19 178 TYR B CA 1
ATOM 3924 C C . TYR B 1 178 ? -12.531 21.797 8.164 1 98.19 178 TYR B C 1
ATOM 3926 O O . TYR B 1 178 ? -13.25 21.094 8.883 1 98.19 178 TYR B O 1
ATOM 3934 N N . GLN B 1 179 ? -11.93 22.906 8.586 1 97.69 179 GLN B N 1
ATOM 3935 C CA . GLN B 1 179 ? -12.25 23.438 9.914 1 97.69 179 GLN B CA 1
ATOM 3936 C C . GLN B 1 179 ? -13.734 23.781 10.016 1 97.69 179 GLN B C 1
ATOM 3938 O O . GLN B 1 179 ? -14.352 23.562 11.062 1 97.69 179 GLN B O 1
ATOM 3943 N N . SER B 1 180 ? -14.258 24.312 8.938 1 96.62 180 SER B N 1
ATOM 3944 C CA . SER B 1 180 ? -15.656 24.734 8.938 1 96.62 180 SER B CA 1
ATOM 3945 C C . SER B 1 180 ? -16.594 23.547 9.109 1 96.62 180 SER B C 1
ATOM 3947 O O . SER B 1 180 ? -17.766 23.703 9.477 1 96.62 180 SER B O 1
ATOM 3949 N N . LEU B 1 181 ? -16.141 22.328 8.859 1 97.5 181 LEU B N 1
ATOM 3950 C CA . LEU B 1 181 ? -16.953 21.125 8.969 1 97.5 181 LEU B CA 1
ATOM 3951 C C . LEU B 1 181 ? -17 20.641 10.414 1 97.5 181 LEU B C 1
ATOM 3953 O O . LEU B 1 181 ? -17.781 19.75 10.742 1 97.5 181 LEU B O 1
ATOM 3957 N N . LEU B 1 182 ? -16.219 21.25 11.281 1 96.81 182 LEU B N 1
ATOM 3958 C CA . LEU B 1 182 ? -16.109 20.734 12.648 1 96.81 182 LEU B CA 1
ATOM 3959 C C . LEU B 1 182 ? -17.359 21.062 13.453 1 96.81 182 LEU B C 1
ATOM 3961 O O . LEU B 1 182 ? -17.938 22.141 13.305 1 96.81 182 LEU B O 1
ATOM 3965 N N . ASP B 1 183 ? -17.844 20.047 14.258 1 94.25 183 ASP B N 1
ATOM 3966 C CA . ASP B 1 183 ? -18.859 20.25 15.273 1 94.25 183 ASP B CA 1
ATOM 3967 C C . ASP B 1 183 ? -18.297 21.016 16.469 1 94.25 183 ASP B C 1
ATOM 3969 O O . ASP B 1 183 ? -17.109 21.359 16.5 1 94.25 183 ASP B O 1
ATOM 3973 N N . ARG B 1 184 ? -19.375 21.062 17.469 1 86.38 184 ARG B N 1
ATOM 3974 C CA . ARG B 1 184 ? -18.984 21.688 18.719 1 86.38 184 ARG B CA 1
ATOM 3975 C C . ARG B 1 184 ? -17.906 20.875 19.422 1 86.38 184 ARG B C 1
ATOM 3977 O O . ARG B 1 184 ? -18.031 19.641 19.547 1 86.38 184 ARG B O 1
ATOM 3984 N N . ASN B 1 185 ? -16.719 21.219 19.672 1 89.94 185 ASN B N 1
ATOM 3985 C CA . ASN B 1 185 ? -15.578 20.609 20.359 1 89.94 185 ASN B CA 1
ATOM 3986 C C . ASN B 1 185 ? -14.773 19.719 19.422 1 89.94 185 ASN B C 1
ATOM 3988 O O . ASN B 1 185 ? -14.008 18.859 19.875 1 89.94 185 ASN B O 1
ATOM 3992 N N . GLY B 1 186 ? -15.164 19.797 18.141 1 95.75 186 GLY B N 1
ATOM 3993 C CA . GLY B 1 186 ? -14.383 19.031 17.188 1 95.75 186 GLY B CA 1
ATOM 3994 C C . GLY B 1 186 ? -12.945 19.516 17.078 1 95.75 186 GLY B C 1
ATOM 3995 O O . GLY B 1 186 ? -12.609 20.594 17.562 1 95.75 186 GLY B O 1
ATOM 3996 N N . LYS B 1 187 ? -12.117 18.672 16.578 1 97.56 187 LYS B N 1
ATOM 3997 C CA . LYS B 1 187 ? -10.711 19.016 16.375 1 97.56 187 LYS B CA 1
ATOM 3998 C C . LYS B 1 187 ? -10.258 18.703 14.961 1 97.56 187 LYS B C 1
ATOM 4000 O O . LYS B 1 187 ? -10.648 17.688 14.391 1 97.56 187 LYS B O 1
ATOM 4005 N N . LEU B 1 188 ? -9.516 19.562 14.406 1 98.38 188 LEU B N 1
ATOM 4006 C CA . LEU B 1 188 ? -8.797 19.328 13.164 1 98.38 188 LEU B CA 1
ATOM 4007 C C . LEU B 1 188 ? -7.301 19.172 13.422 1 98.38 188 LEU B C 1
ATOM 4009 O O . LEU B 1 188 ? -6.648 20.094 13.922 1 98.38 188 LEU B O 1
ATOM 4013 N N . LEU B 1 189 ? -6.812 18 13.156 1 98.62 189 LEU B N 1
ATOM 4014 C CA . LEU B 1 189 ? -5.406 17.688 13.367 1 98.62 189 LEU B CA 1
ATOM 4015 C C . LEU B 1 189 ? -4.629 17.766 12.062 1 98.62 189 LEU B C 1
ATOM 4017 O O . LEU B 1 189 ? -4.984 17.109 11.078 1 98.62 189 LEU B O 1
ATOM 4021 N N . VAL B 1 190 ? -3.564 18.594 12.047 1 98.44 190 VAL B N 1
ATOM 4022 C CA . VAL B 1 190 ? -2.682 18.734 10.891 1 98.44 190 VAL B CA 1
ATOM 4023 C C . VAL B 1 190 ? -1.261 18.328 11.273 1 98.44 190 VAL B C 1
ATOM 4025 O O . VAL B 1 190 ? -0.73 18.797 12.289 1 98.44 190 VAL B O 1
ATOM 4028 N N . ILE B 1 191 ? -0.685 17.422 10.539 1 98 191 ILE B N 1
ATOM 4029 C CA . ILE B 1 191 ? 0.729 17.109 10.727 1 98 191 ILE B CA 1
ATOM 4030 C C . ILE B 1 191 ? 1.502 17.438 9.453 1 98 191 ILE B C 1
ATOM 4032 O O . ILE B 1 191 ? 1.134 16.984 8.367 1 98 191 ILE B O 1
ATOM 4036 N N . LEU B 1 192 ? 2.561 18.203 9.562 1 96.75 192 LEU B N 1
ATOM 4037 C CA . LEU B 1 192 ? 3.441 18.625 8.477 1 96.75 192 LEU B CA 1
ATOM 4038 C C . LEU B 1 192 ? 4.859 18.859 8.984 1 96.75 192 LEU B C 1
ATOM 4040 O O . LEU B 1 192 ? 5.09 18.906 10.195 1 96.75 192 LEU B O 1
ATOM 4044 N N . VAL B 1 193 ? 5.711 18.984 8 1 96 193 VAL B N 1
ATOM 4045 C CA . VAL B 1 193 ? 7.059 19.391 8.391 1 96 193 VAL B CA 1
ATOM 4046 C C . VAL B 1 193 ? 7.023 20.766 9.047 1 96 193 VAL B C 1
ATOM 4048 O O . VAL B 1 193 ? 6.258 21.641 8.625 1 96 193 VAL B O 1
ATOM 4051 N N . SER B 1 194 ? 7.852 20.906 10.039 1 97.44 194 SER B N 1
ATOM 4052 C CA . SER B 1 194 ? 7.922 22.156 10.781 1 97.44 194 SER B CA 1
ATOM 4053 C C . SER B 1 194 ? 8.695 23.219 10 1 97.44 194 SER B C 1
ATOM 4055 O O . SER B 1 194 ? 9.617 22.906 9.25 1 97.44 194 SER B O 1
ATOM 4057 N N . ASP B 1 195 ? 8.375 24.484 10.172 1 95.5 195 ASP B N 1
ATOM 4058 C CA . ASP B 1 195 ? 9.148 25.594 9.609 1 95.5 195 ASP B CA 1
ATOM 4059 C C . ASP B 1 195 ? 10.531 25.672 10.25 1 95.5 195 ASP B C 1
ATOM 4061 O O . ASP B 1 195 ? 11.453 26.266 9.688 1 95.5 195 ASP B O 1
ATOM 4065 N N . GLU B 1 196 ? 10.664 25.078 11.328 1 95.5 196 GLU B N 1
ATOM 4066 C CA . GLU B 1 196 ? 11.945 25.078 12.039 1 95.5 196 GLU B CA 1
ATOM 4067 C C . GLU B 1 196 ? 12.805 23.891 11.641 1 95.5 196 GLU B C 1
ATOM 4069 O O . GLU B 1 196 ? 13.93 23.734 12.125 1 95.5 196 GLU B O 1
ATOM 4074 N N . SER B 1 197 ? 12.289 23.094 10.773 1 96.75 197 SER B N 1
ATOM 4075 C CA . SER B 1 197 ? 13.039 21.938 10.289 1 96.75 197 SER B CA 1
ATOM 4076 C C . SER B 1 197 ? 14.047 22.344 9.219 1 96.75 197 SER B C 1
ATOM 4078 O O . SER B 1 197 ? 14.039 23.5 8.758 1 96.75 197 SER B O 1
ATOM 4080 N N . GLY B 1 198 ? 14.922 21.375 8.883 1 96.62 198 GLY B N 1
ATOM 4081 C CA . GLY B 1 198 ? 15.812 21.594 7.758 1 96.62 198 GLY B CA 1
ATOM 4082 C C . GLY B 1 198 ? 15.078 21.844 6.457 1 96.62 198 GLY B C 1
ATOM 4083 O O . GLY B 1 198 ? 15.555 22.594 5.598 1 96.62 198 GLY B O 1
ATOM 4084 N N . TRP B 1 199 ? 13.938 21.266 6.359 1 94.5 199 TRP B N 1
ATOM 4085 C CA . TRP B 1 199 ? 13.102 21.5 5.188 1 94.5 199 TRP B CA 1
ATOM 4086 C C . TRP B 1 199 ? 12.734 22.969 5.059 1 94.5 199 TRP B C 1
ATOM 4088 O O . TRP B 1 199 ? 12.867 23.562 3.986 1 94.5 199 TRP B O 1
ATOM 4098 N N . GLY B 1 200 ? 12.242 23.438 6.18 1 93 200 GLY B N 1
ATOM 4099 C CA . GLY B 1 200 ? 11.859 24.844 6.188 1 93 200 GLY B CA 1
ATOM 4100 C C . GLY B 1 200 ? 12.977 25.781 5.738 1 93 200 GLY B C 1
ATOM 4101 O O . GLY B 1 200 ? 12.742 26.688 4.934 1 93 200 GLY B O 1
ATOM 4102 N N . LYS B 1 201 ? 14.148 25.531 6.18 1 95 201 LYS B N 1
ATOM 4103 C CA . LYS B 1 201 ? 15.297 26.359 5.816 1 95 201 LYS B CA 1
ATOM 4104 C C . LYS B 1 201 ? 15.633 26.203 4.336 1 95 201 LYS B C 1
ATOM 4106 O O . LYS B 1 201 ? 15.875 27.203 3.645 1 95 201 LYS B O 1
ATOM 4111 N N . LEU B 1 202 ? 15.703 24.969 3.893 1 95.56 202 LEU B N 1
ATOM 4112 C CA . LEU B 1 202 ? 16.031 24.656 2.506 1 95.56 202 LEU B CA 1
ATOM 4113 C C . LEU B 1 202 ? 15.055 25.328 1.548 1 95.56 202 LEU B C 1
ATOM 4115 O O . LEU B 1 202 ? 15.461 25.984 0.595 1 95.56 202 LEU B O 1
ATOM 4119 N N . TRP B 1 203 ? 13.781 25.219 1.839 1 91.06 203 TRP B N 1
ATOM 4120 C CA . TRP B 1 203 ? 12.742 25.688 0.939 1 91.06 203 TRP B CA 1
ATOM 4121 C C . TRP B 1 203 ? 12.633 27.219 0.985 1 91.06 203 TRP B C 1
ATOM 4123 O O . TRP B 1 203 ? 12.312 27.844 -0.022 1 91.06 203 TRP B O 1
ATOM 4133 N N . ARG B 1 204 ? 12.906 27.75 2.098 1 90.19 204 ARG B N 1
ATOM 4134 C CA . ARG B 1 204 ? 12.922 29.203 2.191 1 90.19 204 ARG B CA 1
ATOM 4135 C C . ARG B 1 204 ? 14.094 29.797 1.416 1 90.19 204 ARG B C 1
ATOM 4137 O O . ARG B 1 204 ? 13.945 30.812 0.73 1 90.19 204 ARG B O 1
ATOM 4144 N N . THR B 1 205 ? 15.211 29.219 1.529 1 93.75 205 THR B N 1
ATOM 4145 C CA . THR B 1 205 ? 16.438 29.734 0.931 1 93.75 205 THR B CA 1
ATOM 4146 C C . THR B 1 205 ? 16.406 29.594 -0.588 1 93.75 205 THR B C 1
ATOM 4148 O O . THR B 1 205 ? 16.828 30.5 -1.31 1 93.75 205 THR B O 1
ATOM 4151 N N . PHE B 1 206 ? 15.875 28.516 -1.074 1 93.38 206 PHE B N 1
ATOM 4152 C CA . PHE B 1 206 ? 15.898 28.266 -2.51 1 93.38 206 PHE B CA 1
ATOM 4153 C C . PHE B 1 206 ? 14.484 28.141 -3.059 1 93.38 206 PHE B C 1
ATOM 4155 O O . PHE B 1 206 ? 14.227 27.344 -3.963 1 93.38 206 PHE B O 1
ATOM 4162 N N . ARG B 1 207 ? 13.594 28.828 -2.535 1 86.75 207 ARG B N 1
ATOM 4163 C CA . ARG B 1 207 ? 12.18 28.766 -2.867 1 86.75 207 ARG B CA 1
ATOM 4164 C C . ARG B 1 207 ? 11.953 28.969 -4.363 1 86.75 207 ARG B C 1
ATOM 4166 O O . ARG B 1 207 ? 11.227 28.188 -4.996 1 86.75 207 ARG B O 1
ATOM 4173 N N . THR B 1 208 ? 12.562 29.906 -4.969 1 85.38 208 THR B N 1
ATOM 4174 C CA . THR B 1 208 ? 12.359 30.25 -6.371 1 85.38 208 THR B CA 1
ATOM 4175 C C . THR B 1 208 ? 12.867 29.141 -7.281 1 85.38 208 THR B C 1
ATOM 4177 O O . THR B 1 208 ? 12.289 28.875 -8.344 1 85.38 208 THR B O 1
ATOM 4180 N N . GLN B 1 209 ? 13.844 28.484 -6.848 1 86.25 209 GLN B N 1
ATOM 4181 C CA . GLN B 1 209 ? 14.477 27.484 -7.691 1 86.25 209 GLN B CA 1
ATOM 4182 C C . GLN B 1 209 ? 13.812 26.125 -7.523 1 86.25 209 GLN B C 1
ATOM 4184 O O . GLN B 1 209 ? 13.734 25.344 -8.477 1 86.25 209 GLN B O 1
ATOM 4189 N N . LEU B 1 210 ? 13.336 25.859 -6.297 1 84.88 210 LEU B N 1
ATOM 4190 C CA . LEU B 1 210 ? 12.945 24.484 -6 1 84.88 210 LEU B CA 1
ATOM 4191 C C . LEU B 1 210 ? 11.422 24.344 -5.961 1 84.88 210 LEU B C 1
ATOM 4193 O O . LEU B 1 210 ? 10.891 23.266 -6.207 1 84.88 210 LEU B O 1
ATOM 4197 N N . CYS B 1 211 ? 10.758 25.281 -5.637 1 75.88 211 CYS B N 1
ATOM 4198 C CA . CYS B 1 211 ? 9.344 25.109 -5.32 1 75.88 211 CYS B CA 1
ATOM 4199 C C . CYS B 1 211 ? 8.477 25.312 -6.562 1 75.88 211 CYS B C 1
ATOM 4201 O O . CYS B 1 211 ? 8.68 26.25 -7.324 1 75.88 211 CYS B O 1
ATOM 4203 N N . ASN B 1 212 ? 7.703 24.312 -6.754 1 67.69 212 ASN B N 1
ATOM 4204 C CA . ASN B 1 212 ? 6.734 24.328 -7.848 1 67.69 212 ASN B CA 1
ATOM 4205 C C . ASN B 1 212 ? 5.562 25.25 -7.551 1 67.69 212 ASN B C 1
ATOM 4207 O O . ASN B 1 212 ? 5.008 25.234 -6.449 1 67.69 212 ASN B O 1
ATOM 4211 N N . THR B 1 213 ? 5.219 25.828 -8.547 1 63.03 213 THR B N 1
ATOM 4212 C CA . THR B 1 213 ? 4.199 26.859 -8.336 1 63.03 213 THR B CA 1
ATOM 4213 C C . THR B 1 213 ? 2.801 26.266 -8.453 1 63.03 213 THR B C 1
ATOM 4215 O O . THR B 1 213 ? 1.826 26.859 -7.988 1 63.03 213 THR B O 1
ATOM 4218 N N . GLU B 1 214 ? 2.744 25.156 -8.953 1 65.31 214 GLU B N 1
ATOM 4219 C CA . GLU B 1 214 ? 1.413 24.609 -9.188 1 65.31 214 GLU B CA 1
ATOM 4220 C C . GLU B 1 214 ? 0.902 23.859 -7.957 1 65.31 214 GLU B C 1
ATOM 4222 O O . GLU B 1 214 ? -0.301 23.625 -7.82 1 65.31 214 GLU B O 1
ATOM 4227 N N . ILE B 1 215 ? 1.745 23.453 -7.164 1 68.31 215 ILE B N 1
ATOM 4228 C CA . ILE B 1 215 ? 1.401 22.812 -5.898 1 68.31 215 ILE B CA 1
ATOM 4229 C C . ILE B 1 215 ? 2.176 23.469 -4.762 1 68.31 215 ILE B C 1
ATOM 4231 O O . ILE B 1 215 ? 2.994 24.359 -4.996 1 68.31 215 ILE B O 1
ATOM 4235 N N . SER B 1 216 ? 1.675 23.125 -3.576 1 73.06 216 SER B N 1
ATOM 4236 C CA . SER B 1 216 ? 2.346 23.703 -2.416 1 73.06 216 SER B CA 1
ATOM 4237 C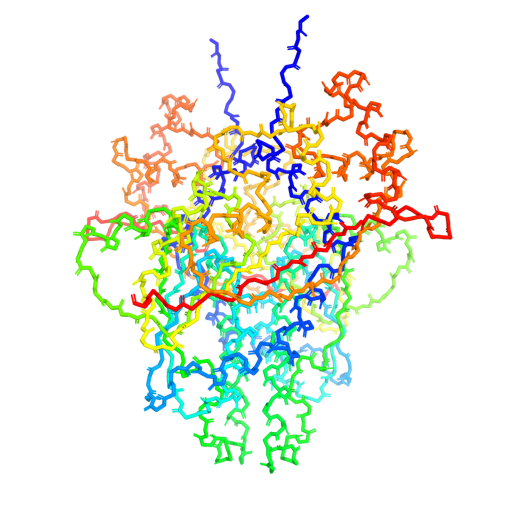 C . SER B 1 216 ? 3.393 22.734 -1.851 1 73.06 216 SER B C 1
ATOM 4239 O O . SER B 1 216 ? 3.395 22.453 -0.651 1 73.06 216 SER B O 1
ATOM 4241 N N . GLN B 1 217 ? 4.199 22.375 -2.688 1 77.31 217 GLN B N 1
ATOM 4242 C CA . GLN B 1 217 ? 5.203 21.359 -2.365 1 77.31 217 GLN B CA 1
ATOM 4243 C C . GLN B 1 217 ? 6.059 21.797 -1.181 1 77.31 217 GLN B C 1
ATOM 4245 O O . GLN B 1 217 ? 6.547 20.969 -0.416 1 77.31 217 GLN B O 1
ATOM 4250 N N . CYS B 1 218 ? 6.207 23.078 -0.981 1 84.19 218 CYS B N 1
ATOM 4251 C CA . CYS B 1 218 ? 7.125 23.578 0.034 1 84.19 218 CYS B CA 1
ATOM 4252 C C . CYS B 1 218 ? 6.363 24.188 1.203 1 84.19 218 CYS B C 1
ATOM 4254 O O . CYS B 1 218 ? 6.855 25.109 1.855 1 84.19 218 CYS B O 1
ATOM 4256 N N . VAL B 1 219 ? 5.23 23.734 1.455 1 91.12 219 VAL B N 1
ATOM 4257 C CA . VAL B 1 219 ? 4.426 24.234 2.566 1 91.12 219 VAL B CA 1
ATOM 4258 C C . VAL B 1 219 ? 4.918 23.625 3.875 1 91.12 219 VAL B C 1
ATOM 4260 O O . VAL B 1 219 ? 5.285 22.453 3.92 1 91.12 219 VAL B O 1
ATOM 4263 N N . THR B 1 220 ? 5.062 24.375 4.906 1 94.81 220 THR B N 1
ATOM 4264 C CA . THR B 1 220 ? 5.387 23.953 6.266 1 94.81 220 THR B CA 1
ATOM 4265 C C . THR B 1 220 ? 4.297 24.391 7.242 1 94.81 220 THR B C 1
ATOM 4267 O O . THR B 1 220 ? 3.359 25.094 6.859 1 94.81 220 THR B O 1
ATOM 4270 N N . THR B 1 221 ? 4.41 23.922 8.469 1 97.31 221 THR B N 1
ATOM 4271 C CA . THR B 1 221 ? 3.436 24.344 9.469 1 97.31 221 THR B CA 1
ATOM 4272 C C . THR B 1 221 ? 3.527 25.844 9.703 1 97.31 221 THR B C 1
ATOM 4274 O O . THR B 1 221 ? 2.559 26.469 10.133 1 97.31 221 THR B O 1
ATOM 4277 N N . GLY B 1 222 ? 4.703 26.406 9.445 1 96.38 222 GLY B N 1
ATOM 4278 C CA . GLY B 1 222 ? 4.824 27.844 9.555 1 96.38 222 GLY B CA 1
ATOM 4279 C C . GLY B 1 222 ? 3.846 28.594 8.672 1 96.38 222 GLY B C 1
ATOM 4280 O O . GLY B 1 222 ? 3.297 29.625 9.078 1 96.38 222 GLY B O 1
ATOM 4281 N N . ASP B 1 223 ? 3.656 28.141 7.523 1 95.06 223 ASP B N 1
ATOM 4282 C CA . ASP B 1 223 ? 2.709 28.75 6.594 1 95.06 223 ASP B CA 1
ATOM 4283 C C . ASP B 1 223 ? 1.278 28.625 7.113 1 95.06 223 ASP B C 1
ATOM 4285 O O . ASP B 1 223 ? 0.496 29.578 7.012 1 95.06 223 ASP B O 1
ATOM 4289 N N . ILE B 1 224 ? 0.978 27.531 7.641 1 97 224 ILE B N 1
ATOM 4290 C CA . ILE B 1 224 ? -0.368 27.281 8.148 1 97 224 ILE B CA 1
ATOM 4291 C C . ILE B 1 224 ? -0.619 28.141 9.383 1 97 224 ILE B C 1
ATOM 4293 O O . ILE B 1 224 ? -1.688 28.734 9.523 1 97 224 ILE B O 1
ATOM 4297 N N . LYS B 1 225 ? 0.359 28.172 10.258 1 97.5 225 LYS B N 1
ATOM 4298 C CA . LYS B 1 225 ? 0.239 29 11.453 1 97.5 225 LYS B CA 1
ATOM 4299 C C . LYS B 1 225 ? 0.045 30.469 11.094 1 97.5 225 LYS B C 1
ATOM 4301 O O . LYS B 1 225 ? -0.796 31.156 11.688 1 97.5 225 LYS B O 1
ATOM 4306 N N . ALA B 1 226 ? 0.84 30.922 10.156 1 96.38 226 ALA B N 1
ATOM 4307 C CA . ALA B 1 226 ? 0.694 32.312 9.719 1 96.38 226 ALA B CA 1
ATOM 4308 C C . ALA B 1 226 ? -0.725 32.562 9.227 1 96.38 226 ALA B C 1
ATOM 4310 O O . ALA B 1 226 ? -1.301 33.625 9.531 1 96.38 226 ALA B O 1
ATOM 4311 N N . TYR B 1 227 ? -1.198 31.703 8.5 1 96.06 227 TYR B N 1
ATOM 4312 C CA . TYR B 1 227 ? -2.557 31.844 7.984 1 96.06 227 TYR B CA 1
ATOM 4313 C C . TYR B 1 227 ? -3.572 31.844 9.117 1 96.06 227 TYR B C 1
ATOM 4315 O O . TYR B 1 227 ? -4.453 32.688 9.172 1 96.06 227 TYR B O 1
ATOM 4323 N N . LEU B 1 228 ? -3.492 30.891 10.031 1 96.38 228 LEU B N 1
ATOM 4324 C CA . LEU B 1 228 ? -4.418 30.781 11.156 1 96.38 228 LEU B CA 1
ATOM 4325 C C . LEU B 1 228 ? -4.359 32.031 12.023 1 96.38 228 LEU B C 1
ATOM 4327 O O . LEU B 1 228 ? -5.398 32.531 12.477 1 96.38 228 LEU B O 1
ATOM 4331 N N . ASP B 1 229 ? -3.164 32.5 12.227 1 96.06 229 ASP B N 1
ATOM 4332 C CA . ASP B 1 229 ? -2.975 33.719 13.016 1 96.06 229 ASP B CA 1
ATOM 4333 C C . ASP B 1 229 ? -3.643 34.906 12.352 1 96.06 229 ASP B C 1
ATOM 4335 O O . ASP B 1 229 ? -4.223 35.75 13.031 1 96.06 229 ASP B O 1
ATOM 4339 N N . SER B 1 230 ? -3.508 34.938 11.094 1 95.94 230 SER B N 1
ATOM 4340 C CA . SER B 1 230 ? -4.117 36.062 10.359 1 95.94 230 SER B CA 1
ATOM 4341 C C . SER B 1 230 ? -5.637 36.031 10.5 1 95.94 230 SER B C 1
ATOM 4343 O O . SER B 1 230 ? -6.281 37.094 10.383 1 95.94 230 SER B O 1
ATOM 4345 N N . LYS B 1 231 ? -6.207 34.938 10.773 1 93.44 231 LYS B N 1
ATOM 4346 C CA . LYS B 1 231 ? -7.652 34.781 10.93 1 93.44 231 LYS B CA 1
ATOM 4347 C C . LYS B 1 231 ? -8.047 34.719 12.398 1 93.44 231 LYS B C 1
ATOM 4349 O O . LYS B 1 231 ? -9.219 34.562 12.727 1 93.44 231 LYS B O 1
ATOM 4354 N N . THR B 1 232 ? -7.148 34.781 13.289 1 93.06 232 THR B N 1
ATOM 4355 C CA . THR B 1 232 ? -7.34 34.75 14.742 1 93.06 232 THR B CA 1
ATOM 4356 C C . THR B 1 232 ? -7.969 33.438 15.18 1 93.06 232 THR B C 1
ATOM 4358 O O . THR B 1 232 ? -8.891 33.438 16 1 93.06 232 THR B O 1
ATOM 4361 N N . VAL B 1 233 ? -7.586 32.438 14.477 1 93.31 233 VAL B N 1
ATOM 4362 C CA . VAL B 1 233 ? -8.031 31.078 14.828 1 93.31 233 VAL B CA 1
ATOM 4363 C C . VAL B 1 233 ? -7.121 30.5 15.906 1 93.31 233 VAL B C 1
ATOM 4365 O O . VAL B 1 233 ? -5.895 30.594 15.805 1 93.31 233 VAL B O 1
ATOM 4368 N N . SER B 1 234 ? -7.738 29.938 16.891 1 92.31 234 SER B N 1
ATOM 4369 C CA . SER B 1 234 ? -6.977 29.297 17.969 1 92.31 234 SER B CA 1
ATOM 4370 C C . SER B 1 234 ? -6.52 27.906 17.578 1 92.31 234 SER B C 1
ATOM 4372 O O . SER B 1 234 ? -7.266 27.156 16.938 1 92.31 234 SER B O 1
ATOM 4374 N N . TYR B 1 235 ? -5.289 27.578 17.938 1 96.88 235 TYR B N 1
ATOM 4375 C CA . TYR B 1 235 ? -4.75 26.25 17.719 1 96.88 235 TYR B CA 1
ATOM 4376 C C . TYR B 1 235 ? -3.67 25.906 18.734 1 96.88 235 TYR B C 1
ATOM 4378 O O . TYR B 1 235 ? -3.117 26.797 19.375 1 96.88 235 TYR B O 1
ATOM 4386 N N . GLN B 1 236 ? -3.457 24.625 18.969 1 97.38 236 GLN B N 1
ATOM 4387 C CA . GLN B 1 236 ? -2.326 24.109 19.719 1 97.38 236 GLN B CA 1
ATOM 4388 C C . GLN B 1 236 ? -1.273 23.5 18.797 1 97.38 236 GLN B C 1
ATOM 4390 O O . GLN B 1 236 ? -1.601 23 17.719 1 97.38 236 GLN B O 1
ATOM 4395 N N . SER B 1 237 ? -0.084 23.641 19.219 1 97.94 237 SER B N 1
ATOM 4396 C CA . SER B 1 237 ? 1.025 23.156 18.406 1 97.94 237 SER B CA 1
ATOM 4397 C C . SER B 1 237 ? 1.934 22.219 19.203 1 97.94 237 SER B C 1
ATOM 4399 O O . SER B 1 237 ? 2.199 22.453 20.375 1 97.94 237 SER B O 1
ATOM 4401 N N . TYR B 1 238 ? 2.357 21.078 18.609 1 98.06 238 TYR B N 1
ATOM 4402 C CA . TYR B 1 238 ? 3.281 20.125 19.188 1 98.06 238 TYR B CA 1
ATOM 4403 C C . TYR B 1 238 ? 4.402 19.781 18.219 1 98.06 238 TYR B C 1
ATOM 4405 O O . TYR B 1 238 ? 4.145 19.328 17.109 1 98.06 238 TYR B O 1
ATOM 4413 N N . LYS B 1 239 ? 5.625 19.938 18.656 1 97.5 239 LYS B N 1
ATOM 4414 C CA . LYS B 1 239 ? 6.762 19.562 17.812 1 97.5 239 LYS B CA 1
ATOM 4415 C C . LYS B 1 239 ? 7.062 18.062 17.953 1 97.5 239 LYS B C 1
ATOM 4417 O O . LYS B 1 239 ? 6.98 17.5 19.047 1 97.5 239 LYS B O 1
ATOM 4422 N N . LEU B 1 240 ? 7.266 17.484 16.797 1 98 240 LEU B N 1
ATOM 4423 C CA . LEU B 1 240 ? 7.68 16.094 16.75 1 98 240 LEU B CA 1
ATOM 4424 C C . LEU B 1 240 ? 9.109 15.969 16.234 1 98 240 LEU B C 1
ATOM 4426 O O . LEU B 1 240 ? 9.328 15.766 15.039 1 98 240 LEU B O 1
ATOM 4430 N N . PRO B 1 241 ? 10.094 15.977 17.156 1 96.88 241 PRO B N 1
ATOM 4431 C CA . PRO B 1 241 ? 11.477 15.867 16.703 1 96.88 241 PRO B CA 1
ATOM 4432 C C . PRO B 1 241 ? 11.734 14.594 15.898 1 96.88 241 PRO B C 1
ATOM 4434 O O . PRO B 1 241 ? 11.352 13.508 16.328 1 96.88 241 PRO B O 1
ATOM 4437 N N . SER B 1 242 ? 12.273 14.781 14.773 1 97 242 SER B N 1
ATOM 4438 C CA . SER B 1 242 ? 12.609 13.695 13.852 1 97 242 SER B CA 1
ATOM 4439 C C . SER B 1 242 ? 13.93 13.977 13.141 1 97 242 SER B C 1
ATOM 4441 O O . SER B 1 242 ? 14.312 15.133 12.969 1 97 242 SER B O 1
ATOM 4443 N N . GLN B 1 243 ? 14.609 12.906 12.812 1 97 243 GLN B N 1
ATOM 4444 C CA . GLN B 1 243 ? 15.914 13.023 12.172 1 97 243 GLN B CA 1
ATOM 4445 C C . GLN B 1 243 ? 15.977 12.188 10.898 1 97 243 GLN B C 1
ATOM 4447 O O . GLN B 1 243 ? 15.164 11.273 10.703 1 97 243 GLN B O 1
ATOM 4452 N N . MET B 1 244 ? 16.891 12.539 10.016 1 97.5 244 MET B N 1
ATOM 4453 C CA . MET B 1 244 ? 17.141 11.812 8.773 1 97.5 244 MET B CA 1
ATOM 4454 C C . MET B 1 244 ? 18.641 11.82 8.453 1 97.5 244 MET B C 1
ATOM 4456 O O . MET B 1 244 ? 19.266 12.875 8.375 1 97.5 244 MET B O 1
ATOM 4460 N N . ASP B 1 245 ? 19.203 10.656 8.336 1 97.75 245 ASP B N 1
ATOM 4461 C CA . ASP B 1 245 ? 20.609 10.555 7.98 1 97.75 245 ASP B CA 1
ATOM 4462 C C . ASP B 1 245 ? 20.828 10.867 6.5 1 97.75 245 ASP B C 1
ATOM 4464 O O . ASP B 1 245 ? 20.359 10.125 5.633 1 97.75 245 ASP B O 1
ATOM 4468 N N . ILE B 1 246 ? 21.562 11.961 6.188 1 98.06 246 ILE B N 1
ATOM 4469 C CA . ILE B 1 246 ? 21.75 12.344 4.793 1 98.06 246 ILE B CA 1
ATOM 4470 C C . ILE B 1 246 ? 23.25 12.352 4.469 1 98.06 246 ILE B C 1
ATOM 4472 O O . ILE B 1 246 ? 23.688 13.094 3.59 1 98.06 246 ILE B O 1
ATOM 4476 N N . THR B 1 247 ? 24 11.555 5.129 1 97.81 247 THR B N 1
ATOM 4477 C CA . THR B 1 247 ? 25.453 11.516 5.023 1 97.81 247 THR B CA 1
ATOM 4478 C C . THR B 1 247 ? 25.891 11.281 3.578 1 97.81 247 THR B C 1
ATOM 4480 O O . THR B 1 247 ? 26.828 11.914 3.098 1 97.81 247 THR B O 1
ATOM 4483 N N . GLU B 1 248 ? 25.219 10.484 2.889 1 96.94 248 GLU B N 1
ATOM 4484 C CA . GLU B 1 248 ? 25.609 10.078 1.546 1 96.94 248 GLU B CA 1
ATOM 4485 C C . GLU B 1 248 ? 25.438 11.219 0.545 1 96.94 248 GLU B C 1
ATOM 4487 O O . GLU B 1 248 ? 25.984 11.164 -0.56 1 96.94 248 GLU B O 1
ATOM 4492 N N . CYS B 1 249 ? 24.672 12.211 0.907 1 97.06 249 CYS B N 1
ATOM 4493 C CA . CYS B 1 249 ? 24.484 13.352 0.02 1 97.06 249 CYS B CA 1
ATOM 4494 C C . CYS B 1 249 ? 25.797 14.047 -0.285 1 97.06 249 CYS B C 1
ATOM 449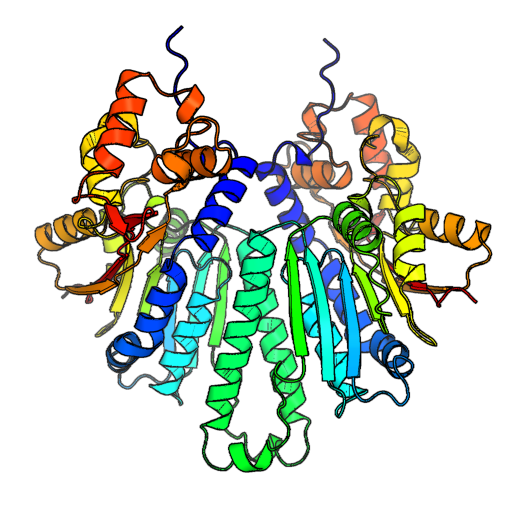6 O O . CYS B 1 249 ? 25.938 14.719 -1.307 1 97.06 249 CYS B O 1
ATOM 4498 N N . PHE B 1 250 ? 26.797 13.797 0.497 1 96.75 250 PHE B N 1
ATOM 4499 C CA . PHE B 1 250 ? 28.016 14.578 0.405 1 96.75 250 PHE B CA 1
ATOM 4500 C C . PHE B 1 250 ? 29.156 13.742 -0.163 1 96.75 250 PHE B C 1
ATOM 4502 O O . PHE B 1 250 ? 30.312 14.156 -0.129 1 96.75 250 PHE B O 1
ATOM 4509 N N . THR B 1 251 ? 28.859 12.641 -0.588 1 95 251 THR B N 1
ATOM 4510 C CA . THR B 1 251 ? 29.797 11.789 -1.31 1 95 251 THR B CA 1
ATOM 4511 C C . THR B 1 251 ? 29.531 11.836 -2.811 1 95 251 THR B C 1
ATOM 4513 O O . THR B 1 251 ? 28.5 11.344 -3.271 1 95 251 THR B O 1
ATOM 4516 N N . GLU B 1 252 ? 30.469 12.336 -3.555 1 89.56 252 GLU B N 1
ATOM 4517 C CA . GLU B 1 252 ? 30.297 12.484 -4.996 1 89.56 252 GLU B CA 1
ATOM 4518 C C . GLU B 1 252 ? 30.047 11.133 -5.668 1 89.56 252 GLU B C 1
ATOM 4520 O O . GLU B 1 252 ? 30.75 10.164 -5.395 1 89.56 252 GLU B O 1
ATOM 4525 N N . GLY B 1 253 ? 29.047 11.078 -6.418 1 91.12 253 GLY B N 1
ATOM 4526 C CA . GLY B 1 253 ? 28.781 9.891 -7.207 1 91.12 253 GLY B CA 1
ATOM 4527 C C . GLY B 1 253 ? 28.016 8.828 -6.441 1 91.12 253 GLY B C 1
ATOM 4528 O O . GLY B 1 253 ? 27.672 7.781 -6.996 1 91.12 253 GLY B O 1
ATOM 4529 N N . ASP B 1 254 ? 27.781 9.125 -5.172 1 95.31 254 ASP B N 1
ATOM 4530 C CA . ASP B 1 254 ? 27.031 8.156 -4.379 1 95.31 254 ASP B CA 1
ATOM 4531 C C . ASP B 1 254 ? 25.562 8.094 -4.836 1 95.31 254 ASP B C 1
ATOM 4533 O O . ASP B 1 254 ? 24.859 9.109 -4.809 1 95.31 254 ASP B O 1
ATOM 4537 N N . GLN B 1 255 ? 25.109 6.984 -5.195 1 94.25 255 GLN B N 1
ATOM 4538 C CA . GLN B 1 255 ? 23.766 6.824 -5.762 1 94.25 255 GLN B CA 1
ATOM 4539 C C . GLN B 1 255 ? 22.703 7.109 -4.715 1 94.25 255 GLN B C 1
ATOM 4541 O O . GLN B 1 255 ? 21.656 7.699 -5.031 1 94.25 255 GLN B O 1
ATOM 4546 N N . ARG B 1 256 ? 22.891 6.629 -3.559 1 94 256 ARG B N 1
ATOM 4547 C CA . ARG B 1 256 ? 21.938 6.895 -2.48 1 94 256 ARG B CA 1
ATOM 4548 C C . ARG B 1 256 ? 21.875 8.383 -2.16 1 94 256 ARG B C 1
ATOM 4550 O O . ARG B 1 256 ? 20.797 8.93 -1.918 1 94 256 ARG B O 1
ATOM 4557 N N . GLY B 1 257 ? 23 8.961 -2.139 1 96.75 257 GLY B N 1
ATOM 4558 C CA . GLY B 1 257 ? 23.062 10.398 -1.917 1 96.75 257 GLY B CA 1
ATOM 4559 C C . GLY B 1 257 ? 22.297 11.195 -2.961 1 96.75 257 GLY B C 1
ATOM 4560 O O . GLY B 1 257 ? 21.609 12.172 -2.635 1 96.75 257 GLY B O 1
ATOM 4561 N N . GLU B 1 258 ? 22.438 10.766 -4.125 1 96.56 258 GLU B N 1
ATOM 4562 C CA . GLU B 1 258 ? 21.734 11.445 -5.211 1 96.56 258 GLU B CA 1
ATOM 4563 C C . GLU B 1 258 ? 20.219 11.305 -5.062 1 96.56 258 GLU B C 1
ATOM 4565 O O . GLU B 1 258 ? 19.469 12.258 -5.32 1 96.56 258 GLU B O 1
ATOM 4570 N N . LEU B 1 259 ? 19.812 10.148 -4.637 1 95.94 259 LEU B N 1
ATOM 4571 C CA . LEU B 1 259 ? 18.391 9.938 -4.41 1 95.94 259 LEU B CA 1
ATOM 4572 C C . LEU B 1 259 ? 17.891 10.805 -3.262 1 95.94 259 LEU B C 1
ATOM 4574 O O . LEU B 1 259 ? 16.797 11.367 -3.34 1 95.94 259 LEU B O 1
ATOM 4578 N N . LEU B 1 260 ? 18.672 10.859 -2.232 1 96.56 260 LEU B N 1
ATOM 4579 C CA . LEU B 1 260 ? 18.281 11.68 -1.092 1 96.56 260 LEU B CA 1
ATOM 4580 C C . LEU B 1 260 ? 18.188 13.148 -1.491 1 96.56 260 LEU B C 1
ATOM 4582 O O . LEU B 1 260 ? 17.266 13.852 -1.062 1 96.56 260 LEU B O 1
ATOM 4586 N N . LEU B 1 261 ? 19.094 13.555 -2.295 1 96.38 261 LEU B N 1
ATOM 4587 C CA . LEU B 1 261 ? 19.078 14.938 -2.758 1 96.38 261 LEU B CA 1
ATOM 4588 C C . LEU B 1 261 ? 17.828 15.203 -3.611 1 96.38 261 LEU B C 1
ATOM 4590 O O . LEU B 1 261 ? 17.234 16.281 -3.525 1 96.38 261 LEU B O 1
ATOM 4594 N N . ASP B 1 262 ? 17.516 14.266 -4.445 1 94.88 262 ASP B N 1
ATOM 4595 C CA . ASP B 1 262 ? 16.281 14.391 -5.211 1 94.88 262 ASP B CA 1
ATOM 4596 C C . ASP B 1 262 ? 15.07 14.594 -4.289 1 94.88 262 ASP B C 1
ATOM 4598 O O . ASP B 1 262 ? 14.211 15.438 -4.555 1 94.88 262 ASP B O 1
ATOM 4602 N N . PHE B 1 263 ? 15.047 13.812 -3.268 1 93.44 263 PHE B N 1
ATOM 4603 C CA . PHE B 1 263 ? 13.922 13.867 -2.348 1 93.44 263 PHE B CA 1
ATOM 4604 C C . PHE B 1 263 ? 13.891 15.195 -1.601 1 93.44 263 PHE B C 1
ATOM 4606 O O . PHE B 1 263 ? 12.828 15.805 -1.456 1 93.44 263 PHE B O 1
ATOM 4613 N N . LEU B 1 264 ? 15.055 15.547 -1.168 1 94.12 264 LEU B N 1
ATOM 4614 C CA . LEU B 1 264 ? 15.164 16.781 -0.404 1 94.12 264 LEU B CA 1
ATOM 4615 C C . LEU B 1 264 ? 14.758 17.984 -1.251 1 94.12 264 LEU B C 1
ATOM 4617 O O . LEU B 1 264 ? 14.094 18.906 -0.757 1 94.12 264 LEU B O 1
ATOM 4621 N N . THR B 1 265 ? 15.094 17.953 -2.463 1 92.25 265 THR B N 1
ATOM 4622 C CA . THR B 1 265 ? 14.875 19.109 -3.318 1 92.25 265 THR B CA 1
ATOM 4623 C C . THR B 1 265 ? 13.602 18.938 -4.148 1 92.25 265 THR B C 1
ATOM 4625 O O . THR B 1 265 ? 13.125 19.906 -4.762 1 92.25 265 THR B O 1
ATOM 4628 N N . GLU B 1 266 ? 13.102 17.766 -4.18 1 88.44 266 GLU B N 1
ATOM 4629 C CA . GLU B 1 266 ? 11.938 17.422 -4.992 1 88.44 266 GLU B CA 1
ATOM 4630 C C . GLU B 1 266 ? 12.219 17.641 -6.477 1 88.44 266 GLU B C 1
ATOM 4632 O O . GLU B 1 266 ? 11.32 18.016 -7.23 1 88.44 266 GLU B O 1
ATOM 4637 N N . VAL B 1 267 ? 13.5 17.484 -6.852 1 90 267 VAL B N 1
ATOM 4638 C CA . VAL B 1 267 ? 13.938 17.656 -8.234 1 90 267 VAL B CA 1
ATOM 4639 C C . VAL B 1 267 ? 14.461 16.344 -8.789 1 90 267 VAL B C 1
ATOM 4641 O O . VAL B 1 267 ? 15.211 15.625 -8.125 1 90 267 VAL B O 1
ATOM 4644 N N . LEU B 1 268 ? 13.984 16.094 -10.016 1 91.81 268 LEU B N 1
ATOM 4645 C CA . LEU B 1 268 ? 14.438 14.883 -10.688 1 91.81 268 LEU B CA 1
ATOM 4646 C C . LEU B 1 268 ? 15.898 14.992 -11.094 1 91.81 268 LEU B C 1
ATOM 4648 O O . LEU B 1 268 ? 16.281 15.922 -11.82 1 91.81 268 LEU B O 1
ATOM 4652 N N . ASP B 1 269 ? 16.734 14.039 -10.641 1 93.31 269 ASP B N 1
ATOM 4653 C CA . ASP B 1 269 ? 18.172 14.016 -10.945 1 93.31 269 ASP B CA 1
ATOM 4654 C C . ASP B 1 269 ? 18.828 15.352 -10.617 1 93.31 269 ASP B C 1
ATOM 4656 O O . ASP B 1 269 ? 19.5 15.945 -11.469 1 93.31 269 ASP B O 1
ATOM 4660 N N . PHE B 1 270 ? 18.609 15.773 -9.477 1 94.88 270 PHE B N 1
ATOM 4661 C CA . PHE B 1 270 ? 19.062 17.094 -9.039 1 94.88 270 PHE B CA 1
ATOM 4662 C C . PHE B 1 270 ? 20.562 17.25 -9.281 1 94.88 270 PHE B C 1
ATOM 4664 O O . PHE B 1 270 ? 20.984 18.266 -9.844 1 94.88 270 PHE B O 1
ATOM 4671 N N . SER B 1 271 ? 21.375 16.328 -8.93 1 94 271 SER B N 1
ATOM 4672 C CA . SER B 1 271 ? 22.828 16.406 -8.992 1 94 271 SER B CA 1
ATOM 4673 C C . SER B 1 271 ? 23.312 16.625 -10.422 1 94 271 SER B C 1
ATOM 4675 O O . SER B 1 271 ? 24.328 17.281 -10.656 1 94 271 SER B O 1
ATOM 4677 N N . SER B 1 272 ? 22.578 16.125 -11.32 1 93.12 272 SER B N 1
ATOM 4678 C CA . SER B 1 272 ? 23.031 16.203 -12.703 1 93.12 272 SER B CA 1
ATOM 4679 C C . SER B 1 272 ? 22.344 17.328 -13.461 1 93.12 272 SER B C 1
ATOM 4681 O O . SER B 1 272 ? 22.812 17.766 -14.508 1 93.12 272 SER B O 1
ATOM 4683 N N . THR B 1 273 ? 21.219 17.781 -12.93 1 92.88 273 THR B N 1
ATOM 4684 C CA . THR B 1 273 ? 20.422 18.719 -13.727 1 92.88 273 THR B CA 1
ATOM 4685 C C . THR B 1 273 ? 20.484 20.125 -13.141 1 92.88 273 THR B C 1
ATOM 4687 O O . THR B 1 273 ? 20.266 21.109 -13.844 1 92.88 273 THR B O 1
ATOM 4690 N N . ALA B 1 274 ? 20.703 20.234 -11.859 1 93.62 274 ALA B N 1
ATOM 4691 C CA . ALA B 1 274 ? 20.734 21.547 -11.234 1 93.62 274 ALA B CA 1
ATOM 4692 C C . ALA B 1 274 ? 21.969 22.344 -11.664 1 93.62 274 ALA B C 1
ATOM 4694 O O . ALA B 1 274 ? 23.047 21.766 -11.852 1 93.62 274 ALA B O 1
ATOM 4695 N N . PRO B 1 275 ? 21.781 23.641 -11.875 1 93.69 275 PRO B N 1
ATOM 4696 C CA . PRO B 1 275 ? 22.969 24.469 -12.094 1 93.69 275 PRO B CA 1
ATOM 4697 C C . PRO B 1 275 ? 24.016 24.297 -10.992 1 93.69 275 PRO B C 1
ATOM 4699 O O . PRO B 1 275 ? 23.672 24.172 -9.812 1 93.69 275 PRO B O 1
ATOM 4702 N N . PRO B 1 276 ? 25.25 24.375 -11.406 1 94.19 276 PRO B N 1
ATOM 4703 C CA . PRO B 1 276 ? 26.328 24.125 -10.438 1 94.19 276 PRO B CA 1
ATOM 4704 C C . PRO B 1 276 ? 26.234 25.047 -9.219 1 94.19 276 PRO B C 1
ATOM 4706 O O . PRO B 1 276 ? 26.516 24.609 -8.094 1 94.19 276 PRO B O 1
ATOM 4709 N N . GLU B 1 277 ? 25.875 26.234 -9.406 1 94.62 277 GLU B N 1
ATOM 4710 C CA . GLU B 1 277 ? 25.766 27.172 -8.297 1 94.62 277 GLU B CA 1
ATOM 4711 C C . GLU B 1 277 ? 24.672 26.766 -7.324 1 94.62 277 GLU B C 1
ATOM 4713 O O . GLU B 1 277 ? 24.844 26.875 -6.109 1 94.62 277 GLU B O 1
ATOM 4718 N N . LEU B 1 278 ? 23.562 26.328 -7.863 1 95.31 278 LEU B N 1
ATOM 4719 C CA . LEU B 1 278 ? 22.469 25.859 -7.027 1 95.31 278 LEU B CA 1
ATOM 4720 C C . LEU B 1 278 ? 22.859 24.594 -6.273 1 95.31 278 LEU B C 1
ATOM 4722 O O . LEU B 1 278 ? 22.562 24.453 -5.086 1 95.31 278 LEU B O 1
ATOM 4726 N N . LYS B 1 279 ? 23.438 23.703 -6.977 1 95.25 279 LYS B N 1
ATOM 4727 C CA . LYS B 1 279 ? 23.891 22.453 -6.363 1 95.25 279 LYS B CA 1
ATOM 4728 C C . LYS B 1 279 ? 24.828 22.719 -5.188 1 95.25 279 LYS B C 1
ATOM 4730 O O . LYS B 1 279 ? 24.641 22.172 -4.105 1 95.25 279 LYS B O 1
ATOM 4735 N N . ARG B 1 280 ? 25.797 23.578 -5.465 1 95.81 280 ARG B N 1
ATOM 4736 C CA . ARG B 1 280 ? 26.75 23.938 -4.41 1 95.81 280 ARG B CA 1
ATOM 4737 C C . ARG B 1 280 ? 26.031 24.625 -3.25 1 95.81 280 ARG B C 1
ATOM 4739 O O . ARG B 1 280 ? 26.328 24.344 -2.086 1 95.81 280 ARG B O 1
ATOM 4746 N N . GLY B 1 281 ? 25.172 25.531 -3.541 1 96.62 281 GLY B N 1
ATOM 4747 C CA . GLY B 1 281 ? 24.422 26.234 -2.516 1 96.62 281 GLY B CA 1
ATOM 4748 C C . GLY B 1 281 ? 23.609 25.312 -1.633 1 96.62 281 GLY B C 1
ATOM 4749 O O . GLY B 1 281 ? 23.578 25.469 -0.411 1 96.62 281 GLY B O 1
ATOM 4750 N N . VAL B 1 282 ? 22.938 24.391 -2.254 1 96.88 282 VAL B N 1
ATOM 4751 C CA . VAL B 1 282 ? 22.094 23.453 -1.532 1 96.88 282 VAL B CA 1
ATOM 4752 C C . VAL B 1 282 ? 22.953 22.578 -0.618 1 96.88 282 VAL B C 1
ATOM 4754 O O . VAL B 1 282 ? 22.625 22.406 0.562 1 96.88 282 VAL B O 1
ATOM 4757 N N . LEU B 1 283 ? 24.016 22.078 -1.145 1 97 283 LEU B N 1
ATOM 4758 C CA . LEU B 1 283 ? 24.875 21.203 -0.368 1 97 283 LEU B CA 1
ATOM 4759 C C . LEU B 1 283 ? 25.5 21.953 0.803 1 97 283 LEU B C 1
ATOM 4761 O O . LEU B 1 283 ? 25.609 21.422 1.907 1 97 283 LEU B O 1
ATOM 4765 N N . ASP B 1 284 ? 25.875 23.141 0.544 1 97.12 284 ASP B N 1
ATOM 4766 C CA . ASP B 1 284 ? 26.438 23.969 1.609 1 97.12 284 ASP B CA 1
ATOM 4767 C C . ASP B 1 284 ? 25.406 24.219 2.707 1 97.12 284 ASP B C 1
ATOM 4769 O O . ASP B 1 284 ? 25.719 24.125 3.896 1 97.12 284 ASP B O 1
ATOM 4773 N N . LEU B 1 285 ? 24.266 24.516 2.309 1 97.44 285 LEU B N 1
ATOM 4774 C CA . LEU B 1 285 ? 23.203 24.812 3.268 1 97.44 285 LEU B CA 1
ATOM 4775 C C . LEU B 1 285 ? 22.891 23.578 4.109 1 97.44 285 LEU B C 1
ATOM 4777 O O . LEU B 1 285 ? 22.688 23.688 5.324 1 97.44 285 LEU B O 1
ATOM 4781 N N . LEU B 1 286 ? 22.812 22.422 3.455 1 97.38 286 LEU B N 1
ATOM 4782 C CA . LEU B 1 286 ? 22.438 21.172 4.125 1 97.38 286 LEU B CA 1
ATOM 4783 C C . LEU B 1 286 ? 23.438 20.828 5.227 1 97.38 286 LEU B C 1
ATOM 4785 O O . LEU B 1 286 ? 23.078 20.141 6.191 1 97.38 286 LEU B O 1
ATOM 4789 N N . LYS B 1 287 ? 24.562 21.406 5.129 1 95.38 287 LYS B N 1
ATOM 4790 C CA . LYS B 1 287 ? 25.594 21.109 6.113 1 95.38 287 LYS B CA 1
ATOM 4791 C C . LYS B 1 287 ? 25.531 22.078 7.289 1 95.38 287 LYS B C 1
ATOM 4793 O O . LYS B 1 287 ? 26.141 21.828 8.336 1 95.38 287 LYS B O 1
ATOM 4798 N N . THR B 1 288 ? 24.828 23.094 7.105 1 95.75 288 THR B N 1
ATOM 4799 C CA . THR B 1 288 ? 24.781 24.109 8.156 1 95.75 288 THR B CA 1
ATOM 4800 C C . THR B 1 288 ? 23.969 23.609 9.352 1 95.75 288 THR B C 1
ATOM 4802 O O . THR B 1 288 ? 23.109 22.734 9.195 1 95.75 288 THR B O 1
ATOM 4805 N N . PRO B 1 289 ? 24.141 24.172 10.547 1 94.19 289 PRO B N 1
ATOM 4806 C CA . PRO B 1 289 ? 23.422 23.766 11.75 1 94.19 289 PRO B CA 1
ATOM 4807 C C . PRO B 1 289 ? 21.922 24.062 11.672 1 94.19 289 PRO B C 1
ATOM 4809 O O . PRO B 1 289 ? 21.125 23.5 12.43 1 94.19 289 PRO B O 1
ATOM 4812 N N . ASP B 1 290 ? 21.594 24.938 10.766 1 93.5 290 ASP B N 1
ATOM 4813 C CA . ASP B 1 290 ? 20.172 25.25 10.586 1 93.5 290 ASP B CA 1
ATOM 4814 C C . ASP B 1 290 ? 19.438 24.078 9.93 1 93.5 290 ASP B C 1
ATOM 4816 O O . ASP B 1 290 ? 18.219 23.953 10.055 1 93.5 290 ASP B O 1
ATOM 4820 N N . CYS B 1 291 ? 20.234 23.188 9.281 1 96.5 291 CYS B N 1
ATOM 4821 C CA . CYS B 1 291 ? 19.594 22.109 8.555 1 96.5 291 CYS B CA 1
ATOM 4822 C C . CYS B 1 291 ? 19.984 20.75 9.148 1 96.5 291 CYS B C 1
ATOM 4824 O O . CYS B 1 291 ? 19.156 19.828 9.188 1 96.5 291 CYS B O 1
ATOM 4826 N N . SER B 1 292 ? 21.234 20.688 9.516 1 97.44 292 SER B N 1
ATOM 4827 C CA . SER B 1 292 ? 21.719 19.375 9.938 1 97.44 292 SER B CA 1
ATOM 4828 C C . SER B 1 292 ? 22.75 19.484 11.062 1 97.44 292 SER B C 1
ATOM 4830 O O . SER B 1 292 ? 23.281 20.562 11.297 1 97.44 292 SER B O 1
ATOM 4832 N N . LYS B 1 293 ? 22.891 18.406 11.758 1 96.81 293 LYS B N 1
ATOM 4833 C CA . LYS B 1 293 ? 23.953 18.266 12.758 1 96.81 293 LYS B CA 1
ATOM 4834 C C . LYS B 1 293 ? 24.922 17.156 12.383 1 96.81 293 LYS B C 1
ATOM 4836 O O . LYS B 1 293 ? 24.516 16.125 11.844 1 96.81 293 LYS B O 1
ATOM 4841 N N . GLU B 1 294 ? 26.125 17.375 12.695 1 95 294 GLU B N 1
ATOM 4842 C CA . GLU B 1 294 ? 27.125 16.328 12.492 1 95 294 GLU B CA 1
ATOM 4843 C C . GLU B 1 294 ? 27.297 15.484 13.758 1 95 294 GLU B C 1
ATOM 4845 O O . GLU B 1 294 ? 27.547 16.016 14.836 1 95 294 GLU B O 1
ATOM 4850 N N . VAL B 1 295 ? 27.078 14.281 13.625 1 94.94 295 VAL B N 1
ATOM 4851 C CA . VAL B 1 295 ? 27.188 13.344 14.742 1 94.94 295 VAL B CA 1
ATOM 4852 C C . VAL B 1 295 ? 28 12.125 14.32 1 94.94 295 VAL B C 1
ATOM 4854 O O . VAL B 1 295 ? 27.578 11.344 13.469 1 94.94 295 VAL B O 1
ATOM 4857 N N . ASP B 1 296 ? 29.188 11.906 14.883 1 94.5 296 ASP B N 1
ATOM 4858 C CA . ASP B 1 296 ? 30.031 10.742 14.641 1 94.5 296 ASP B CA 1
ATOM 4859 C C . ASP B 1 296 ? 30.281 10.547 13.141 1 94.5 296 ASP B C 1
ATOM 4861 O O . ASP B 1 296 ? 30.078 9.445 12.617 1 94.5 296 ASP B O 1
ATOM 4865 N N . GLY B 1 297 ? 30.562 11.594 12.469 1 93.56 297 GLY B N 1
ATOM 4866 C CA . GLY B 1 297 ? 30.906 11.523 11.055 1 93.56 297 GLY B CA 1
ATOM 4867 C C . GLY B 1 297 ? 29.703 11.461 10.148 1 93.56 297 GLY B C 1
ATOM 4868 O O . GLY B 1 297 ? 29.828 11.398 8.922 1 93.56 297 GLY B O 1
ATOM 4869 N N . ARG B 1 298 ? 28.594 11.492 10.758 1 96.12 298 ARG B N 1
ATOM 4870 C CA . ARG B 1 298 ? 27.344 11.477 9.992 1 96.12 298 ARG B CA 1
ATOM 4871 C C . ARG B 1 298 ? 26.703 12.852 9.961 1 96.12 298 ARG B C 1
ATOM 4873 O O . ARG B 1 298 ? 26.906 13.664 10.867 1 96.12 298 ARG B O 1
ATOM 4880 N N . VAL B 1 299 ? 25.984 13.094 8.875 1 97.94 299 VAL B N 1
ATOM 4881 C CA . VAL B 1 299 ? 25.219 14.328 8.75 1 97.94 299 VAL B CA 1
ATOM 4882 C C . VAL B 1 299 ? 23.734 14.039 8.977 1 97.94 299 VAL B C 1
ATOM 4884 O O . VAL B 1 299 ? 23.078 13.453 8.109 1 97.94 299 VAL B O 1
ATOM 4887 N N . ILE B 1 300 ? 23.219 14.5 10.117 1 98.25 300 ILE B N 1
ATOM 4888 C CA . ILE B 1 300 ? 21.844 14.188 10.531 1 98.25 300 ILE B CA 1
ATOM 4889 C C . ILE B 1 300 ? 20.953 15.391 10.281 1 98.25 300 ILE B C 1
ATOM 4891 O O . ILE B 1 300 ? 21.016 16.391 10.992 1 98.25 300 ILE B O 1
ATOM 4895 N N . PHE B 1 301 ? 20.094 15.242 9.328 1 98.44 301 PHE B N 1
ATOM 4896 C CA . PHE B 1 301 ? 19.172 16.281 8.867 1 98.44 301 PHE B CA 1
ATOM 4897 C C . PHE B 1 301 ? 18.016 16.453 9.836 1 98.44 301 PHE B C 1
ATOM 4899 O O . PHE B 1 301 ? 17.469 15.461 10.336 1 98.44 301 PHE B O 1
ATOM 4906 N N . ASN B 1 302 ? 17.703 17.734 10.156 1 98.12 302 ASN B N 1
ATOM 4907 C CA . ASN B 1 302 ? 16.547 18.062 10.992 1 98.12 302 ASN B CA 1
ATOM 4908 C C . ASN B 1 302 ? 15.234 17.828 10.258 1 98.12 302 ASN B C 1
ATOM 4910 O O . ASN B 1 302 ? 14.742 18.719 9.562 1 98.12 302 ASN B O 1
ATOM 4914 N N . ASN B 1 303 ? 14.641 16.703 10.531 1 97.69 303 ASN B N 1
ATOM 4915 C CA . ASN B 1 303 ? 13.398 16.297 9.883 1 97.69 303 ASN B CA 1
ATOM 4916 C C . ASN B 1 303 ? 12.195 16.484 10.812 1 97.69 303 ASN B C 1
ATOM 4918 O O . ASN B 1 303 ? 11.219 15.734 10.727 1 97.69 303 ASN B O 1
ATOM 4922 N N . THR B 1 304 ? 12.195 17.484 11.617 1 97.62 304 THR B N 1
ATOM 4923 C CA . THR B 1 304 ? 11.188 17.719 12.648 1 97.62 304 THR B CA 1
ATOM 4924 C C . THR B 1 304 ? 9.82 17.984 12.023 1 97.62 304 THR B C 1
ATOM 4926 O O . THR B 1 304 ? 9.711 18.797 11.094 1 97.62 304 THR B O 1
ATOM 4929 N N . LEU B 1 305 ? 8.859 17.266 12.523 1 97.94 305 LEU B N 1
ATOM 4930 C CA . LEU B 1 305 ? 7.465 17.516 12.172 1 97.94 305 LEU B CA 1
ATOM 4931 C C . LEU B 1 305 ? 6.789 18.375 13.234 1 97.94 305 LEU B C 1
ATOM 4933 O O . LEU B 1 305 ? 7.375 18.641 14.297 1 97.94 305 LEU B O 1
ATOM 4937 N N . GLU B 1 306 ? 5.66 18.844 12.898 1 98.38 306 GLU B N 1
ATOM 4938 C CA . GLU B 1 306 ? 4.848 19.609 13.844 1 98.38 306 GLU B CA 1
ATOM 4939 C C . GLU B 1 306 ? 3.363 19.312 13.664 1 98.38 306 GLU B C 1
ATOM 4941 O O . GLU B 1 306 ? 2.885 19.188 12.531 1 98.38 306 GLU B O 1
ATOM 4946 N N . VAL B 1 307 ? 2.699 19.125 14.789 1 98.5 307 VAL B N 1
ATOM 4947 C CA . VAL B 1 307 ? 1.262 18.875 14.812 1 98.5 307 VAL B CA 1
ATOM 4948 C C . VAL B 1 307 ? 0.522 20.172 15.172 1 98.5 307 VAL B C 1
ATOM 4950 O O . VAL B 1 307 ? 0.901 20.875 16.109 1 98.5 307 VAL B O 1
ATOM 4953 N N . LEU B 1 308 ? -0.459 20.516 14.406 1 98.56 308 LEU B N 1
ATOM 4954 C CA . LEU B 1 308 ? -1.395 21.578 14.75 1 98.56 308 LEU B CA 1
ATOM 4955 C C . LEU B 1 308 ? -2.777 21.016 15.055 1 98.56 308 LEU B C 1
ATOM 4957 O O . LEU B 1 308 ? -3.314 20.234 14.266 1 98.56 308 LEU B O 1
ATOM 4961 N N . VAL B 1 309 ? -3.279 21.312 16.188 1 98.38 309 VAL B N 1
ATOM 4962 C CA . VAL B 1 309 ? -4.648 20.969 16.547 1 98.38 309 VAL B CA 1
ATOM 4963 C C . VAL B 1 309 ? -5.523 22.219 16.547 1 98.38 309 VAL B C 1
ATOM 4965 O O . VAL B 1 309 ? -5.398 23.078 17.406 1 98.38 309 VAL B O 1
ATOM 4968 N N . VAL B 1 310 ? -6.414 22.266 15.602 1 97.81 310 VAL B N 1
ATOM 4969 C CA . VAL B 1 310 ? -7.203 23.469 15.352 1 97.81 310 VAL B CA 1
ATOM 4970 C C . VAL B 1 310 ? -8.609 23.281 15.914 1 97.81 310 VAL B C 1
ATOM 4972 O O . VAL B 1 310 ? -9.242 22.25 15.711 1 97.81 310 VAL B O 1
ATOM 4975 N N . ASP B 1 311 ? -9.141 24.281 16.594 1 94.75 311 ASP B N 1
ATOM 4976 C CA . ASP B 1 311 ? -10.492 24.281 17.156 1 94.75 311 ASP B CA 1
ATOM 4977 C C . ASP B 1 311 ? -11.516 24.75 16.125 1 94.75 311 ASP B C 1
ATOM 4979 O O . ASP B 1 311 ? -11.156 25.328 15.094 1 94.75 311 ASP B O 1
ATOM 4983 N N . PRO B 1 312 ? -12.781 24.375 16.375 1 93.56 312 PRO B N 1
ATOM 4984 C CA . PRO B 1 312 ? -13.82 24.859 15.469 1 93.56 312 PRO B CA 1
ATOM 4985 C C . PRO B 1 312 ? -13.922 26.391 15.445 1 93.56 312 PRO B C 1
ATOM 4987 O O . PRO B 1 312 ? -13.453 27.047 16.375 1 93.56 312 PRO B O 1
ATOM 4990 N N . LEU B 1 313 ? -14.445 26.844 14.297 1 86.06 313 LEU B N 1
ATOM 4991 C CA . LEU B 1 313 ? -14.688 28.281 14.203 1 86.06 313 LEU B CA 1
ATOM 4992 C C . LEU B 1 313 ? -15.727 28.719 15.234 1 86.06 313 LEU B C 1
ATOM 4994 O O . LEU B 1 313 ? -16.703 28 15.492 1 86.06 313 LEU B O 1
ATOM 4998 N N . GLN B 1 314 ? -15.367 29.672 16.141 1 73.12 314 GLN B N 1
ATOM 4999 C CA . GLN B 1 314 ? -16.312 30.219 17.109 1 73.12 314 GLN B CA 1
ATOM 5000 C C . GLN B 1 314 ? -17.469 30.938 16.406 1 73.12 314 GLN B C 1
ATOM 5002 O O . GLN B 1 314 ? -17.281 31.5 15.328 1 73.12 314 GLN B O 1
#

Solvent-accessible surface area (backbone atoms only — not comparable to full-atom values): 32488 Å² total; per-residue (Å²): 129,87,66,76,76,41,53,20,79,77,37,56,68,61,35,50,55,20,48,39,51,45,60,72,37,31,39,53,69,59,34,52,49,49,39,48,73,61,55,43,43,65,58,48,53,57,34,41,73,91,50,62,63,38,33,33,35,32,41,47,41,52,50,32,56,67,55,54,51,48,49,52,38,44,36,70,66,38,71,83,38,33,34,45,34,40,37,28,29,54,49,58,66,30,46,50,46,24,52,42,47,51,50,51,48,44,51,55,46,52,56,49,45,68,37,84,76,43,42,74,68,47,72,65,73,78,50,76,75,46,44,48,82,41,86,38,78,32,46,72,68,54,45,52,51,50,41,59,74,67,65,66,76,78,56,25,26,35,36,38,34,49,74,40,59,41,72,32,72,49,50,58,61,51,51,51,54,58,34,67,35,35,30,88,60,9,38,35,37,37,35,34,46,20,46,82,12,19,60,33,48,54,41,64,75,39,32,86,80,51,48,51,86,79,34,25,66,69,62,30,42,48,56,47,48,52,48,35,54,74,68,70,52,62,66,47,77,46,79,32,75,20,40,25,64,49,47,45,56,75,40,89,87,36,66,68,12,45,32,48,47,15,56,75,49,42,22,42,59,31,85,80,45,44,54,67,68,57,48,50,50,51,56,55,47,52,64,32,77,72,19,13,44,80,54,97,91,31,36,36,29,34,49,20,28,28,36,37,42,31,52,41,79,128,129,87,67,77,75,41,52,21,79,78,37,56,68,60,36,50,54,20,49,38,52,45,61,73,38,31,40,52,69,58,34,50,51,48,38,48,75,62,54,42,42,65,59,48,55,56,32,43,74,91,49,61,62,37,31,32,35,33,41,47,41,52,49,32,55,67,54,54,51,49,49,52,38,42,35,70,65,39,72,83,38,32,33,43,33,40,37,28,28,54,49,56,64,30,46,51,47,24,51,41,48,50,51,50,49,48,51,55,52,52,56,48,43,68,36,85,74,43,38,71,71,47,71,62,70,83,56,73,74,44,46,47,81,41,85,37,78,30,45,73,68,54,46,52,52,51,41,61,74,65,67,64,76,78,56,25,26,35,36,38,34,48,73,40,59,40,71,34,70,49,50,58,60,52,52,51,55,60,34,65,35,35,30,89,60,9,40,36,38,37,36,34,44,19,46,82,11,18,60,33,49,53,41,64,75,40,33,87,80,51,46,51,86,78,35,26,66,70,63,30,42,49,58,48,49,53,47,34,55,74,67,70,51,63,67,47,76,46,80,34,76,22,41,26,63,50,47,45,56,77,40,87,87,35,65,66,10,44,32,48,46,14,55,74,48,43,22,42,60,32,85,80,46,44,54,69,68,55,48,51,50,50,56,54,49,52,64,32,79,70,18,14,44,78,54,97,92,31,37,34,29,34,50,21,29,27,37,38,41,33,50,40,80,127

Foldseek 3Di:
DLQAWDFLVVPVVLLVVLVVLFVVFKCVVVLLLCCLVPPLLVLLLQFPVPDQEFEEEEAQCFLPPSVVSNVVSNCVSVVRHAYEYEYHHQDPVRVVNNVVVLVVQQVVVVVVCPPPPSVVVCPRPPGCVSYDYDYHNHHLVVVLVVCVVVVPLAAGREYEAEPRLQADLDSQVSVVSNLQRHDASHKYKYKFFACQFLLVVLCVVCVVRQPDNRTNNSDHVVVNVVSCVVVPFDKDKDKRWMKGWLQQLPPPPRPSNQSNVCNSRSTDSCVVNPPPVVSVVSVVSCQDPSFFDDDPSITMGGRMMMMMMTHHDD/DQQAWDFLVVPVVLVVVLVVQFVVFKCVVVLLLCCLVPPLLVLLLQFPVPDQEFEEEEAQCFLPPSVVSNVLSNCVSVVRHAYEYEYHHQDPVRVVNNVVVLVVQVVVVVVQCPPPPSVVVCVRPSHCVSYDYDYHNHHLVVVLVVCVVVVPLAAGREYEYEPRLQADLDSQVSVVSNLQRHDASHKYKYKFFACQFLLVVLCVVCVVRQPDNRTNNSDHVVVNVVSCVVVPFDKDKDKRWMKGWLQQLPPPPRPSNQSNVCVSRSTDSCVVNPDPVVSVVSVVSCQDPSFFDDDPSITIGGRMMMMMMTHHDD

Radius of gyration: 26.07 Å; Cα contacts (8 Å, |Δi|>4): 1152; chains: 2; bounding box: 58×73×71 Å

Organism: Oncorhynchus tshawytscha (NCBI:txid74940)

pLDDT: mean 89.93, std 11.06, range [26.73, 98.62]

Secondary structure (DSSP, 8-state):
----PPBGGG-HHHHHHHHHHHHHHB-HHHHHHHHHHHTHHHHHHTTTTT-SEEEEEEES-TTSHHHHHHHHHHHHH-TT-EEEEEEE-S-HHHHHHHHHHHHHHHHHHHHHHTSTTHHHH--S--SGGGEEEEEE-S-HHHHHHHHHHTT----EEEEEEES-GGGSS-HHHHHHHHHHTEEEEEEEEEEEE-TTSHHHHHHHHTHHHH--SSS-TT--HHHHHHHHHHTT--EEEEEE--EEE-GGGGSTT-HHHHHHHHHHHTBTTHHHHS-HHHHHHHHHHHHSTTTEEEETTEEEEE--EEEEEEPPP-/----PPBGGG-HHHHHHHHHHHHHHB-HHHHHHHHHHHTHHHHHHTTTTT-SEEEEEEES-TTSHHHHHHHHHHHHH-TT-EEEEEEE-S-HHHHHHHHHHHHHHHHHHHHHHTSTTHHHH--S--SGGGEEEEEE-S-HHHHHHHHHHTT----EEEEEEES-GGGSS-HHHHHHHHHHTEEEEEEEEEEEE-TTSHHHHHHHHTHHHH--SSS-TT--HHHHHHHHHHTT--EEEEEE--EEE-GGGGSTT-HHHHHHHHHHHTBTTHHHHS-HHHHHHHHHHHHSTTTEEEETTEEEEE--EEEEEEPPP-

InterPro domains:
  IPR016673 Histamine N-methyltransferase-like [PIRSF016616] (1-311)
  IPR016673 Histamine N-methyltransferase-like [PS51597] (1-314)
  IPR029063 S-adenosyl-L-methionine-dependent methyltransferase superfamily [G3DSA:3.40.50.150] (1-311)
  IPR029063 S-adenosyl-L-methionine-dependent methyltransferase superfamily [SSF53335] (13-310)

Nearest PDB structures (foldseek):
  2aot-assembly2_B  TM=9.515E-01  e=2.382E-38  Homo sapiens
  1jqe-assembly1_A  TM=9.347E-01  e=3.687E-37  Homo sapiens
  2p35-assembly1_A  TM=5.386E-01  e=2.158E-07  Agrobacterium fabrum str. C58
  1vlm-assembly1_A  TM=5.136E-01  e=1.798E-07  Thermotoga maritima MSB8
  8hkr-assembly1_B  TM=4.709E-01  e=9.886E-07  Mycobacterium tuberculosis H37Rv

Sequence (628 aa):
MSCAMKSLVEDNDRYLKSFQLFLERSSEHKCMQDFIHGILPDILASVGEGKANLNVMGVGSGAGEIDLEMFSQLHLKHPAVTVDNQVVEPSAQQLHLYKGCICVIIMLFNQLLDIPHLSVLVSQKPNLDYIKFTWNKMTATEFEKHWRENHLTKKMDFIHMIQMLYYVKDPGATVTFYQSLLDRNGKLLVILVSDESGWGKLWRTFRTQLCNTEISQCVTTGDIKAYLDSKTVSYQSYKLPSQMDITECFTEGDQRGELLLDFLTEVLDFSSTAPPELKRGVLDLLKTPDCSKEVDGRVIFNNTLEVLVVDPLQMSCAMKSLVEDNDRYLKSFQLFLERSSEHKCMQDFIHGILPDILASVGEGKANLNVMGVGSGAGEIDLEMFSQLHLKHPAVTVDNQVVEPSAQQLHLYKGCICVIIMLFNQLLDIPHLSVLVSQKPNLDYIKFTWNKMTATEFEKHWRENHLTKKMDFIHMIQMLYYVKDPGATVTFYQSLLDRNGKLLVILVSDESGWGKLWRTFRTQLCNTEISQCVTTGDIKAYLDSKTVSYQSYKLPSQMDITECFTEGDQRGELLLDFLTEVLDFSSTAPPELKRGVLDLLKTPDCSKEVDGRVIFNNTLEVLVVDPLQ